Protein 8W5Z (pdb70)

B-factor: mean 39.78, std 26.7, range [13.26, 164.4]

Radius of gyration: 29.18 Å; Cα contacts (8 Å, |Δi|>4): 1203; chains: 4; bounding box: 77×78×47 Å

InterPro domains:
  IPR026634 Protein-tyrosine sulfotransferase-like [PTHR12788] (8-324)
  IPR027417 P-loop containing nucleoside triphosphate hydrolase [G3DSA:3.40.50.300] (3-304)
  IPR027417 P-loop containing nucleoside triphosphate hydrolase [SSF52540] (17-274)

Nearest PDB structures (foldseek):
  8w5z-assembly1_C  TM=1.002E+00  e=3.101E-58  Ixodes
  3ap3-assembly2_D  TM=9.912E-01  e=5.265E-38  Homo sapiens
  5wri-assembly1_B  TM=9.909E-01  e=3.893E-36  Homo sapiens
  3ap3-assembly1_A  TM=9.886E-01  e=1.341E-35  Homo sapiens
  3ap3-assembly1_B  TM=9.875E-01  e=1.494E-35  Homo sapiens

Foldseek 3Di:
DDDDDDPWDWDADVVGDTGTDDLQAAEEEEAAAPQQCRVLVQLLQLLDQQEAEADALVVLVVVVVVVCVQCVPVVSVVVCVVVVNDCVNVLVVSLVVVRVSQCPPDDDHNYTYYYDHLCLLCLLVSCVSRVNYAYEYGDAQLLLSLLCCLVVVPDDPQADSVDSLSSLLVSQVSCVSSVVSQPVVNQLGYHYQYRQCCLQPVVVSVVVVCVSSVHDDDCSSQVSLVCVVVVSHHDDLPDPCPLPSNAGRADPRRQPSQPVDPPVCLVCVCVSRVVCVVVPFDSNPSHPCSDHHDVSRVVSHVVCVVCVVVSVVVSVVSVVVVVVVVVVVVVVD/DDPDDD/DDDDDDDWDWDQDPPRDTGTDDLQAAEEEEAAAPQQCRVLVQLLQLLDQQEAEAEALVVLVVVVVVVCVQCVPVVSVVVCVVVVNDPVNVLVVSLVVVRVSQCPPDDDHNYTYYYDHLCLLVLLVSCVSRVNYAYEYGDAQLLLSLLCCQVVVPDDPQDDSVDSLSSLLVSQVSRVRSVVSQPVVNQLGYHYQYRQCCLQPVVVSVVVVCVSSVHDDDCSSQVSLVCVVVVSHHDDLPDPCVLPSNAGREDPRRQPSQPVDDPVCLVCVCVSRVVCVVVPFDSNPSHPCSDHHDVSRVVSHVVCVVCVVVSVVVVVVSVVVVVVVVVVVVVVD/DDPDDD

Sequence (678 aa):
NFTYVSPDRYVLGPDSRRYPYNNDMPLIFIGGMMPRSSGTTLVVRVLLDAHPPDVRCCGEETRVIPRLLLSLKQQWVKNPTEMHRLLEEGGITDEVLDAAMSAFILEVIVRHGKPAPRLCCNKDPFTLRAAVYLHRLFPRRAKKFLLMIIRDGRAVVHSIITTRKVTITGYDLSDYRQCLKRWNAAMMTSSMMYAQCQQQLGPGLCLPVYYEQLVLHPRRAWMQRILAFLEVPWNDSVLHHEQLINQQSGIALSKLERSSTDDQQVIKPINLGALSSKWVGHIIPEDVVRRDMAKVAPMMLAQLGYDPAANPPDYGQPDDNFVVLNNTLLEIKKKMEEWQAREERELEEHRELIKQSIAKKKFDEYEENFTYVSPDRYVLGPDSRRYPYNNDMPLIFIGGMMPRSSGTTLVRVLLDAHPDVRCCGEETRVIPRLLLSLKQQWVKNPTEMMHRLLEGGITDEEVLDAAMSAFILEVIVRHGKPAPRLCCNKDPFTLRAAVYLHRLFPRAKFLLMIIRDGRAVVHSIITRKVTITGYDLSDYRQCLKRWNAAMMTTSSMMYAQQCQQQLGPGLCLPVYYEQLVLHPRRAWMQQRILAFLEVPWNDSVLHHEQLINQSGIALSKLERSSTDQVIKPINLGALSSKWVGHIIPEDVVRDMAKVAPMLAQLGYDPAANPPDYGQQPDNFVVLNNTLEIKKKMEEWQARERELEEHRELIKQSIAKKKFDEYEE

Organism: Ixodes scapularis (NCBI:txid6945)

Secondary structure (DSSP, 8-state):
--EEE---EEEE-GGG--EEE-TTS--EEEE-STTSSHHHHHHHHHTSTTEE--S--SHHHHHHHHHHHHHHSHHHHHHHHHTT--HHHHHHHHHHHHHHHHHHTS---SEEEEE-GGGGGGHHHHHHH-TT-EEEEEE--HHHHHHHHHHTT--BTT--TT-HHHHHHHHHHHHHHHHHHHHHH-TTTEEEEEHHHHHH-HHHHHHHHHHHHT----GGGG-HHHHHHTT-S---TTSTTHHHHTSPS-STTSSTTTT-S-HHHHHTHHHH-THHHHHT--TT-SS----PPPHHHHHHHHHHHHTHHHHHHHHHHHHHHHHHHHHHHHTT-/--SB--/--EEE---EEEE-GGG-EEEE-TTS--EEEESSTTSSHHHHHHHHHTSTTEE--S--SHHHHHHHHHHHHHHSHHHHHHHHHTT--HHHHHHHHHHHHHHHHHHTS---SEEEEE-GGGGGGHHHHHHH-TT-EEEEEE--HHHHHHHHHHTT--BTT--TT-HHHHHHHHHHHHHHHHHHHHHH-TTTEEEEEHHHHHH-HHHHHHHHHHHHT----GGGG-HHHHHHTT-S---TTSTTHHHHTSPS-STTSSTTTT-S-HHHHHTHHHH-HHHHHHT--TT-SS----PPPHHHHHHHHHHHHTHHHHHHHHHHHHHHHHHHHHHHHS--/--SB--

Solvent-accessible surface area: 28692 Å² total; per-residue (Å²): 184,74,76,42,51,40,48,65,19,43,5,36,13,86,143,71,145,172,41,74,2,36,50,80,24,41,1,1,0,0,0,0,0,0,25,1,14,5,7,21,0,1,0,0,0,12,4,6,90,44,5,20,0,0,17,9,0,26,0,0,24,21,0,10,46,21,16,73,111,0,28,144,49,18,39,0,43,27,42,6,94,54,2,18,5,56,89,118,6,4,23,19,0,0,1,10,0,0,0,10,0,1,2,50,10,19,125,22,12,67,31,9,0,1,2,3,2,10,0,0,82,18,0,42,23,0,55,126,9,0,64,130,0,38,0,0,0,0,0,19,0,0,0,3,0,0,19,11,0,24,83,74,133,0,51,5,66,40,16,66,47,109,53,31,62,53,0,0,108,81,1,26,54,0,2,69,40,0,52,58,43,0,83,129,24,12,121,53,35,3,13,27,0,54,19,1,49,0,1,2,48,0,125,59,28,0,95,136,0,2,74,33,1,137,8,92,87,50,75,22,0,14,82,2,34,99,45,17,93,136,86,45,10,47,40,4,69,35,24,75,18,5,18,50,7,5,28,21,6,37,30,49,25,19,44,98,1,50,74,107,12,56,138,56,4,53,170,32,2,58,150,11,0,73,14,0,62,134,7,67,10,71,20,89,22,63,56,13,131,26,32,144,32,47,107,75,0,65,88,22,38,101,78,25,139,161,99,92,148,105,31,94,29,68,44,153,92,20,81,97,70,25,87,99,25,94,87,36,28,71,155,106,209,94,49,36,35,51,48,180,75,77,51,56,46,45,65,16,32,4,35,7,89,142,83,128,147,37,73,3,37,50,78,25,38,0,1,0,0,0,0,0,0,24,2,14,5,9,20,0,2,0,0,0,14,3,6,86,43,5,20,0,0,16,9,0,27,0,0,23,21,0,9,49,19,14,89,100,0,45,160,50,26,51,0,54,31,38,5,93,43,2,16,5,52,78,132,8,5,22,17,0,0,2,14,0,0,0,10,0,0,2,35,11,18,119,24,10,62,33,9,0,1,2,3,2,10,1,0,79,19,0,55,20,0,56,140,8,0,63,136,0,30,0,0,0,0,0,21,0,0,0,3,0,0,20,9,0,24,66,73,143,0,51,5,66,38,16,64,48,106,52,30,58,51,0,0,106,76,1,21,53,0,3,66,42,0,54,58,47,1,86,136,23,11,121,54,38,4,19,27,0,53,17,1,49,0,1,2,50,0,129,65,23,0,77,134,0,0,65,31,1,137,9,92,75,51,73,28,0,11,81,2,37,104,53,16,103,132,86,44,7,48,38,4,70,36,24,69,19,5,30,52,6,6,42,20,6,36,33,48,25,19,46,101,1,50,72,109,12,58,155,62,4,53,162,30,3,40,157,9,0,71,12,0,62,136,8,69,10,73,24,88,23,64,55,15,136,25,34,148,36,47,113,68,0,79,93,22,41,99,84,20,148,133,92,114,112,68,20,83,46,65,49,146,98,14,95,109,59,52,90,106,26,153,98,37,19,76,172,111,162,85,48,35,37,59,55

Structure (mmCIF, N/CA/C/O backbone):
data_8W5Z
#
_entry.id   8W5Z
#
_cell.length_a   147.130
_cell.length_b   151.190
_cell.length_c   93.330
_cell.angle_alpha   90.00
_cell.angle_beta   90.00
_cell.angle_gamma   90.00
#
_symmetry.space_group_name_H-M   'C 2 2 21'
#
loop_
_entity.id
_entity.type
_entity.pdbx_description
1 polymer 'Protein-tyrosine sulfotransferase (Fragment)'
2 polymer 'Madanin Y54-peptide'
3 non-polymer "ADENOSINE-3'-5'-DIPHOSPHATE"
4 non-polymer 3-PYRIDINIUM-1-YLPROPANE-1-SULFONATE
5 non-polymer 2-AMINO-2-HYDROXYMETHYL-PROPANE-1,3-DIOL
6 non-polymer 'MAGNESIUM ION'
7 water water
#
loop_
_atom_site.group_PDB
_atom_site.id
_atom_site.type_symbol
_atom_site.label_atom_id
_atom_site.label_alt_id
_atom_site.label_comp_id
_atom_site.label_asym_id
_atom_site.label_entity_id
_atom_site.label_seq_id
_atom_site.pdbx_PDB_ins_code
_atom_site.Cartn_x
_atom_site.Cartn_y
_atom_site.Cartn_z
_atom_site.occupancy
_atom_site.B_iso_or_equiv
_atom_site.auth_seq_id
_atom_site.auth_comp_id
_atom_site.auth_asym_id
_atom_site.auth_atom_id
_atom_site.pdbx_PDB_model_num
ATOM 1 N N . ASN A 1 40 ? 61.346 35.296 -3.805 1.00 108.14 40 ASN A N 1
ATOM 2 C CA . ASN A 1 40 ? 60.822 33.939 -3.697 1.00 119.90 40 ASN A CA 1
ATOM 3 C C . ASN A 1 40 ? 60.994 33.397 -2.280 1.00 128.11 40 ASN A C 1
ATOM 4 O O . ASN A 1 40 ? 62.106 33.058 -1.865 1.00 118.31 40 ASN A O 1
ATOM 9 N N . PHE A 1 41 ? 59.886 33.323 -1.542 1.00 133.61 41 PHE A N 1
ATOM 10 C CA . PHE A 1 41 ? 59.874 32.817 -0.175 1.00 128.43 41 PHE A CA 1
ATOM 11 C C . PHE A 1 41 ? 58.950 31.608 -0.109 1.00 126.55 41 PHE A C 1
ATOM 12 O O . PHE A 1 41 ? 57.790 31.689 -0.529 1.00 116.23 41 PHE A O 1
ATOM 20 N N . THR A 1 42 ? 59.464 30.492 0.411 1.00 128.04 42 THR A N 1
ATOM 21 C CA . THR A 1 42 ? 58.699 29.260 0.567 1.00 132.44 42 THR A CA 1
ATOM 22 C C . THR A 1 42 ? 58.325 29.065 2.032 1.00 120.28 42 THR A C 1
ATOM 23 O O . THR A 1 42 ? 59.155 29.254 2.928 1.00 112.68 42 THR A O 1
ATOM 27 N N . TYR A 1 43 ? 57.073 28.675 2.269 1.00 112.49 43 TYR A N 1
ATOM 28 C CA . TYR A 1 43 ? 56.503 28.588 3.613 1.00 101.93 43 TYR A CA 1
ATOM 29 C C . TYR A 1 43 ? 55.965 27.174 3.818 1.00 119.81 43 TYR A C 1
ATOM 30 O O . TYR A 1 43 ? 54.839 26.872 3.410 1.00 110.27 43 TYR A O 1
ATOM 39 N N . VAL A 1 44 ? 56.733 26.319 4.461 1.00 134.84 44 VAL A N 1
ATOM 40 C CA . VAL A 1 44 ? 56.292 24.951 4.703 1.00 137.50 44 VAL A CA 1
ATOM 41 C C . VAL A 1 44 ? 55.527 24.896 6.023 1.00 129.73 44 VAL A C 1
ATOM 42 O O . VAL A 1 44 ? 55.834 25.626 6.976 1.00 115.02 44 VAL A O 1
ATOM 46 N N . SER A 1 45 ? 54.501 24.045 6.065 1.00 132.95 45 SER A N 1
ATOM 47 C CA . SER A 1 45 ? 53.622 23.883 7.224 1.00 138.19 45 SER A CA 1
ATOM 48 C C . SER A 1 45 ? 53.473 22.394 7.517 1.00 149.93 45 SER A C 1
ATOM 49 O O . SER A 1 45 ? 52.491 21.763 7.097 1.00 139.18 45 SER A O 1
ATOM 52 N N . PRO A 1 46 ? 54.434 21.797 8.233 1.00 149.14 46 PRO A N 1
ATOM 53 C CA . PRO A 1 46 ? 54.340 20.363 8.542 1.00 146.78 46 PRO A CA 1
ATOM 54 C C . PRO A 1 46 ? 53.100 20.037 9.359 1.00 139.81 46 PRO A C 1
ATOM 55 O O . PRO A 1 46 ? 52.593 20.864 10.125 1.00 129.42 46 PRO A O 1
ATOM 59 N N . ASP A 1 47 ? 52.622 18.802 9.182 1.00 129.73 47 ASP A N 1
ATOM 60 C CA . ASP A 1 47 ? 51.386 18.340 9.803 1.00 121.93 47 ASP A CA 1
ATOM 61 C C . ASP A 1 47 ? 51.387 18.550 11.310 1.00 125.25 47 ASP A C 1
ATOM 62 O O . ASP A 1 47 ? 52.039 17.802 12.046 1.00 131.45 47 ASP A O 1
ATOM 67 N N . ARG A 1 48 ? 50.671 19.569 11.775 1.00 112.37 48 ARG A N 1
ATOM 68 C CA . ARG A 1 48 ? 50.162 19.511 13.132 1.00 95.77 48 ARG A CA 1
ATOM 69 C C . ARG A 1 48 ? 49.244 18.292 13.234 1.00 87.53 48 ARG A C 1
ATOM 70 O O . ARG A 1 48 ? 48.762 17.764 12.224 1.00 76.90 48 ARG A O 1
ATOM 78 N N . TYR A 1 49 ? 49.028 17.807 14.454 1.00 93.90 49 TYR A N 1
ATOM 79 C CA . TYR A 1 49 ? 48.252 16.579 14.571 1.00 86.65 49 TYR A CA 1
ATOM 80 C C . TYR A 1 49 ? 47.548 16.493 15.917 1.00 83.96 49 TYR A C 1
ATOM 81 O O . TYR A 1 49 ? 47.893 17.186 16.876 1.00 84.53 49 TYR A O 1
ATOM 90 N N . VAL A 1 50 ? 46.510 15.656 15.940 1.00 76.00 50 VAL A N 1
ATOM 91 C CA . VAL A 1 50 ? 45.738 15.329 17.132 1.00 83.13 50 VAL A CA 1
ATOM 92 C C . VAL A 1 50 ? 46.190 13.966 17.633 1.00 85.36 50 VAL A C 1
ATOM 93 O O . VAL A 1 50 ? 46.535 13.086 16.837 1.00 73.26 50 VAL A O 1
ATOM 97 N N . LEU A 1 51 ? 46.193 13.792 18.954 1.00 102.23 51 LEU A N 1
ATOM 98 C CA . LEU A 1 51 ? 46.392 12.491 19.577 1.00 111.23 51 LEU A CA 1
ATOM 99 C C . LEU A 1 51 ? 45.470 12.400 20.785 1.00 118.49 51 LEU A C 1
ATOM 100 O O . LEU A 1 51 ? 45.188 13.405 21.443 1.00 119.78 51 LEU A O 1
ATOM 105 N N . GLY A 1 52 ? 44.987 11.192 21.066 1.00 123.90 52 GLY A N 1
ATOM 106 C CA . GLY A 1 52 ? 44.101 10.983 22.188 1.00 130.70 52 GLY A CA 1
ATOM 107 C C . GLY A 1 52 ? 44.430 9.729 22.970 1.00 146.68 52 GLY A C 1
ATOM 108 O O . GLY A 1 52 ? 45.590 9.452 23.291 1.00 152.44 52 GLY A O 1
ATOM 109 N N . PRO A 1 53 ? 43.399 8.959 23.318 1.00 149.08 53 PRO A N 1
ATOM 110 C CA . PRO A 1 53 ? 43.633 7.638 23.913 1.00 155.81 53 PRO A CA 1
ATOM 111 C C . PRO A 1 53 ? 44.480 6.761 23.000 1.00 160.55 53 PRO A C 1
ATOM 112 O O . PRO A 1 53 ? 44.262 6.702 21.787 1.00 151.20 53 PRO A O 1
ATOM 116 N N . ASP A 1 54 ? 45.458 6.081 23.604 1.00 164.40 54 ASP A N 1
ATOM 117 C CA . ASP A 1 54 ? 46.456 5.250 22.931 1.00 155.56 54 ASP A CA 1
ATOM 118 C C . ASP A 1 54 ? 47.386 6.054 22.027 1.00 152.10 54 ASP A C 1
ATOM 119 O O . ASP A 1 54 ? 48.118 5.464 21.222 1.00 144.07 54 ASP A O 1
ATOM 124 N N . SER A 1 55 ? 47.378 7.385 22.148 1.00 152.40 55 SER A N 1
ATOM 125 C CA . SER A 1 55 ? 48.235 8.287 21.369 1.00 140.68 55 SER A CA 1
ATOM 126 C C . SER A 1 55 ? 48.067 8.093 19.860 1.00 145.60 55 SER A C 1
ATOM 127 O O . SER A 1 55 ? 49.023 8.249 19.094 1.00 136.55 55 SER A O 1
ATOM 130 N N . ARG A 1 56 ? 46.851 7.764 19.420 1.00 149.17 56 ARG A N 1
ATOM 131 C CA . ARG A 1 56 ? 46.566 7.625 17.995 1.00 122.98 56 ARG A CA 1
ATOM 132 C C . ARG A 1 56 ? 46.659 8.986 17.315 1.00 115.27 56 ARG A C 1
ATOM 133 O O . ARG A 1 56 ? 45.894 9.900 17.638 1.00 112.38 56 ARG A O 1
ATOM 141 N N . ARG A 1 57 ? 47.595 9.118 16.376 1.00 113.50 57 ARG A N 1
ATOM 142 C CA . ARG A 1 57 ? 47.864 10.398 15.733 1.00 100.38 57 ARG A CA 1
ATOM 143 C C . ARG A 1 57 ? 46.853 10.682 14.629 1.00 93.43 57 ARG A C 1
ATOM 144 O O . ARG A 1 57 ? 46.473 9.786 13.868 1.00 77.14 57 ARG A O 1
ATOM 152 N N . TYR A 1 58 ? 46.422 11.945 14.546 1.00 95.37 58 TYR A N 1
ATOM 153 C CA . TYR A 1 58 ? 45.539 12.437 13.485 1.00 84.92 58 TYR A CA 1
ATOM 154 C C . TYR A 1 58 ? 46.140 13.722 12.927 1.00 83.64 58 TYR A C 1
ATOM 155 O O . TYR A 1 58 ? 45.878 14.815 13.451 1.00 75.33 58 TYR A O 1
ATOM 164 N N . PRO A 1 59 ? 46.940 13.638 11.863 1.00 77.80 59 PRO A N 1
ATOM 165 C CA . PRO A 1 59 ? 47.548 14.851 11.296 1.00 87.11 59 PRO A CA 1
ATOM 166 C C . PRO A 1 59 ? 46.508 15.707 10.587 1.00 80.00 59 PRO A C 1
ATOM 167 O O . PRO A 1 59 ? 45.457 15.220 10.157 1.00 62.59 59 PRO A O 1
ATOM 171 N N . TYR A 1 60 ? 46.810 17.006 10.476 1.00 61.58 60 TYR A N 1
ATOM 172 C CA . TYR A 1 60 ? 45.886 17.923 9.818 1.00 59.15 60 TYR A CA 1
ATOM 173 C C . TYR A 1 60 ? 46.631 19.104 9.197 1.00 56.91 60 TYR A C 1
ATOM 174 O O . TYR A 1 60 ? 47.579 19.631 9.778 1.00 54.50 60 TYR A O 1
ATOM 183 N N . ASN A 1 61 ? 46.166 19.522 8.021 1.00 35.37 61 ASN A N 1
ATOM 184 C CA . ASN A 1 61 ? 46.727 20.603 7.207 1.00 33.15 61 ASN A CA 1
ATOM 185 C C . ASN A 1 61 ? 45.671 20.943 6.151 1.00 31.96 61 ASN A C 1
ATOM 186 O O . ASN A 1 61 ? 44.635 20.279 6.071 1.00 36.05 61 ASN A O 1
ATOM 191 N N . ASN A 1 62 ? 45.949 21.963 5.327 1.00 29.69 62 ASN A N 1
ATOM 192 C CA . ASN A 1 62 ? 44.927 22.440 4.376 1.00 29.86 62 ASN A CA 1
ATOM 193 C C . ASN A 1 62 ? 44.624 21.445 3.264 1.00 30.52 62 ASN A C 1
ATOM 194 O O . ASN A 1 62 ? 43.643 21.658 2.532 1.00 33.82 62 ASN A O 1
ATOM 199 N N . ASP A 1 63 ? 45.446 20.425 3.070 1.00 27.81 63 ASP A N 1
ATOM 200 C CA . ASP A 1 63 ? 45.226 19.471 1.989 1.00 30.23 63 ASP A CA 1
ATOM 201 C C . ASP A 1 63 ? 44.398 18.279 2.438 1.00 31.05 63 ASP A C 1
ATOM 202 O O . ASP A 1 63 ? 44.234 17.336 1.668 1.00 32.54 63 ASP A O 1
ATOM 207 N N . MET A 1 64 ? 43.913 18.286 3.658 1.00 29.50 64 MET A N 1
ATOM 208 C CA . MET A 1 64 ? 43.198 17.107 4.116 1.00 30.03 64 MET A CA 1
ATOM 209 C C . MET A 1 64 ? 41.778 17.048 3.522 1.00 28.18 64 MET A C 1
ATOM 210 O O . MET A 1 64 ? 41.217 18.070 3.120 1.00 27.18 64 MET A O 1
ATOM 215 N N . PRO A 1 65 ? 41.240 15.847 3.394 1.00 28.25 65 PRO A N 1
ATOM 216 C CA . PRO A 1 65 ? 39.943 15.665 2.692 1.00 28.29 65 PRO A CA 1
ATOM 217 C C . PRO A 1 65 ? 38.769 15.990 3.620 1.00 26.82 65 PRO A C 1
ATOM 218 O O . PRO A 1 65 ? 38.081 15.113 4.191 1.00 28.36 65 PRO A O 1
ATOM 222 N N . LEU A 1 66 ? 38.586 17.269 3.848 1.00 24.63 66 LEU A N 1
ATOM 223 C CA . LEU A 1 66 ? 37.521 17.804 4.688 1.00 22.11 66 LEU A CA 1
ATOM 224 C C . LEU A 1 66 ? 36.175 17.656 3.959 1.00 24.25 66 LEU A C 1
ATOM 225 O O . LEU A 1 66 ? 36.124 17.546 2.725 1.00 23.95 66 LEU A O 1
ATOM 230 N N . ILE A 1 67 ? 35.097 17.685 4.731 1.00 22.12 67 ILE A N 1
ATOM 231 C CA . ILE A 1 67 ? 33.716 17.625 4.200 1.00 19.48 67 ILE A CA 1
ATOM 232 C C . ILE A 1 67 ? 32.984 18.848 4.698 1.00 22.91 67 ILE A C 1
ATOM 233 O O . ILE A 1 67 ? 32.831 19.025 5.911 1.00 25.13 67 ILE A O 1
ATOM 238 N N . PHE A 1 68 ? 32.473 19.670 3.794 1.00 19.44 68 PHE A N 1
ATOM 239 C CA . PHE A 1 68 ? 31.693 20.825 4.189 1.00 20.59 68 PHE A CA 1
ATOM 240 C C . PHE A 1 68 ? 30.233 20.560 3.801 1.00 24.75 68 PHE A C 1
ATOM 241 O O . PHE A 1 68 ? 29.945 20.276 2.639 1.00 24.89 68 PHE A O 1
ATOM 249 N N . ILE A 1 69 ? 29.330 20.767 4.730 1.00 19.62 69 ILE A N 1
ATOM 250 C CA . ILE A 1 69 ? 27.885 20.582 4.484 1.00 18.27 69 ILE A CA 1
ATOM 251 C C . ILE A 1 69 ? 27.205 21.921 4.668 1.00 20.33 69 ILE A C 1
ATOM 252 O O . ILE A 1 69 ? 27.452 22.634 5.657 1.00 20.89 69 ILE A O 1
ATOM 257 N N . GLY A 1 70 ? 26.281 22.243 3.782 1.00 19.67 70 GLY A N 1
ATOM 258 C CA . GLY A 1 70 ? 25.488 23.442 4.012 1.00 19.27 70 GLY A CA 1
ATOM 259 C C . GLY A 1 70 ? 24.278 23.501 3.105 1.00 20.97 70 GLY A C 1
ATOM 260 O O . GLY A 1 70 ? 23.838 22.474 2.597 1.00 22.31 70 GLY A O 1
ATOM 261 N N . GLY A 1 71 ? 23.765 24.705 2.879 1.00 19.80 71 GLY A N 1
ATOM 262 C CA . GLY A 1 71 ? 22.453 24.890 2.276 1.00 22.41 71 GLY A CA 1
ATOM 263 C C . GLY A 1 71 ? 21.681 25.931 3.059 1.00 22.85 71 GLY A C 1
ATOM 264 O O . GLY A 1 71 ? 22.194 26.561 3.978 1.00 24.98 71 GLY A O 1
ATOM 265 N N A MET A 1 72 ? 20.422 26.124 2.712 0.95 21.06 72 MET A N 1
ATOM 266 N N B MET A 1 72 ? 20.418 26.108 2.714 0.05 21.26 72 MET A N 1
ATOM 267 C CA A MET A 1 72 ? 19.602 27.006 3.530 0.95 22.74 72 MET A CA 1
ATOM 268 C CA B MET A 1 72 ? 19.592 26.993 3.515 0.05 22.78 72 MET A CA 1
ATOM 269 C C A MET A 1 72 ? 19.418 26.385 4.912 0.95 24.43 72 MET A C 1
ATOM 270 C C B MET A 1 72 ? 19.394 26.387 4.903 0.05 24.08 72 MET A C 1
ATOM 271 O O A MET A 1 72 ? 19.267 25.161 5.048 0.95 22.39 72 MET A O 1
ATOM 272 O O B MET A 1 72 ? 19.326 25.161 5.039 0.05 22.59 72 MET A O 1
ATOM 281 N N . PRO A 1 73 ? 19.346 27.209 5.954 1.00 22.35 73 PRO A N 1
ATOM 282 C CA . PRO A 1 73 ? 18.830 26.723 7.230 1.00 22.20 73 PRO A CA 1
ATOM 283 C C . PRO A 1 73 ? 17.468 26.088 6.966 1.00 21.49 73 PRO A C 1
ATOM 284 O O . PRO A 1 73 ? 16.734 26.532 6.082 1.00 22.42 73 PRO A O 1
ATOM 288 N N . ARG A 1 74 ? 17.116 25.087 7.780 1.00 20.17 74 ARG A N 1
ATOM 289 C CA . ARG A 1 74 ? 15.805 24.384 7.727 1.00 18.07 74 ARG A CA 1
ATOM 290 C C . ARG A 1 74 ? 15.660 23.568 6.436 1.00 21.66 74 ARG A C 1
ATOM 291 O O . ARG A 1 74 ? 14.534 23.402 5.915 1.00 22.33 74 ARG A O 1
ATOM 299 N N . SER A 1 75 ? 16.762 23.026 5.924 1.00 19.34 75 SER A N 1
ATOM 300 C CA A SER A 1 75 ? 16.725 22.204 4.702 0.70 21.64 75 SER A CA 1
ATOM 301 C CA B SER A 1 75 ? 16.744 22.212 4.705 0.30 21.78 75 SER A CA 1
ATOM 302 C C . SER A 1 75 ? 17.226 20.784 4.943 1.00 21.69 75 SER A C 1
ATOM 303 O O . SER A 1 75 ? 17.542 20.060 3.973 1.00 22.41 75 SER A O 1
ATOM 308 N N . GLY A 1 76 ? 17.319 20.342 6.209 1.00 18.74 76 GLY A N 1
ATOM 309 C CA . GLY A 1 76 ? 17.859 19.001 6.443 1.00 19.75 76 GLY A CA 1
ATOM 310 C C . GLY A 1 76 ? 19.339 18.935 6.688 1.00 19.88 76 GLY A C 1
ATOM 311 O O . GLY A 1 76 ? 19.915 17.845 6.644 1.00 18.96 76 GLY A O 1
ATOM 312 N N . THR A 1 77 ? 20.013 20.096 6.915 1.00 19.23 77 THR A N 1
ATOM 313 C CA . THR A 1 77 ? 21.466 20.072 7.089 1.00 18.86 77 THR A CA 1
ATOM 314 C C . THR A 1 77 ? 21.887 19.369 8.376 1.00 16.25 77 THR A C 1
ATOM 315 O O . THR A 1 77 ? 22.915 18.709 8.406 1.00 19.48 77 THR A O 1
ATOM 319 N N . THR A 1 78 ? 21.122 19.538 9.472 1.00 18.32 78 THR A N 1
ATOM 320 C CA . THR A 1 78 ? 21.533 18.843 10.687 1.00 18.59 78 THR A CA 1
ATOM 321 C C . THR A 1 78 ? 21.304 17.331 10.557 1.00 18.13 78 THR A C 1
ATOM 322 O O . THR A 1 78 ? 22.163 16.535 10.959 1.00 19.18 78 THR A O 1
ATOM 326 N N . LEU A 1 79 ? 20.187 16.951 9.918 1.00 19.30 79 LEU A N 1
ATOM 327 C CA . LEU A 1 79 ? 19.953 15.517 9.686 1.00 19.33 79 LEU A CA 1
ATOM 328 C C . LEU A 1 79 ? 21.138 14.914 8.941 1.00 19.82 79 LEU A C 1
ATOM 329 O O . LEU A 1 79 ? 21.691 13.928 9.373 1.00 19.22 79 LEU A O 1
ATOM 334 N N A VAL A 1 80 ? 21.554 15.527 7.810 0.69 18.49 80 VAL A N 1
ATOM 335 N N B VAL A 1 80 ? 21.558 15.509 7.818 0.31 18.49 80 VAL A N 1
ATOM 336 C CA A VAL A 1 80 ? 22.568 14.850 7.019 0.69 18.72 80 VAL A CA 1
ATOM 337 C CA B VAL A 1 80 ? 22.597 14.823 7.061 0.31 18.67 80 VAL A CA 1
ATOM 338 C C A VAL A 1 80 ? 23.912 14.846 7.734 0.69 20.87 80 VAL A C 1
ATOM 339 C C B VAL A 1 80 ? 23.895 14.795 7.841 0.31 20.70 80 VAL A C 1
ATOM 340 O O A VAL A 1 80 ? 24.637 13.868 7.623 0.69 20.19 80 VAL A O 1
ATOM 341 O O B VAL A 1 80 ? 24.580 13.773 7.869 0.31 20.09 80 VAL A O 1
ATOM 348 N N . ARG A 1 81 ? 24.243 15.897 8.510 1.00 19.80 81 ARG A N 1
ATOM 349 C CA . ARG A 1 81 ? 25.506 15.858 9.251 1.00 21.60 81 ARG A CA 1
ATOM 350 C C . ARG A 1 81 ? 25.459 14.844 10.385 1.00 19.84 81 ARG A C 1
ATOM 351 O O . ARG A 1 81 ? 26.472 14.170 10.650 1.00 20.38 81 ARG A O 1
ATOM 359 N N . VAL A 1 82 ? 24.275 14.645 11.004 1.00 20.40 82 VAL A N 1
ATOM 360 C CA . VAL A 1 82 ? 24.139 13.629 12.052 1.00 20.37 82 VAL A CA 1
ATOM 361 C C . VAL A 1 82 ? 24.223 12.210 11.465 1.00 20.18 82 VAL A C 1
ATOM 362 O O . VAL A 1 82 ? 24.820 11.320 12.061 1.00 20.22 82 VAL A O 1
ATOM 366 N N . LEU A 1 83 ? 23.690 11.984 10.259 1.00 19.93 83 LEU A N 1
ATOM 367 C CA . LEU A 1 83 ? 23.852 10.676 9.623 1.00 20.70 83 LEU A CA 1
ATOM 368 C C . LEU A 1 83 ? 25.309 10.397 9.316 1.00 20.53 83 LEU A C 1
ATOM 369 O O . LEU A 1 83 ? 25.780 9.269 9.473 1.00 21.93 83 LEU A O 1
ATOM 374 N N . LEU A 1 84 ? 26.077 11.437 8.933 1.00 20.25 84 LEU A N 1
ATOM 375 C CA . LEU A 1 84 ? 27.518 11.224 8.762 1.00 21.22 84 LEU A CA 1
ATOM 376 C C . LEU A 1 84 ? 28.218 10.985 10.100 1.00 22.85 84 LEU A C 1
ATOM 377 O O . LEU A 1 84 ? 29.127 10.141 10.172 1.00 22.97 84 LEU A O 1
ATOM 382 N N . ASP A 1 85 ? 27.874 11.759 11.126 1.00 21.80 85 ASP A N 1
ATOM 383 C CA . ASP A 1 85 ? 28.439 11.553 12.461 1.00 19.79 85 ASP A CA 1
ATOM 384 C C . ASP A 1 85 ? 28.170 10.132 12.924 1.00 24.80 85 ASP A C 1
ATOM 385 O O . ASP A 1 85 ? 28.969 9.560 13.671 1.00 24.73 85 ASP A O 1
ATOM 390 N N . ALA A 1 86 ? 27.047 9.553 12.495 1.00 22.25 86 ALA A N 1
ATOM 391 C CA . ALA A 1 86 ? 26.795 8.151 12.844 1.00 21.15 86 ALA A CA 1
ATOM 392 C C . ALA A 1 86 ? 27.782 7.178 12.210 1.00 21.40 86 ALA A C 1
ATOM 393 O O . ALA A 1 86 ? 27.867 6.016 12.682 1.00 25.52 86 ALA A O 1
ATOM 395 N N . HIS A 1 87 ? 28.557 7.599 11.249 1.00 22.04 87 HIS A N 1
ATOM 396 C CA . HIS A 1 87 ? 29.587 6.717 10.696 1.00 24.08 87 HIS A CA 1
ATOM 397 C C . HIS A 1 87 ? 30.832 6.764 11.584 1.00 24.79 87 HIS A C 1
ATOM 398 O O . HIS A 1 87 ? 31.259 7.843 11.973 1.00 25.94 87 HIS A O 1
ATOM 405 N N A PRO A 1 88 ? 31.435 5.626 11.939 0.43 25.09 88 PRO A N 1
ATOM 406 N N B PRO A 1 88 ? 31.480 5.624 11.847 0.57 24.76 88 PRO A N 1
ATOM 407 C CA A PRO A 1 88 ? 32.639 5.700 12.797 0.43 26.90 88 PRO A CA 1
ATOM 408 C CA B PRO A 1 88 ? 32.638 5.669 12.755 0.57 26.95 88 PRO A CA 1
ATOM 409 C C A PRO A 1 88 ? 33.818 6.455 12.186 0.43 27.54 88 PRO A C 1
ATOM 410 C C B PRO A 1 88 ? 33.820 6.434 12.183 0.57 27.78 88 PRO A C 1
ATOM 411 O O A PRO A 1 88 ? 34.678 6.938 12.942 0.43 32.05 88 PRO A O 1
ATOM 412 O O B PRO A 1 88 ? 34.671 6.915 12.953 0.57 32.39 88 PRO A O 1
ATOM 419 N N . ASP A 1 89 ? 33.914 6.576 10.868 1.00 26.19 89 ASP A N 1
ATOM 420 C CA . ASP A 1 89 ? 35.070 7.265 10.288 1.00 32.22 89 ASP A CA 1
ATOM 421 C C . ASP A 1 89 ? 34.924 8.776 10.218 1.00 25.72 89 ASP A C 1
ATOM 422 O O . ASP A 1 89 ? 35.893 9.446 9.851 1.00 26.43 89 ASP A O 1
ATOM 427 N N . VAL A 1 90 ? 33.733 9.329 10.464 1.00 23.97 90 VAL A N 1
ATOM 428 C CA . VAL A 1 90 ? 33.476 10.736 10.179 1.00 24.41 90 VAL A CA 1
ATOM 429 C C . VAL A 1 90 ? 33.017 11.415 11.453 1.00 23.31 90 VAL A C 1
ATOM 430 O O . VAL A 1 90 ? 32.151 10.889 12.154 1.00 27.09 90 VAL A O 1
ATOM 434 N N . ARG A 1 91 ? 33.541 12.635 11.705 1.00 22.27 91 ARG A N 1
ATOM 435 C CA . ARG A 1 91 ? 33.026 13.465 12.770 1.00 20.50 91 ARG A CA 1
ATOM 436 C C . ARG A 1 91 ? 32.705 14.831 12.175 1.00 23.53 91 ARG A C 1
ATOM 437 O O . ARG A 1 91 ? 33.570 15.451 11.541 1.00 24.65 91 ARG A O 1
ATOM 445 N N . CYS A 1 92 ? 31.472 15.295 12.411 1.00 24.14 92 CYS A N 1
ATOM 446 C CA A CYS A 1 92 ? 31.078 16.639 12.040 0.58 22.75 92 CYS A CA 1
ATOM 447 C CA B CYS A 1 92 ? 31.035 16.634 12.033 0.42 22.81 92 CYS A CA 1
ATOM 448 C C . CYS A 1 92 ? 30.874 17.508 13.271 1.00 25.58 92 CYS A C 1
ATOM 449 O O . CYS A 1 92 ? 31.599 18.487 13.464 1.00 28.66 92 CYS A O 1
ATOM 454 N N . GLY A 1 93 ? 29.936 17.158 14.127 1.00 25.24 93 GLY A N 1
ATOM 455 C CA . GLY A 1 93 ? 29.677 17.943 15.321 1.00 24.41 93 GLY A CA 1
ATOM 456 C C . GLY A 1 93 ? 28.730 19.092 15.071 1.00 26.17 93 GLY A C 1
ATOM 457 O O . GLY A 1 93 ? 28.126 19.238 14.006 1.00 24.46 93 GLY A O 1
ATOM 458 N N . GLU A 1 94 ? 28.662 19.973 16.073 1.00 21.83 94 GLU A N 1
ATOM 459 C CA . GLU A 1 94 ? 27.710 21.074 16.116 1.00 22.43 94 GLU A CA 1
ATOM 460 C C . GLU A 1 94 ? 28.074 22.220 15.132 1.00 20.62 94 GLU A C 1
ATOM 461 O O . GLU A 1 94 ? 29.192 22.279 14.632 1.00 24.00 94 GLU A O 1
ATOM 467 N N . GLU A 1 95 ? 27.122 23.142 14.917 1.00 22.66 95 GLU A N 1
ATOM 468 C CA . GLU A 1 95 ? 27.416 24.358 14.136 1.00 21.25 95 GLU A CA 1
ATOM 469 C C . GLU A 1 95 ? 28.484 25.160 14.881 1.00 23.32 95 GLU A C 1
ATOM 470 O O . GLU A 1 95 ? 28.389 25.326 16.102 1.00 25.66 95 GLU A O 1
ATOM 476 N N . THR A 1 96 ? 29.478 25.624 14.160 1.00 23.45 96 THR A N 1
ATOM 477 C CA . THR A 1 96 ? 30.526 26.418 14.825 1.00 22.26 96 THR A CA 1
ATOM 478 C C . THR A 1 96 ? 30.158 27.894 14.949 1.00 28.80 96 THR A C 1
ATOM 479 O O . THR A 1 96 ? 30.691 28.549 15.878 1.00 26.36 96 THR A O 1
ATOM 483 N N . ARG A 1 97 ? 29.309 28.445 14.031 1.00 23.82 97 ARG A N 1
ATOM 484 C CA . ARG A 1 97 ? 28.889 29.852 13.970 1.0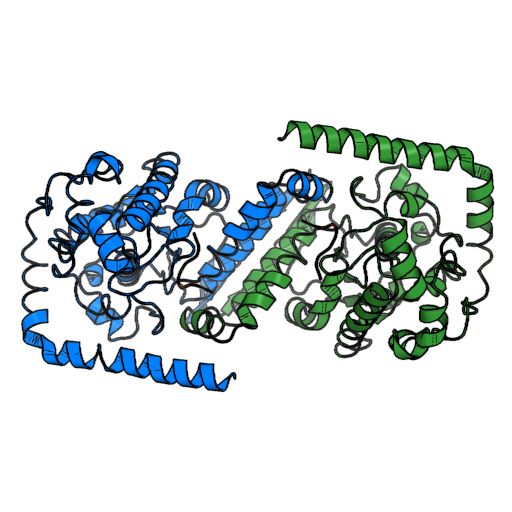0 24.85 97 ARG A CA 1
ATOM 485 C C . ARG A 1 97 ? 30.035 30.807 13.597 1.00 22.85 97 ARG A C 1
ATOM 486 O O . ARG A 1 97 ? 29.815 31.702 12.777 1.00 28.17 97 ARG A O 1
ATOM 494 N N . VAL A 1 98 ? 31.229 30.565 14.149 1.00 26.08 98 VAL A N 1
ATOM 495 C CA . VAL A 1 98 ? 32.314 31.509 13.860 1.00 27.81 98 VAL A CA 1
ATOM 496 C C . VAL A 1 98 ? 32.814 31.346 12.443 1.00 30.07 98 VAL A C 1
ATOM 497 O O . VAL A 1 98 ? 33.296 32.311 11.856 1.00 29.29 98 VAL A O 1
ATOM 501 N N . ILE A 1 99 ? 32.743 30.146 11.862 1.00 25.15 99 ILE A N 1
ATOM 502 C CA . ILE A 1 99 ? 33.248 29.961 10.497 1.00 22.33 99 ILE A CA 1
ATOM 503 C C . ILE A 1 99 ? 32.437 30.801 9.513 1.00 28.62 99 ILE A C 1
ATOM 504 O O . ILE A 1 99 ? 33.033 31.568 8.743 1.00 25.80 99 ILE A O 1
ATOM 509 N N . PRO A 1 100 ? 31.111 30.707 9.432 1.00 24.51 100 PRO A N 1
ATOM 510 C CA . PRO A 1 100 ? 30.421 31.567 8.473 1.00 24.35 100 PRO A CA 1
ATOM 511 C C . PRO A 1 100 ? 30.572 33.036 8.805 1.00 27.56 100 PRO A C 1
ATOM 512 O O . PRO A 1 100 ? 30.512 33.884 7.907 1.00 31.22 100 PRO A O 1
ATOM 516 N N . ARG A 1 101 ? 30.686 33.371 10.083 1.00 27.56 101 ARG A N 1
ATOM 517 C CA . ARG A 1 101 ? 30.840 34.785 10.429 1.00 31.18 101 ARG A CA 1
ATOM 518 C C . ARG A 1 101 ? 32.185 35.332 9.960 1.00 32.11 101 ARG A C 1
ATOM 519 O O . ARG A 1 101 ? 32.249 36.464 9.463 1.00 35.27 101 ARG A O 1
ATOM 527 N N A LEU A 1 102 ? 33.260 34.551 10.076 0.79 28.47 102 LEU A N 1
ATOM 528 N N B LEU A 1 102 ? 33.250 34.537 10.107 0.21 28.68 102 LEU A N 1
ATOM 529 C CA A LEU A 1 102 ? 34.561 34.972 9.530 0.79 27.40 102 LEU A CA 1
ATOM 530 C CA B LEU A 1 102 ? 34.559 34.886 9.560 0.21 27.27 102 LEU A CA 1
ATOM 531 C C A LEU A 1 102 ? 34.522 35.051 8.012 0.79 33.67 102 LEU A C 1
ATOM 532 C C B LEU A 1 102 ? 34.483 35.057 8.048 0.21 33.27 102 LEU A C 1
ATOM 533 O O A LEU A 1 102 ? 35.108 35.955 7.407 0.79 30.94 102 LEU A O 1
ATOM 534 O O B LEU A 1 102 ? 34.968 36.053 7.498 0.21 31.03 102 LEU A O 1
ATOM 543 N N . LEU A 1 103 ? 33.871 34.087 7.356 1.00 25.91 103 LEU A N 1
ATOM 544 C CA . LEU A 1 103 ? 33.754 34.174 5.910 1.00 25.26 103 LEU A CA 1
ATOM 545 C C . LEU A 1 103 ? 33.036 35.454 5.509 1.00 29.23 103 LEU A C 1
ATOM 546 O O . LEU A 1 103 ? 33.413 36.097 4.526 1.00 33.85 103 LEU A O 1
ATOM 551 N N . SER A 1 104 ? 32.010 35.855 6.255 1.00 30.89 104 SER A N 1
ATOM 552 C CA . SER A 1 104 ? 31.259 37.039 5.861 1.00 38.84 104 SER A CA 1
ATOM 553 C C . SER A 1 104 ? 32.110 38.277 6.041 1.00 39.13 104 SER A C 1
ATOM 554 O O . SER A 1 104 ? 32.085 39.190 5.204 1.00 40.25 104 SER A O 1
ATOM 557 N N . LEU A 1 105 ? 32.841 38.326 7.152 1.00 38.05 105 LEU A N 1
ATOM 558 C CA . LEU A 1 105 ? 33.697 39.476 7.409 1.00 44.40 105 LEU A CA 1
ATOM 559 C C . LEU A 1 105 ? 34.769 39.596 6.337 1.00 36.92 105 LEU A C 1
ATOM 560 O O . LEU A 1 105 ? 35.020 40.695 5.824 1.00 42.47 105 LEU A O 1
ATOM 565 N N . LYS A 1 106 ? 35.364 38.477 5.942 1.00 30.50 106 LYS A N 1
ATOM 566 C CA . LYS A 1 106 ? 36.338 38.497 4.851 1.00 31.53 106 LYS A CA 1
ATOM 567 C C . LYS A 1 106 ? 35.722 39.042 3.562 1.00 51.20 106 LYS A C 1
ATOM 568 O O . LYS A 1 106 ? 36.344 39.844 2.866 1.00 35.94 106 LYS A O 1
ATOM 574 N N . GLN A 1 107 ? 34.499 38.633 3.224 1.00 37.85 107 GLN A N 1
ATOM 575 C CA . GLN A 1 107 ? 33.868 39.181 2.023 1.00 31.40 107 GLN A CA 1
ATOM 576 C C . GLN A 1 107 ? 33.705 40.689 2.123 1.00 40.49 107 GLN A C 1
ATOM 577 O O . GLN A 1 107 ? 33.894 41.403 1.134 1.00 47.07 107 GLN A O 1
ATOM 583 N N . GLN A 1 108 ? 33.350 41.192 3.305 1.00 39.14 108 GLN A N 1
ATOM 584 C CA . GLN A 1 108 ? 33.197 42.636 3.473 1.00 40.05 108 GLN A CA 1
ATOM 585 C C . GLN A 1 108 ? 34.507 43.359 3.186 1.00 46.15 108 GLN A C 1
ATOM 586 O O . GLN A 1 108 ? 34.506 44.456 2.620 1.00 47.78 108 GLN A O 1
ATOM 592 N N . TRP A 1 109 ? 35.635 42.764 3.579 1.00 43.61 109 TRP A N 1
ATOM 593 C CA . TRP A 1 109 ? 36.935 43.379 3.315 1.00 44.71 109 TRP A CA 1
ATOM 594 C C . TRP A 1 109 ? 37.232 43.448 1.826 1.00 50.35 109 TRP A C 1
ATOM 595 O O . TRP A 1 109 ? 37.415 44.536 1.265 1.00 64.73 109 TRP A O 1
ATOM 606 N N . VAL A 1 110 ? 37.318 42.288 1.177 1.00 43.53 110 VAL A N 1
ATOM 607 C CA . VAL A 1 110 ? 37.775 42.191 -0.203 1.00 57.90 110 VAL A CA 1
ATOM 608 C C . VAL A 1 110 ? 36.801 42.800 -1.197 1.00 64.78 110 VAL A C 1
ATOM 609 O O . VAL A 1 110 ? 37.201 43.139 -2.315 1.00 69.82 110 VAL A O 1
ATOM 613 N N . LYS A 1 111 ? 35.531 42.946 -0.833 1.00 56.41 111 LYS A N 1
ATOM 614 C CA . LYS A 1 111 ? 34.578 43.502 -1.776 1.00 57.12 111 LYS A CA 1
ATOM 615 C C . LYS A 1 111 ? 34.577 45.023 -1.752 1.00 59.23 111 LYS A C 1
ATOM 616 O O . LYS A 1 111 ? 34.074 45.650 -2.690 1.00 57.53 111 LYS A O 1
ATOM 622 N N . ASN A 1 112 ? 35.115 45.643 -0.708 1.00 42.81 112 ASN A N 1
ATOM 623 C CA . ASN A 1 112 ? 35.085 47.091 -0.653 1.00 38.15 112 ASN A CA 1
ATOM 624 C C . ASN A 1 112 ? 36.353 47.604 -1.329 1.00 51.59 112 ASN A C 1
ATOM 625 O O . ASN A 1 112 ? 37.459 47.216 -0.921 1.00 40.96 112 ASN A O 1
ATOM 630 N N . PRO A 1 113 ? 36.248 48.409 -2.395 1.00 41.66 113 PRO A N 1
ATOM 631 C CA . PRO A 1 113 ? 37.446 48.691 -3.210 1.00 52.63 113 PRO A CA 1
ATOM 632 C C . PRO A 1 113 ? 38.517 49.471 -2.466 1.00 44.28 113 PRO A C 1
ATOM 633 O O . PRO A 1 113 ? 39.706 49.173 -2.623 1.00 46.72 113 PRO A O 1
ATOM 637 N N . THR A 1 114 ? 38.127 50.459 -1.663 1.00 40.65 114 THR A N 1
ATOM 638 C CA . THR A 1 114 ? 39.101 51.189 -0.854 1.00 39.04 114 THR A CA 1
ATOM 639 C C . THR A 1 114 ? 39.831 50.236 0.091 1.00 47.70 114 THR A C 1
ATOM 640 O O . THR A 1 114 ? 41.071 50.224 0.160 1.00 38.62 114 THR A O 1
ATOM 644 N N . GLU A 1 115 ? 39.072 49.392 0.800 1.00 45.03 115 GLU A N 1
ATOM 645 C CA . GLU A 1 115 ? 39.692 48.500 1.770 1.00 46.01 115 GLU A CA 1
ATOM 646 C C . GLU A 1 115 ? 40.588 47.472 1.089 1.00 50.97 115 GLU A C 1
ATOM 647 O O . GLU A 1 115 ? 41.666 47.165 1.596 1.00 35.02 115 GLU A O 1
ATOM 653 N N . MET A 1 116 ? 40.173 46.940 -0.070 1.00 34.67 116 MET A N 1
ATOM 654 C CA . MET A 1 116 ? 40.999 46.005 -0.819 1.00 34.16 116 MET A CA 1
ATOM 655 C C . MET A 1 116 ? 42.348 46.631 -1.198 1.00 37.05 116 MET A C 1
ATOM 656 O O . MET A 1 116 ? 43.400 45.969 -1.141 1.00 35.88 116 MET A O 1
ATOM 661 N N . HIS A 1 117 ? 42.334 47.905 -1.579 1.00 35.44 117 HIS A N 1
ATOM 662 C CA . HIS A 1 117 ? 43.585 48.592 -1.918 1.00 34.35 117 HIS A CA 1
ATOM 663 C C . HIS A 1 117 ? 44.464 48.822 -0.692 1.00 37.65 117 HIS A C 1
ATOM 664 O O . HIS A 1 117 ? 45.700 48.678 -0.774 1.00 35.29 117 HIS A O 1
ATOM 671 N N . ARG A 1 118 ? 43.856 49.203 0.439 1.00 34.60 118 ARG A N 1
ATOM 672 C CA . ARG A 1 118 ? 44.647 49.348 1.671 1.00 34.31 118 ARG A CA 1
ATOM 673 C C . ARG A 1 118 ? 45.287 48.032 2.062 1.00 36.67 118 ARG A C 1
ATOM 674 O O . ARG A 1 118 ? 46.451 47.995 2.476 1.00 29.74 118 ARG A O 1
ATOM 682 N N . LEU A 1 119 ? 44.537 46.928 1.974 1.00 31.88 119 LEU A N 1
ATOM 683 C CA . LEU A 1 119 ? 45.124 45.641 2.301 1.00 26.72 119 LEU A CA 1
ATOM 684 C C . LEU A 1 119 ? 46.284 45.312 1.381 1.00 30.63 119 LEU A C 1
ATOM 685 O O . LEU A 1 119 ? 47.339 44.841 1.829 1.00 30.53 119 LEU A O 1
ATOM 690 N N . LEU A 1 120 ? 46.101 45.501 0.069 1.00 29.75 120 LEU A N 1
ATOM 691 C CA . LEU A 1 120 ? 47.191 45.179 -0.836 1.00 30.94 120 LEU A CA 1
ATOM 692 C C . LEU A 1 120 ? 48.446 45.997 -0.492 1.00 29.84 120 LEU A C 1
ATOM 693 O O . LEU A 1 120 ? 49.562 45.464 -0.490 1.00 32.22 120 LEU A O 1
ATOM 698 N N A GLU A 1 121 ? 48.273 47.284 -0.202 0.41 30.18 121 GLU A N 1
ATOM 699 N N B GLU A 1 121 ? 48.276 47.272 -0.185 0.59 29.65 121 GLU A N 1
ATOM 700 C CA A GLU A 1 121 ? 49.438 48.114 0.127 0.41 31.73 121 GLU A CA 1
ATOM 701 C CA B GLU A 1 121 ? 49.461 48.090 0.117 0.59 31.80 121 GLU A CA 1
ATOM 702 C C A GLU A 1 121 ? 50.070 47.714 1.458 0.41 36.18 121 GLU A C 1
ATOM 703 C C B GLU A 1 121 ? 49.996 47.871 1.527 0.59 35.06 121 GLU A C 1
ATOM 704 O O A GLU A 1 121 ? 51.268 47.954 1.669 0.41 29.53 121 GLU A O 1
ATOM 705 O O B GLU A 1 121 ? 51.063 48.408 1.863 0.59 33.04 121 GLU A O 1
ATOM 716 N N . GLY A 1 122 ? 49.308 47.095 2.346 1.00 31.45 122 GLY A N 1
ATOM 717 C CA . GLY A 1 122 ? 49.857 46.550 3.571 1.00 30.87 122 GLY A CA 1
ATOM 718 C C . GLY A 1 122 ? 50.503 45.197 3.439 1.00 29.11 122 GLY A C 1
ATOM 719 O O . GLY A 1 122 ? 50.850 44.598 4.452 1.00 30.46 122 GLY A O 1
ATOM 720 N N . GLY A 1 123 ? 50.651 44.637 2.223 1.00 28.52 123 GLY A N 1
ATOM 721 C CA . GLY A 1 123 ? 51.178 43.310 2.080 1.00 28.35 123 GLY A CA 1
ATOM 722 C C . GLY A 1 123 ? 50.164 42.174 2.267 1.00 28.82 123 GLY A C 1
ATOM 723 O O . GLY A 1 123 ? 50.565 41.022 2.292 1.00 28.90 123 GLY A O 1
ATOM 724 N N . ILE A 1 124 ? 48.889 42.498 2.473 1.00 27.01 124 ILE A N 1
ATOM 725 C CA . ILE A 1 124 ? 47.851 41.468 2.741 1.00 24.96 124 ILE A CA 1
ATOM 726 C C . ILE A 1 124 ? 47.284 41.105 1.372 1.00 28.27 124 ILE A C 1
ATOM 727 O O . ILE A 1 124 ? 46.258 41.618 0.920 1.00 34.61 124 ILE A O 1
ATOM 732 N N . THR A 1 125 ? 48.013 40.249 0.686 1.00 28.08 125 THR A N 1
ATOM 733 C CA . THR A 1 125 ? 47.638 39.694 -0.609 1.00 28.88 125 THR A CA 1
ATOM 734 C C . THR A 1 125 ? 46.608 38.588 -0.384 1.00 33.17 125 THR A C 1
ATOM 735 O O . THR A 1 125 ? 46.439 38.112 0.724 1.00 33.01 125 THR A O 1
ATOM 739 N N . ASP A 1 126 ? 45.957 38.142 -1.458 1.00 34.55 126 ASP A N 1
ATOM 740 C CA . ASP A 1 126 ? 45.118 36.943 -1.329 1.00 35.41 126 ASP A CA 1
ATOM 741 C C . ASP A 1 126 ? 45.890 35.751 -0.756 1.00 31.34 126 ASP A C 1
ATOM 742 O O . ASP A 1 126 ? 45.335 34.969 0.040 1.00 35.42 126 ASP A O 1
ATOM 747 N N . GLU A 1 127 ? 47.152 35.551 -1.162 1.00 29.94 127 GLU A N 1
ATOM 748 C CA . GLU A 1 127 ? 47.952 34.467 -0.604 1.00 30.33 127 GLU A CA 1
ATOM 749 C C . GLU A 1 127 ? 48.031 34.565 0.920 1.00 35.66 127 GLU A C 1
ATOM 750 O O . GLU A 1 127 ? 47.886 33.563 1.633 1.00 31.37 127 GLU A O 1
ATOM 756 N N . VAL A 1 128 ? 48.309 35.771 1.439 1.00 31.84 128 VAL A N 1
ATOM 757 C CA . VAL A 1 128 ? 48.370 35.959 2.885 1.00 28.64 128 VAL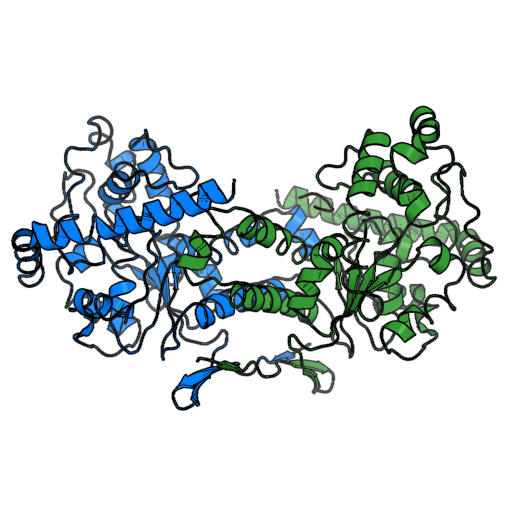 A CA 1
ATOM 758 C C . VAL A 1 128 ? 47.003 35.721 3.539 1.00 26.79 128 VAL A C 1
ATOM 759 O O . VAL A 1 128 ? 46.909 34.996 4.541 1.00 31.78 128 VAL A O 1
ATOM 763 N N . LEU A 1 129 ? 45.975 36.412 3.054 1.00 29.14 129 LEU A N 1
ATOM 764 C CA . LEU A 1 129 ? 44.646 36.307 3.657 1.00 26.98 129 LEU A CA 1
ATOM 765 C C . LEU A 1 129 ? 44.139 34.867 3.593 1.00 32.19 129 LEU A C 1
ATOM 766 O O . LEU A 1 129 ? 43.561 34.360 4.570 1.00 28.55 129 LEU A O 1
ATOM 771 N N . ASP A 1 130 ? 44.411 34.169 2.489 1.00 29.11 130 ASP A N 1
ATOM 772 C CA . ASP A 1 130 ? 43.968 32.769 2.390 1.00 31.49 130 ASP A CA 1
ATOM 773 C C . ASP A 1 130 ? 44.647 31.904 3.435 1.00 30.75 130 ASP A C 1
ATOM 774 O O . ASP A 1 130 ? 44.044 30.968 3.991 1.00 28.09 130 ASP A O 1
ATOM 779 N N . ALA A 1 131 ? 45.952 32.140 3.663 1.00 25.99 131 ALA A N 1
ATOM 780 C CA . ALA A 1 131 ? 46.664 31.352 4.646 1.00 24.24 131 ALA A CA 1
ATOM 781 C C . ALA A 1 131 ? 46.085 31.581 6.022 1.00 25.49 131 ALA A C 1
ATOM 782 O O . ALA A 1 131 ? 45.954 30.624 6.811 1.00 28.37 131 ALA A O 1
ATOM 784 N N . ALA A 1 132 ? 45.735 32.833 6.339 1.00 25.62 132 ALA A N 1
ATOM 785 C CA . ALA A 1 132 ? 45.198 33.122 7.678 1.00 24.62 132 ALA A CA 1
ATOM 786 C C . ALA A 1 132 ? 43.798 32.538 7.842 1.00 29.33 132 ALA A C 1
ATOM 787 O O . ALA A 1 132 ? 43.462 31.979 8.903 1.00 27.73 132 ALA A O 1
ATOM 789 N N . MET A 1 133 ? 42.967 32.754 6.829 1.00 26.84 133 MET A N 1
ATOM 790 C CA . MET A 1 133 ? 41.583 32.234 6.876 1.00 24.84 133 MET A CA 1
ATOM 791 C C . MET A 1 133 ? 41.564 30.724 6.994 1.00 27.39 133 MET A C 1
ATOM 792 O O . MET A 1 133 ? 40.780 30.164 7.786 1.00 24.19 133 MET A O 1
ATOM 797 N N . SER A 1 134 ? 42.340 30.033 6.158 1.00 25.36 134 SER A N 1
ATOM 798 C CA . SER A 1 134 ? 42.379 28.587 6.217 1.00 25.34 134 SER A CA 1
ATOM 799 C C . SER A 1 134 ? 42.892 28.111 7.564 1.00 32.99 134 SER A C 1
ATOM 800 O O . SER A 1 134 ? 42.374 27.145 8.136 1.00 28.14 134 SER A O 1
ATO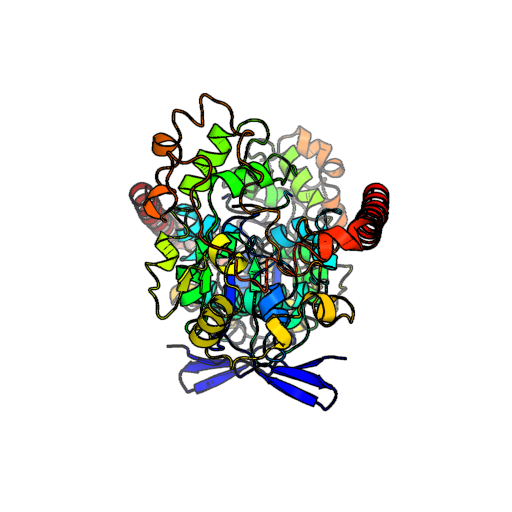M 803 N N . ALA A 1 135 ? 43.875 28.819 8.138 1.00 27.16 135 ALA A N 1
ATOM 804 C CA . ALA A 1 135 ? 44.385 28.347 9.415 1.00 24.23 135 ALA A CA 1
ATOM 805 C C . ALA A 1 135 ? 43.314 28.473 10.497 1.00 21.91 135 ALA A C 1
ATOM 806 O O . ALA A 1 135 ? 43.209 27.587 11.359 1.00 27.74 135 ALA A O 1
ATOM 808 N N . PHE A 1 136 ? 42.552 29.566 10.489 1.00 22.89 136 PHE A N 1
ATOM 809 C CA . PHE A 1 136 ? 41.510 29.780 11.489 1.00 20.65 136 PHE A CA 1
ATOM 810 C C . PHE A 1 136 ? 40.461 28.679 11.358 1.00 26.07 136 PHE A C 1
ATOM 811 O O . PHE A 1 136 ? 40.102 28.026 12.332 1.00 24.96 136 PHE A O 1
ATOM 819 N N . ILE A 1 137 ? 39.953 28.530 10.145 1.00 24.74 137 ILE A N 1
ATOM 820 C CA . ILE A 1 137 ? 38.851 27.588 9.913 1.00 24.65 137 ILE A CA 1
ATOM 821 C C . ILE A 1 137 ? 39.289 26.166 10.254 1.00 24.29 137 ILE A C 1
ATOM 822 O O . ILE A 1 137 ? 38.547 25.415 10.910 1.00 26.47 137 ILE A O 1
ATOM 827 N N . LEU A 1 138 ? 40.472 25.755 9.816 1.00 24.30 138 LEU A N 1
ATOM 828 C CA . LEU A 1 138 ? 40.972 24.428 10.140 1.00 24.57 138 LEU A CA 1
ATOM 829 C C . LEU A 1 138 ? 41.088 24.203 11.650 1.00 28.80 138 LEU A C 1
ATOM 830 O O . LEU A 1 138 ? 40.720 23.133 12.158 1.00 27.09 138 LEU A O 1
ATOM 835 N N . GLU A 1 139 ? 41.632 25.178 12.404 1.00 24.90 139 GLU A N 1
ATOM 836 C CA . GLU A 1 139 ? 41.734 24.971 13.846 1.00 26.27 139 GLU A CA 1
ATOM 837 C C . GLU A 1 139 ? 40.369 24.740 14.490 1.00 26.18 139 GLU A C 1
ATOM 838 O O . GLU A 1 139 ? 40.247 23.914 15.422 1.00 26.54 139 GLU A O 1
ATOM 844 N N . VAL A 1 140 ? 39.352 25.515 14.079 1.00 24.14 140 VAL A N 1
ATOM 845 C CA . VAL A 1 140 ? 38.005 25.338 14.629 1.00 23.18 140 VAL A CA 1
ATOM 846 C C . VAL A 1 140 ? 37.505 23.926 14.314 1.00 27.35 140 VAL A C 1
ATOM 847 O O . VAL A 1 140 ? 36.996 23.215 15.198 1.00 26.07 140 VAL A O 1
ATOM 851 N N . ILE A 1 141 ? 37.632 23.516 13.048 1.00 24.08 141 ILE A N 1
ATOM 852 C CA . ILE A 1 141 ? 37.083 22.198 12.650 1.00 23.62 141 ILE A CA 1
ATOM 853 C C . ILE A 1 141 ? 37.762 21.086 13.426 1.00 28.50 141 ILE A C 1
ATOM 854 O O . ILE A 1 141 ? 37.110 20.200 13.977 1.00 27.39 141 ILE A O 1
ATOM 859 N N . VAL A 1 142 ? 39.088 21.171 13.559 1.00 25.91 142 VAL A N 1
ATOM 860 C CA . VAL A 1 142 ? 39.847 20.140 14.239 1.00 28.33 142 VAL A CA 1
ATOM 861 C C . VAL A 1 142 ? 39.534 20.131 15.736 1.00 29.20 142 VAL A C 1
ATOM 862 O O . VAL A 1 142 ? 39.301 19.063 16.335 1.00 31.75 142 VAL A O 1
ATOM 866 N N . ARG A 1 143 ? 39.495 21.302 16.373 1.00 28.46 143 ARG A N 1
ATOM 867 C CA . ARG A 1 143 ? 39.512 21.270 17.838 1.00 29.10 143 ARG A CA 1
ATOM 868 C C . ARG A 1 143 ? 38.144 21.268 18.519 1.00 27.15 143 ARG A C 1
ATOM 869 O O . ARG A 1 143 ? 38.087 21.004 19.731 1.00 30.33 143 ARG A O 1
ATOM 877 N N . HIS A 1 144 ? 37.028 21.559 17.820 1.00 28.01 144 HIS A N 1
ATOM 878 C CA . HIS A 1 144 ? 35.763 21.700 18.552 1.00 26.55 144 HIS A CA 1
ATOM 879 C C . HIS A 1 144 ? 35.043 20.355 18.732 1.00 26.42 144 HIS A C 1
ATOM 880 O O . HIS A 1 144 ? 33.941 20.358 19.270 1.00 28.65 144 HIS A O 1
ATOM 887 N N . GLY A 1 145 ? 35.674 19.255 18.331 1.00 28.27 145 GLY A N 1
ATOM 888 C CA . GLY A 1 145 ? 35.070 17.940 18.454 1.00 29.86 145 GLY A CA 1
ATOM 889 C C . GLY A 1 145 ? 36.114 16.858 18.583 1.00 32.39 145 GLY A C 1
ATOM 890 O O . GLY A 1 145 ? 37.324 17.092 18.502 1.00 34.02 145 GLY A O 1
ATOM 891 N N . LYS A 1 146 ? 35.631 15.634 18.765 1.00 31.12 146 LYS A N 1
ATOM 892 C CA . LYS A 1 146 ? 36.522 14.494 18.856 1.00 30.19 146 LYS A CA 1
ATOM 893 C C . LYS A 1 146 ? 37.214 14.244 17.513 1.00 36.61 146 LYS A C 1
ATOM 894 O O . LYS A 1 146 ? 36.667 14.540 16.450 1.00 32.32 146 LYS A O 1
ATOM 900 N N . PRO A 1 147 ? 38.397 13.652 17.529 1.00 31.13 147 PRO A N 1
ATOM 901 C CA . PRO A 1 147 ? 39.114 13.384 16.282 1.00 30.64 147 PRO A CA 1
ATOM 902 C C . PRO A 1 147 ? 38.494 12.203 15.535 1.00 32.19 147 PRO A C 1
ATOM 903 O O . PRO A 1 147 ? 37.825 11.328 16.103 1.00 32.66 147 PRO A O 1
ATOM 907 N N . ALA A 1 148 ? 38.751 12.156 14.238 1.00 31.64 148 ALA A N 1
ATOM 908 C CA . ALA A 1 148 ? 38.237 11.069 13.422 1.00 28.88 148 ALA A CA 1
ATOM 909 C C . ALA A 1 148 ? 39.034 11.025 12.138 1.00 28.23 148 ALA A C 1
ATOM 910 O O . ALA A 1 148 ? 39.638 12.029 11.749 1.00 32.80 148 ALA A O 1
ATOM 912 N N . PRO A 1 149 ? 39.069 9.877 11.469 1.00 27.83 149 PRO A N 1
ATOM 913 C CA . PRO A 1 149 ? 39.723 9.789 10.158 1.00 32.71 149 PRO A CA 1
ATOM 914 C C . PRO A 1 149 ? 39.301 10.843 9.156 1.00 32.16 149 PRO A C 1
ATOM 915 O O . PRO A 1 149 ? 40.139 11.301 8.365 1.00 31.29 149 PRO A O 1
ATOM 919 N N . ARG A 1 150 ? 38.027 11.264 9.151 1.00 25.62 150 ARG A N 1
ATOM 920 C CA . ARG A 1 150 ? 37.554 12.275 8.218 1.00 24.52 150 ARG A CA 1
ATOM 921 C C . ARG A 1 150 ? 36.835 13.326 9.051 1.00 23.74 150 ARG A C 1
ATOM 922 O O . ARG A 1 150 ? 36.014 12.966 9.915 1.00 24.91 150 ARG A O 1
ATOM 930 N N . LEU A 1 151 ? 37.175 14.602 8.845 1.00 25.17 151 LEU A N 1
ATOM 931 C CA . LEU A 1 151 ? 36.535 15.671 9.576 1.00 20.14 151 LEU A CA 1
ATOM 932 C C . LEU A 1 151 ? 35.547 16.390 8.678 1.00 23.53 151 LEU A C 1
ATOM 933 O O . LEU A 1 151 ? 35.788 16.584 7.483 1.00 25.23 151 LEU A O 1
ATOM 938 N N . CYS A 1 152 ? 34.480 16.865 9.285 1.00 22.56 152 CYS A N 1
ATOM 939 C CA A CYS A 1 152 ? 33.361 17.480 8.607 0.75 21.30 152 CYS A CA 1
ATOM 940 C CA B CYS A 1 152 ? 33.507 17.632 8.517 0.25 21.63 152 CYS A CA 1
ATOM 941 C C . CYS A 1 152 ? 32.992 18.779 9.333 1.00 21.19 152 CYS A C 1
ATOM 942 O O . CYS A 1 152 ? 33.205 18.889 10.540 1.00 24.02 152 CYS A O 1
ATOM 947 N N . ASN A 1 153 ? 32.344 19.719 8.616 1.00 19.51 153 ASN A N 1
ATOM 948 C CA . ASN A 1 153 ? 31.763 20.883 9.211 1.00 19.80 153 ASN A CA 1
ATOM 949 C C . ASN A 1 153 ? 30.403 21.136 8.614 1.00 22.07 153 ASN A C 1
ATOM 950 O O . ASN A 1 153 ? 30.244 21.082 7.394 1.00 24.13 153 ASN A O 1
ATOM 955 N N . LYS A 1 154 ? 29.440 21.463 9.452 1.00 19.69 154 LYS A N 1
ATOM 956 C CA . LYS A 1 154 ? 28.171 21.949 8.942 1.00 20.50 154 LYS A CA 1
ATOM 957 C C . LYS A 1 154 ? 27.844 23.280 9.565 1.00 22.46 154 LYS A C 1
ATOM 958 O O . LYS A 1 154 ? 27.590 23.360 10.776 1.00 22.55 154 LYS A O 1
ATOM 964 N N . ASP A 1 155 ? 27.721 24.286 8.729 1.00 20.75 155 ASP A N 1
ATOM 965 C CA . ASP A 1 155 ? 27.245 25.622 9.039 1.00 21.93 155 ASP A CA 1
ATOM 966 C C . ASP A 1 155 ? 26.533 26.043 7.762 1.00 22.99 155 ASP A C 1
ATOM 967 O O . ASP A 1 155 ? 27.206 26.214 6.736 1.00 25.46 155 ASP A O 1
ATOM 972 N N . PRO A 1 156 ? 25.208 26.157 7.745 1.00 21.85 156 PRO A N 1
ATOM 973 C CA . PRO A 1 156 ? 24.462 26.258 6.461 1.00 24.93 156 PRO A CA 1
ATOM 974 C C . PRO A 1 156 ? 25.037 27.223 5.426 1.00 23.97 156 PRO A C 1
ATOM 975 O O . PRO A 1 156 ? 25.306 26.840 4.262 1.00 21.32 156 PRO A O 1
ATOM 979 N N . PHE A 1 157 ? 25.281 28.475 5.816 1.00 24.02 157 PHE A N 1
ATOM 980 C CA . PHE A 1 157 ? 25.608 29.418 4.751 1.00 25.28 157 PHE A CA 1
ATOM 981 C C . PHE A 1 157 ? 27.066 29.387 4.317 1.00 25.56 157 PHE A C 1
ATOM 982 O O . PHE A 1 157 ? 27.420 30.159 3.407 1.00 28.34 157 PHE A O 1
ATOM 990 N N . THR A 1 158 ? 27.904 28.475 4.855 1.00 22.82 158 THR A N 1
ATOM 991 C CA . THR A 1 158 ? 29.232 28.270 4.265 1.00 22.55 158 THR A CA 1
ATOM 992 C C . THR A 1 158 ? 29.136 27.914 2.787 1.00 26.71 158 THR A C 1
ATOM 993 O O . THR A 1 158 ? 30.088 28.140 2.034 1.00 26.87 158 THR A O 1
ATOM 997 N N . LEU A 1 159 ? 28.035 27.298 2.352 1.00 23.10 159 LEU A N 1
ATOM 998 C CA . LEU A 1 159 ? 28.004 26.899 0.952 1.00 24.19 159 LEU A CA 1
ATOM 999 C C . LEU A 1 159 ? 27.845 28.112 0.020 1.00 27.32 159 LEU A C 1
ATOM 1000 O O . LEU A 1 159 ? 28.022 27.960 -1.203 1.00 26.31 159 LEU A O 1
ATOM 1005 N N . ARG A 1 160 ? 27.532 29.314 0.557 1.00 24.21 160 ARG A N 1
ATOM 1006 C CA . ARG A 1 160 ? 27.598 30.514 -0.279 1.00 24.05 160 ARG A CA 1
ATOM 1007 C C . ARG A 1 160 ? 29.041 30.822 -0.672 1.00 28.12 160 ARG A C 1
ATOM 1008 O O . ARG A 1 160 ? 29.256 31.651 -1.564 1.00 29.52 160 ARG A O 1
ATOM 1016 N N . ALA A 1 161 ? 30.013 30.256 0.041 1.00 26.55 161 ALA A N 1
ATOM 1017 C CA . ALA A 1 161 ? 31.443 30.498 -0.163 1.00 26.69 161 ALA A CA 1
ATOM 1018 C C . ALA A 1 161 ? 32.183 29.242 -0.607 1.00 23.13 161 ALA A C 1
ATOM 1019 O O . ALA A 1 161 ? 33.386 29.050 -0.393 1.00 24.13 161 ALA A O 1
ATOM 1021 N N . ALA A 1 162 ? 31.469 28.304 -1.291 1.00 23.43 162 ALA A N 1
ATOM 1022 C CA . ALA A 1 162 ? 32.076 27.024 -1.570 1.00 22.68 162 ALA A CA 1
ATOM 1023 C C . ALA A 1 162 ? 33.269 27.151 -2.540 1.00 20.42 162 ALA A C 1
ATOM 1024 O O . ALA A 1 162 ? 34.229 26.416 -2.428 1.00 23.41 162 ALA A O 1
ATOM 1026 N N . VAL A 1 163 ? 33.180 28.060 -3.515 1.00 23.80 163 VAL A N 1
ATOM 1027 C CA . VAL A 1 163 ? 34.291 28.194 -4.466 1.00 23.80 163 VAL A CA 1
ATOM 1028 C C . VAL A 1 163 ? 35.540 28.712 -3.733 1.00 22.14 163 VAL A C 1
ATOM 1029 O O . VAL A 1 163 ? 36.634 28.135 -3.884 1.00 25.43 163 VAL A O 1
ATOM 1033 N N . TYR A 1 164 ? 35.327 29.630 -2.801 1.00 24.44 164 TYR A N 1
ATOM 1034 C CA . TYR A 1 164 ? 36.449 30.151 -1.985 1.00 24.56 164 TYR A CA 1
ATOM 1035 C C . TYR A 1 164 ? 36.982 29.079 -1.057 1.00 26.79 164 TYR A C 1
ATOM 1036 O O . TYR A 1 164 ? 38.196 28.873 -0.932 1.00 26.73 164 TYR A O 1
ATOM 1045 N N . LEU A 1 165 ? 36.077 28.290 -0.447 1.00 23.20 165 LEU A N 1
ATOM 1046 C CA . LEU A 1 165 ? 36.576 27.213 0.387 1.00 22.49 165 LEU A CA 1
ATOM 1047 C C . LEU A 1 165 ? 37.369 26.165 -0.384 1.00 23.92 165 LEU A C 1
ATOM 1048 O O . LEU A 1 165 ? 38.291 25.545 0.154 1.00 25.21 165 LEU A O 1
ATOM 1053 N N . HIS A 1 166 ? 37.008 25.882 -1.649 1.00 23.42 166 HIS A N 1
ATOM 1054 C CA . HIS A 1 166 ? 37.803 24.967 -2.443 1.00 21.62 166 HIS A CA 1
ATOM 1055 C C . HIS A 1 166 ? 39.209 25.537 -2.729 1.00 23.52 166 HIS A C 1
ATOM 1056 O O . HIS A 1 166 ? 40.155 24.767 -2.850 1.00 25.61 166 HIS A O 1
ATOM 1063 N N . ARG A 1 167 ? 39.309 26.844 -2.855 1.00 26.94 167 ARG A N 1
ATOM 1064 C CA . ARG A 1 167 ? 40.640 27.467 -2.973 1.00 28.60 167 ARG A CA 1
ATOM 1065 C C . ARG A 1 167 ? 41.466 27.256 -1.702 1.00 31.56 167 ARG A C 1
ATOM 1066 O O . ARG A 1 167 ? 42.666 26.905 -1.770 1.00 29.17 167 ARG A O 1
ATOM 1074 N N . LEU A 1 168 ? 40.832 27.412 -0.536 1.00 27.63 168 LEU A N 1
ATOM 1075 C CA . LEU A 1 168 ? 41.529 27.200 0.743 1.00 24.73 168 LEU A CA 1
ATOM 1076 C C . LEU A 1 168 ? 41.890 25.744 0.972 1.00 31.48 168 LEU A C 1
ATOM 1077 O O . LEU A 1 168 ? 42.972 25.439 1.496 1.00 29.77 168 LEU A O 1
ATOM 1082 N N . PHE A 1 169 ? 40.981 24.802 0.613 1.00 24.68 169 PHE A N 1
ATOM 1083 C CA . PHE A 1 169 ? 41.075 23.409 0.998 1.00 24.78 169 PHE A CA 1
ATOM 1084 C C . PHE A 1 169 ? 40.849 22.597 -0.265 1.00 25.32 169 PHE A C 1
ATOM 1085 O O . PHE A 1 169 ? 39.705 22.161 -0.537 1.00 27.96 169 PHE A O 1
ATOM 1093 N N . PRO A 1 170 ? 41.883 22.354 -1.052 1.00 26.06 170 PRO A N 1
ATOM 1094 C CA . PRO A 1 170 ? 41.665 21.846 -2.412 1.00 25.23 170 PRO A CA 1
ATOM 1095 C C . PRO A 1 170 ? 41.153 20.420 -2.483 1.00 29.33 170 PRO A C 1
ATOM 1096 O O . PRO A 1 170 ? 40.652 20.025 -3.543 1.00 32.19 170 PRO A O 1
ATOM 1100 N N A ARG A 1 171 ? 41.319 19.618 -1.432 0.52 26.33 171 ARG A N 1
ATOM 1101 N N B ARG A 1 171 ? 41.313 19.608 -1.447 0.48 26.40 171 ARG A N 1
ATOM 1102 C CA A ARG A 1 171 ? 40.805 18.254 -1.406 0.52 24.66 171 ARG A CA 1
ATOM 1103 C CA B ARG A 1 171 ? 40.764 18.259 -1.481 0.48 24.97 171 ARG A CA 1
ATOM 1104 C C A ARG A 1 171 ? 39.536 18.123 -0.563 0.52 25.02 171 ARG A C 1
ATOM 1105 C C B ARG A 1 171 ? 39.420 18.151 -0.765 0.48 25.50 171 ARG A C 1
ATOM 1106 O O A ARG A 1 171 ? 39.138 16.990 -0.247 0.52 26.04 171 ARG A O 1
ATOM 1107 O O B ARG A 1 171 ? 38.850 17.065 -0.735 0.48 27.39 171 ARG A O 1
ATOM 1122 N N . ALA A 1 172 ? 38.898 19.238 -0.219 1.00 24.93 172 ALA A N 1
ATOM 1123 C CA . ALA A 1 172 ? 37.598 19.153 0.479 1.00 23.49 172 ALA A CA 1
ATOM 1124 C C . ALA A 1 172 ? 36.496 18.814 -0.514 1.00 25.95 172 ALA A C 1
ATOM 1125 O O . ALA A 1 172 ? 36.632 19.018 -1.710 1.00 25.71 172 ALA A O 1
ATOM 1127 N N . LYS A 1 173 ? 35.439 18.196 -0.012 1.00 24.29 173 LYS A N 1
ATOM 1128 C CA A LYS A 1 173 ? 34.245 18.000 -0.821 0.45 21.53 173 LYS A CA 1
ATOM 1129 C CA B LYS A 1 173 ? 34.230 17.913 -0.771 0.55 21.86 173 LYS A CA 1
ATOM 1130 C C . LYS A 1 173 ? 33.078 18.627 -0.082 1.00 21.27 173 LYS A C 1
ATOM 1131 O O . LYS A 1 173 ? 33.146 18.916 1.107 1.00 23.25 173 LYS A O 1
ATOM 1142 N N . PHE A 1 174 ? 32.002 18.878 -0.831 1.00 19.51 174 PHE A N 1
ATOM 1143 C CA . PHE A 1 174 ? 30.895 19.694 -0.411 1.00 18.16 174 PHE A CA 1
ATOM 1144 C C . PHE A 1 174 ? 29.582 18.935 -0.618 1.00 20.67 174 PHE A C 1
ATOM 1145 O O . PHE A 1 174 ? 29.417 18.271 -1.644 1.00 21.35 174 PHE A O 1
ATOM 1153 N N . LEU A 1 175 ? 28.702 19.003 0.375 1.00 18.92 175 LEU A N 1
ATOM 1154 C CA . LEU A 1 175 ? 27.321 18.514 0.230 1.00 17.86 175 LEU A CA 1
ATOM 1155 C C . LEU A 1 175 ? 26.415 19.725 0.324 1.00 20.65 175 LEU A C 1
ATOM 1156 O O . LEU A 1 175 ? 26.430 20.435 1.352 1.00 21.04 175 LEU A O 1
ATOM 1161 N N . LEU A 1 176 ? 25.589 19.975 -0.715 1.00 17.51 176 LEU A N 1
ATOM 1162 C CA . LEU A 1 176 ? 24.640 21.074 -0.714 1.00 16.97 176 LEU A CA 1
ATOM 1163 C C . LEU A 1 176 ? 23.245 20.478 -0.490 1.00 19.04 176 LEU A C 1
ATOM 1164 O O . LEU A 1 176 ? 22.710 19.798 -1.374 1.00 20.27 176 LEU A O 1
ATOM 1169 N N . MET A 1 177 ? 22.665 20.725 0.672 1.00 18.33 177 MET A N 1
ATOM 1170 C CA . MET A 1 177 ? 21.267 20.280 0.882 1.00 18.23 177 MET A CA 1
ATOM 1171 C C . MET A 1 177 ? 20.334 21.123 0.033 1.00 19.34 177 MET A C 1
ATOM 1172 O O . MET A 1 177 ? 20.458 22.376 -0.074 1.00 21.93 177 MET A O 1
ATOM 1177 N N . ILE A 1 178 ? 19.341 20.432 -0.554 1.00 18.07 178 ILE A N 1
ATOM 1178 C CA A ILE A 1 178 ? 18.278 21.085 -1.305 0.47 18.94 178 ILE A CA 1
ATOM 1179 C CA B ILE A 1 178 ? 18.272 21.040 -1.349 0.53 19.11 178 ILE A CA 1
ATOM 1180 C C . ILE A 1 178 ? 16.956 20.589 -0.737 1.00 17.68 178 ILE A C 1
ATOM 1181 O O . ILE A 1 178 ? 16.764 19.379 -0.548 1.00 19.99 178 ILE A O 1
ATOM 1190 N N . ARG A 1 179 ? 16.054 21.544 -0.433 1.00 18.09 179 ARG A N 1
ATOM 1191 C CA . ARG A 1 179 ? 14.723 21.189 0.066 1.00 18.44 179 ARG A CA 1
ATOM 1192 C C . ARG A 1 179 ? 13.725 22.139 -0.589 1.00 16.92 179 ARG A C 1
ATOM 1193 O O . ARG A 1 179 ? 14.083 23.274 -0.906 1.00 20.76 179 ARG A O 1
ATOM 1201 N N . ASP A 1 180 ? 12.493 21.654 -0.784 1.00 17.60 180 ASP A N 1
ATOM 1202 C CA . ASP A 1 180 ? 11.461 22.515 -1.363 1.00 19.74 180 ASP A CA 1
ATOM 1203 C C . ASP A 1 180 ? 11.436 23.831 -0.597 1.00 18.96 180 ASP A C 1
ATOM 1204 O O . ASP A 1 180 ? 11.245 23.837 0.628 1.00 19.79 180 ASP A O 1
ATOM 1209 N N . GLY A 1 181 ? 11.573 24.946 -1.319 1.00 18.63 181 GLY A N 1
ATOM 1210 C CA . GLY A 1 181 ? 11.599 26.267 -0.661 1.00 19.98 181 GLY A CA 1
ATOM 1211 C C . GLY A 1 181 ? 10.345 26.546 0.138 1.00 21.33 181 GLY A C 1
ATOM 1212 O O . GLY A 1 181 ? 10.408 27.233 1.154 1.00 22.57 181 GLY A O 1
ATOM 1213 N N . ARG A 1 182 ? 9.203 25.975 -0.275 1.00 19.84 182 ARG A N 1
ATOM 1214 C CA . ARG A 1 182 ? 7.973 26.186 0.493 1.00 20.01 182 ARG A CA 1
ATOM 1215 C C . ARG A 1 182 ? 8.075 25.536 1.853 1.00 21.34 182 ARG A C 1
ATOM 1216 O O . ARG A 1 182 ? 7.579 26.097 2.850 1.00 23.55 182 ARG A O 1
ATOM 1224 N N . ALA A 1 183 ? 8.727 24.363 1.934 1.00 19.92 183 ALA A N 1
ATOM 1225 C CA . ALA A 1 183 ? 8.928 23.694 3.224 1.00 19.60 183 ALA A CA 1
ATOM 1226 C C . ALA A 1 183 ? 9.938 24.471 4.080 1.00 18.41 183 ALA A C 1
ATOM 1227 O O . ALA A 1 183 ? 9.759 24.591 5.304 1.00 20.71 183 ALA A O 1
ATOM 1229 N N . VAL A 1 184 ? 10.997 24.947 3.459 1.00 19.09 184 VAL A N 1
ATOM 1230 C CA . VAL A 1 184 ? 12.034 25.714 4.160 1.00 20.42 184 VAL A CA 1
ATOM 1231 C C . VAL A 1 184 ? 11.415 26.985 4.754 1.00 20.97 184 VAL A C 1
ATOM 1232 O O . VAL A 1 184 ? 11.558 27.259 5.952 1.00 22.20 184 VAL A O 1
ATOM 1236 N N . VAL A 1 185 ? 10.635 27.706 3.952 1.00 20.06 185 VAL A N 1
ATOM 1237 C CA . VAL A 1 185 ? 10.087 28.971 4.454 1.00 22.86 185 VAL A CA 1
ATOM 1238 C C . VAL A 1 185 ? 9.011 28.708 5.497 1.00 25.05 185 VAL A C 1
ATOM 1239 O O . VAL A 1 185 ? 8.947 29.409 6.524 1.00 24.68 185 VAL A O 1
ATOM 1243 N N . HIS A 1 186 ? 8.181 27.667 5.301 1.00 22.97 186 HIS A N 1
ATOM 1244 C CA . HIS A 1 186 ? 7.212 27.321 6.325 1.00 23.90 186 HIS A CA 1
ATOM 1245 C C . HIS A 1 186 ? 7.908 27.037 7.646 1.00 24.86 186 HIS A C 1
ATOM 1246 O O . HIS A 1 186 ? 7.390 27.411 8.721 1.00 25.36 186 HIS A O 1
ATOM 1253 N N . SER A 1 187 ? 9.074 26.345 7.598 1.00 21.42 187 SER A N 1
ATOM 1254 C CA . SER A 1 187 ? 9.767 25.999 8.830 1.00 21.51 187 SER A CA 1
ATOM 1255 C C . SER A 1 187 ? 10.292 27.262 9.511 1.00 23.48 187 SER A C 1
ATOM 1256 O O . SER A 1 187 ? 10.117 27.459 10.727 1.00 25.74 187 SER A O 1
ATOM 1259 N N . ILE A 1 188 ? 10.950 28.099 8.729 1.00 23.09 188 ILE A N 1
ATOM 1260 C CA . ILE A 1 188 ? 11.510 29.374 9.211 1.00 25.24 188 ILE A CA 1
ATOM 1261 C C . ILE A 1 188 ? 10.425 30.200 9.911 1.00 27.68 188 ILE A C 1
ATOM 1262 O O . ILE A 1 188 ? 10.615 30.674 11.051 1.00 30.72 188 ILE A O 1
ATOM 1267 N N . ILE A 1 189 ? 9.247 30.317 9.279 1.00 25.77 189 ILE A N 1
ATOM 1268 C CA . ILE A 1 189 ? 8.195 31.189 9.830 1.00 25.17 189 ILE A CA 1
ATOM 1269 C C . ILE A 1 189 ? 7.512 30.522 11.021 1.00 32.22 189 ILE A C 1
ATOM 1270 O O . ILE A 1 189 ? 7.306 31.150 12.074 1.00 34.98 189 ILE A O 1
ATOM 1275 N N . THR A 1 190 ? 7.179 29.227 10.917 1.00 28.95 190 THR A N 1
ATOM 1276 C CA A THR A 1 190 ? 6.421 28.583 11.981 0.51 30.39 190 THR A CA 1
ATOM 1277 C CA B THR A 1 190 ? 6.407 28.638 12.009 0.49 30.47 190 THR A CA 1
ATOM 1278 C C . THR A 1 190 ? 7.263 28.428 13.241 1.00 33.24 190 THR A C 1
ATOM 1279 O O . THR A 1 190 ? 6.744 28.555 14.361 1.00 36.94 190 THR A O 1
ATOM 1286 N N . ARG A 1 191 ? 8.544 28.101 13.081 1.00 30.07 191 ARG A N 1
ATOM 1287 C CA . ARG A 1 191 ? 9.419 27.877 14.230 1.00 27.63 191 ARG A CA 1
ATOM 1288 C C . ARG A 1 191 ? 10.092 29.167 14.681 1.00 32.21 191 ARG A C 1
ATOM 1289 O O . ARG A 1 191 ? 10.843 29.145 15.663 1.00 37.92 191 ARG A O 1
ATOM 1297 N N . LYS A 1 192 ? 9.833 30.270 13.979 1.00 31.03 192 LYS A N 1
ATOM 1298 C CA . LYS A 1 192 ? 10.419 31.595 14.244 1.00 34.72 192 LYS A CA 1
ATOM 1299 C C . LYS A 1 192 ? 11.944 31.539 14.303 1.00 40.12 192 LYS A C 1
ATOM 1300 O O . LYS A 1 192 ? 12.587 31.950 15.275 1.00 41.10 192 LYS A O 1
ATOM 1306 N N . VAL A 1 193 ? 12.532 31.047 13.216 1.00 29.32 193 VAL A N 1
ATOM 1307 C CA . VAL A 1 193 ? 13.983 30.947 13.131 1.00 33.02 193 VAL A CA 1
ATOM 1308 C C . VAL A 1 193 ? 14.504 32.299 12.678 1.00 36.35 193 VAL A C 1
ATOM 1309 O O . VAL A 1 193 ? 14.172 32.764 11.585 1.00 39.27 193 VAL A O 1
ATOM 1313 N N . THR A 1 194 ? 15.339 32.936 13.493 1.00 36.96 194 THR A N 1
ATOM 1314 C CA . THR A 1 194 ? 15.786 34.270 13.116 1.00 35.67 194 THR A CA 1
ATOM 1315 C C . THR A 1 194 ? 16.953 34.164 12.145 1.00 31.99 194 THR A C 1
ATOM 1316 O O . THR A 1 194 ? 17.985 33.546 12.443 1.00 34.11 194 THR A O 1
ATOM 1320 N N . ILE A 1 195 ? 16.785 34.767 10.973 1.00 31.45 195 ILE A N 1
ATOM 1321 C CA . ILE A 1 195 ? 17.825 34.849 9.958 1.00 34.92 195 ILE A CA 1
ATOM 1322 C C . ILE A 1 195 ? 17.877 36.289 9.498 1.00 35.45 195 ILE A C 1
ATOM 1323 O O . ILE A 1 195 ? 16.846 36.862 9.122 1.00 34.70 195 ILE A O 1
ATOM 1328 N N . THR A 1 196 ? 19.079 36.854 9.467 1.00 37.49 196 THR A N 1
ATOM 1329 C CA . THR A 1 196 ? 19.196 38.271 9.139 1.00 36.89 196 THR A CA 1
ATOM 1330 C C . THR A 1 196 ? 18.546 38.552 7.797 1.00 36.20 196 THR A C 1
ATOM 1331 O O . THR A 1 196 ? 18.861 37.904 6.793 1.00 42.71 196 THR A O 1
ATOM 1335 N N . GLY A 1 197 ? 17.581 39.466 7.792 1.00 38.30 197 GLY A N 1
ATOM 1336 C CA . GLY A 1 197 ? 16.950 39.840 6.549 1.00 35.24 197 GLY A CA 1
ATOM 1337 C C . GLY A 1 197 ? 15.681 39.070 6.198 1.00 42.69 197 GLY A C 1
ATOM 1338 O O . GLY A 1 197 ? 15.072 39.368 5.171 1.00 43.97 197 GLY A O 1
ATOM 1339 N N . TYR A 1 198 ? 15.272 38.083 6.999 1.00 35.52 198 TYR A N 1
ATOM 1340 C CA . TYR A 1 198 ? 14.056 37.328 6.721 1.00 34.53 198 TYR A CA 1
ATOM 1341 C C . TYR A 1 198 ? 12.947 37.902 7.588 1.00 37.16 198 TYR A C 1
ATOM 1342 O O . TYR A 1 198 ? 13.082 37.965 8.815 1.00 42.05 198 TYR A O 1
ATOM 1351 N N . ASP A 1 199 ? 11.861 38.326 6.944 1.00 35.98 199 ASP A N 1
ATOM 1352 C CA . ASP A 1 199 ? 10.713 38.897 7.636 1.00 35.88 199 ASP A CA 1
ATOM 1353 C C . ASP A 1 199 ? 9.739 37.787 7.981 1.00 34.61 199 ASP A C 1
ATOM 1354 O O . ASP A 1 199 ? 8.997 37.305 7.112 1.00 38.25 199 ASP A O 1
ATOM 1359 N N . LEU A 1 200 ? 9.688 37.430 9.267 1.00 35.60 200 LEU A N 1
ATOM 1360 C CA . LEU A 1 200 ? 8.923 36.279 9.719 1.00 33.43 200 LEU A CA 1
ATOM 1361 C C . LEU A 1 200 ? 7.416 36.462 9.603 1.00 41.53 200 LEU A C 1
ATOM 1362 O O . LEU A 1 200 ? 6.686 35.498 9.815 1.00 41.00 200 LEU A O 1
ATOM 1367 N N . SER A 1 201 ? 6.935 37.655 9.268 1.00 38.80 201 SER A N 1
ATOM 1368 C CA . SER A 1 201 ? 5.519 37.875 9.026 1.00 41.91 201 SER A CA 1
ATOM 1369 C C . SER A 1 201 ? 5.150 37.818 7.545 1.00 42.05 201 SER A C 1
ATOM 1370 O O . SER A 1 201 ? 3.988 38.053 7.201 1.00 43.20 201 SER A O 1
ATOM 1373 N N . ASP A 1 202 ? 6.098 37.491 6.653 1.00 37.58 202 ASP A N 1
ATOM 1374 C CA . ASP A 1 202 ? 5.914 37.662 5.205 1.00 32.02 202 ASP A CA 1
ATOM 1375 C C . ASP A 1 202 ? 6.396 36.426 4.423 1.00 29.90 202 ASP A C 1
ATOM 1376 O O . ASP A 1 202 ? 7.583 36.371 4.094 1.00 33.16 202 ASP A O 1
ATOM 1381 N N . TYR A 1 203 ? 5.491 35.491 4.115 1.00 30.48 203 TYR A N 1
ATOM 1382 C CA . TYR A 1 203 ? 5.872 34.322 3.295 1.00 25.43 203 TYR A CA 1
ATOM 1383 C C . TYR A 1 203 ? 6.492 34.727 1.965 1.00 31.35 203 TYR A C 1
ATOM 1384 O O . TYR A 1 203 ? 7.478 34.129 1.529 1.00 28.48 203 TYR A O 1
ATOM 1393 N N . ARG A 1 204 ? 5.870 35.680 1.255 1.00 28.46 204 ARG A N 1
ATOM 1394 C CA . ARG A 1 204 ? 6.381 36.052 -0.054 1.00 25.49 204 ARG A CA 1
ATOM 1395 C C . ARG A 1 204 ? 7.812 36.578 0.033 1.00 29.48 204 ARG A C 1
ATOM 1396 O O . ARG A 1 204 ? 8.686 36.184 -0.760 1.00 29.29 204 ARG A O 1
ATOM 1404 N N . GLN A 1 205 ? 8.096 37.429 1.025 1.00 29.24 205 GLN A N 1
ATOM 1405 C CA . GLN A 1 205 ? 9.433 37.993 1.116 1.00 31.01 205 GLN A CA 1
ATOM 1406 C C . GLN A 1 205 ? 10.440 36.913 1.486 1.00 28.57 205 GLN A C 1
ATOM 1407 O O . GLN A 1 205 ? 11.587 36.922 0.995 1.00 30.44 205 GLN A O 1
ATOM 1413 N N . CYS A 1 206 ? 10.024 35.993 2.361 1.00 27.50 206 CYS A N 1
ATOM 1414 C CA . CYS A 1 206 ? 10.941 34.919 2.742 1.00 27.47 206 CYS A CA 1
ATOM 1415 C C . CYS A 1 206 ? 11.206 33.992 1.568 1.00 27.08 206 CYS A C 1
ATOM 1416 O O . CYS A 1 206 ? 12.325 33.520 1.406 1.00 25.74 206 CYS A O 1
ATOM 1419 N N . LEU A 1 207 ? 10.186 33.718 0.743 1.00 25.62 207 LEU A N 1
ATOM 1420 C CA . LEU A 1 207 ? 10.429 32.850 -0.411 1.00 23.77 207 LEU A CA 1
ATOM 1421 C C . LEU A 1 207 ? 11.322 33.535 -1.422 1.00 26.44 207 LEU A C 1
ATOM 1422 O O . LEU A 1 207 ? 12.138 32.881 -2.072 1.00 26.12 207 LEU A O 1
ATOM 1427 N N . LYS A 1 208 ? 11.193 34.876 -1.586 1.00 27.30 208 LYS A N 1
ATOM 1428 C CA . LYS A 1 208 ? 12.113 35.533 -2.493 1.00 25.60 208 LYS A CA 1
ATOM 1429 C C . LYS A 1 208 ? 13.545 35.497 -1.972 1.00 24.00 208 LYS A C 1
ATOM 1430 O O . LYS A 1 208 ? 14.474 35.347 -2.756 1.00 27.43 208 LYS A O 1
ATOM 1436 N N . ARG A 1 209 ? 13.737 35.605 -0.647 1.00 29.26 209 ARG A N 1
ATOM 1437 C CA . ARG A 1 209 ? 15.064 35.467 -0.064 1.00 27.00 209 ARG A CA 1
ATOM 1438 C C . ARG A 1 209 ? 15.607 34.056 -0.256 1.00 27.51 209 ARG A C 1
ATOM 1439 O O . ARG A 1 209 ? 16.782 33.878 -0.602 1.00 28.53 209 ARG A O 1
ATOM 1447 N N . TRP A 1 210 ? 14.756 33.043 -0.000 1.00 26.41 210 TRP A N 1
ATOM 1448 C CA . TRP A 1 210 ? 15.129 31.660 -0.252 1.00 27.01 210 TRP A CA 1
ATOM 1449 C C . TRP A 1 210 ? 15.575 31.497 -1.689 1.00 23.22 210 TRP A C 1
ATOM 1450 O O . TRP A 1 210 ? 16.619 30.916 -1.963 1.00 24.71 210 TRP A O 1
ATOM 1461 N N . ASN A 1 211 ? 14.780 32.040 -2.630 1.00 24.74 211 ASN A N 1
ATOM 1462 C CA . ASN A 1 211 ? 15.083 31.887 -4.052 1.00 23.74 211 ASN A CA 1
ATOM 1463 C C . ASN A 1 211 ? 16.454 32.466 -4.408 1.00 24.74 211 ASN A C 1
ATOM 1464 O O . ASN A 1 211 ? 17.258 31.824 -5.089 1.00 24.65 211 ASN A O 1
ATOM 1469 N N . ALA A 1 212 ? 16.742 33.669 -3.916 1.00 25.72 212 ALA A N 1
ATOM 1470 C CA . ALA A 1 212 ? 18.043 34.295 -4.178 1.00 26.50 212 ALA A CA 1
ATOM 1471 C C . ALA A 1 212 ? 19.182 33.493 -3.555 1.00 24.66 212 ALA A C 1
ATOM 1472 O O . ALA A 1 212 ? 20.222 33.266 -4.188 1.00 26.54 212 ALA A O 1
ATOM 1474 N N . ALA A 1 213 ? 19.011 33.063 -2.302 1.00 25.30 213 ALA A N 1
ATOM 1475 C CA . ALA A 1 213 ? 20.070 32.300 -1.642 1.00 27.37 213 ALA A CA 1
ATOM 1476 C C . ALA A 1 213 ? 20.358 30.995 -2.373 1.00 25.84 213 ALA A C 1
ATOM 1477 O O . ALA A 1 213 ? 21.520 30.596 -2.508 1.00 24.74 213 ALA A O 1
ATOM 1479 N N A MET A 1 214 ? 19.296 30.302 -2.816 0.34 24.30 214 MET A N 1
ATOM 1480 N N B MET A 1 214 ? 19.313 30.283 -2.815 0.66 24.28 214 MET A N 1
ATOM 1481 C CA A MET A 1 214 ? 19.455 29.024 -3.496 0.34 24.16 214 MET A CA 1
ATOM 1482 C CA B MET A 1 214 ? 19.559 29.014 -3.475 0.66 24.22 214 MET A CA 1
ATOM 1483 C C A MET A 1 214 ? 20.071 29.202 -4.873 0.34 22.04 214 MET A C 1
ATOM 1484 C C B MET A 1 214 ? 20.088 29.195 -4.888 0.66 22.15 214 MET A C 1
ATOM 1485 O O A MET A 1 214 ? 20.843 28.346 -5.323 0.34 22.46 214 MET A O 1
ATOM 1486 O O B MET A 1 214 ? 20.828 28.329 -5.375 0.66 22.46 214 MET A O 1
ATOM 1495 N N . THR A 1 215 ? 19.721 30.284 -5.575 1.00 25.30 215 THR A N 1
ATOM 1496 C CA . THR A 1 215 ? 20.355 30.520 -6.872 1.00 24.47 215 THR A CA 1
ATOM 1497 C C . THR A 1 215 ? 21.856 30.637 -6.675 1.00 23.93 215 THR A C 1
ATOM 1498 O O . THR A 1 215 ? 22.649 30.002 -7.383 1.00 24.84 215 THR A O 1
ATOM 1502 N N A SER A 1 216 ? 22.241 31.367 -5.622 0.71 24.35 216 SER A N 1
ATOM 1503 N N B SER A 1 216 ? 22.295 31.372 -5.655 0.29 24.62 216 SER A N 1
ATOM 1504 C CA A SER A 1 216 ? 23.654 31.564 -5.310 0.71 24.86 216 SER A CA 1
ATOM 1505 C CA B SER A 1 216 ? 23.741 31.571 -5.553 0.29 24.25 216 SER A CA 1
ATOM 1506 C C A SER A 1 216 ? 24.352 30.255 -4.929 0.71 21.93 216 SER A C 1
ATOM 1507 C C B SER A 1 216 ? 24.459 30.324 -5.020 0.29 22.16 216 SER A C 1
ATOM 1508 O O A SER A 1 216 ? 25.393 29.927 -5.488 0.71 23.72 216 SER A O 1
ATOM 1509 O O B SER A 1 216 ? 25.576 30.029 -5.448 0.29 25.28 216 SER A O 1
ATOM 1514 N N A MET A 1 217 ? 23.792 29.501 -3.976 0.71 22.63 217 MET A N 1
ATOM 1515 N N B MET A 1 217 ? 23.844 29.572 -4.096 0.29 22.66 217 MET A N 1
ATOM 1516 C CA A MET A 1 217 ? 24.454 28.289 -3.505 0.71 24.14 217 MET A CA 1
ATOM 1517 C CA B MET A 1 217 ? 24.520 28.380 -3.585 0.29 23.87 217 MET A CA 1
ATOM 1518 C C A MET A 1 217 ? 24.499 27.233 -4.582 0.71 21.11 217 MET A C 1
ATOM 1519 C C B MET A 1 217 ? 24.485 27.226 -4.573 0.29 21.17 217 MET A C 1
ATOM 1520 O O A MET A 1 217 ? 25.520 26.562 -4.752 0.71 22.59 217 MET A O 1
ATOM 1521 O O B MET A 1 217 ? 25.446 26.452 -4.637 0.29 21.98 217 MET A O 1
ATOM 1530 N N . TYR A 1 218 ? 23.400 27.088 -5.358 1.00 21.27 218 TYR A N 1
ATOM 1531 C CA . TYR A 1 218 ? 23.420 26.098 -6.423 1.00 20.97 218 TYR A CA 1
ATOM 1532 C C . TYR A 1 218 ? 24.467 26.452 -7.481 1.00 21.67 218 TYR A C 1
ATOM 1533 O O . TYR A 1 218 ? 25.165 25.582 -7.968 1.00 22.39 218 TYR A O 1
ATOM 1542 N N . ALA A 1 219 ? 24.595 27.738 -7.799 1.00 23.15 219 ALA A N 1
ATOM 1543 C CA . ALA A 1 219 ? 25.623 28.168 -8.760 1.00 24.56 219 ALA A CA 1
ATOM 1544 C C . ALA A 1 219 ? 27.032 27.843 -8.261 1.00 22.96 219 ALA A C 1
ATOM 1545 O O . ALA A 1 219 ? 27.845 27.332 -9.018 1.00 24.59 219 ALA A O 1
ATOM 1547 N N . GLN A 1 220 ? 27.305 28.078 -6.976 1.00 22.58 220 GLN A N 1
ATOM 1548 C CA . GLN A 1 220 ? 28.628 27.761 -6.424 1.00 23.68 220 GLN A CA 1
ATOM 1549 C C . GLN A 1 220 ? 28.907 26.279 -6.544 1.00 22.97 220 GLN A C 1
ATOM 1550 O O . GLN A 1 220 ? 30.001 25.837 -6.897 1.00 23.98 220 GLN A O 1
ATOM 1556 N N . CYS A 1 221 ? 27.901 25.462 -6.204 1.00 21.46 221 CYS A N 1
ATOM 1557 C CA . CYS A 1 221 ? 28.055 24.016 -6.302 1.00 23.63 221 CYS A CA 1
ATOM 1558 C C . CYS A 1 221 ? 28.380 23.590 -7.731 1.00 20.89 221 CYS A C 1
ATOM 1559 O O . CYS A 1 221 ? 29.274 22.773 -7.950 1.00 22.82 221 CYS A O 1
ATOM 1562 N N . GLN A 1 222 ? 27.652 24.130 -8.722 1.00 20.90 222 GLN A N 1
ATOM 1563 C CA . GLN A 1 222 ? 27.920 23.705 -10.099 1.00 22.55 222 GLN A CA 1
ATOM 1564 C C . GLN A 1 222 ? 29.208 24.294 -10.673 1.00 21.86 222 GLN A C 1
ATOM 1565 O O . GLN A 1 222 ? 29.795 23.682 -11.562 1.00 25.67 222 GLN A O 1
ATOM 1571 N N A GLN A 1 223 ? 29.666 25.444 -10.155 0.56 22.88 223 GLN A N 1
ATOM 1572 N N B GLN A 1 223 ? 29.684 25.436 -10.161 0.44 22.81 223 GLN A N 1
ATOM 1573 C CA A GLN A 1 223 ? 30.976 25.940 -10.536 0.56 23.55 223 GLN A CA 1
ATOM 1574 C CA B GLN A 1 223 ? 30.992 25.903 -10.592 0.44 23.36 223 GLN A CA 1
ATOM 1575 C C A GLN A 1 223 ? 32.038 24.933 -10.144 0.56 25.54 223 GLN A C 1
ATOM 1576 C C B GLN A 1 223 ? 32.069 24.936 -10.139 0.44 25.54 223 GLN A C 1
ATOM 1577 O O A GLN A 1 223 ? 32.970 24.671 -10.903 0.56 27.95 223 GLN A O 1
ATOM 1578 O O B GLN A 1 223 ? 33.057 24.726 -10.843 0.44 27.85 223 GLN A O 1
ATOM 1589 N N . LEU A 1 224 ? 31.909 24.349 -8.951 1.00 21.46 224 LEU A N 1
ATOM 1590 C CA . LEU A 1 224 ? 32.888 23.375 -8.493 1.00 20.08 224 LEU A CA 1
ATOM 1591 C C . LEU A 1 224 ? 32.754 22.077 -9.265 1.00 24.60 224 LEU A C 1
ATOM 1592 O O . LEU A 1 224 ? 33.744 21.409 -9.588 1.00 26.24 224 LEU A O 1
ATOM 1597 N N . GLY A 1 225 ? 31.510 21.691 -9.583 1.00 24.13 225 GLY A N 1
ATOM 1598 C CA . GLY A 1 225 ? 31.284 20.524 -10.412 1.00 26.58 225 GLY A CA 1
ATOM 1599 C C . GLY A 1 225 ? 31.130 19.268 -9.585 1.00 25.44 225 GLY A C 1
ATOM 1600 O O . GLY A 1 225 ? 31.374 19.261 -8.380 1.00 22.96 225 GLY A O 1
ATOM 1601 N N . PRO A 1 226 ? 30.762 18.153 -10.229 1.00 24.68 226 PRO A N 1
ATOM 1602 C CA . PRO A 1 226 ? 30.330 16.970 -9.494 1.00 21.59 226 PRO A CA 1
ATOM 1603 C C . PRO A 1 226 ? 31.436 16.189 -8.833 1.00 22.62 226 PRO A C 1
ATOM 1604 O O . PRO A 1 226 ? 31.154 15.375 -7.945 1.00 26.51 226 PRO A O 1
ATOM 1608 N N . GLY A 1 227 ? 32.703 16.411 -9.219 1.00 23.35 227 GLY A N 1
ATOM 1609 C CA . GLY A 1 227 ? 33.779 15.792 -8.453 1.00 24.36 227 GLY A CA 1
ATOM 1610 C C . GLY A 1 227 ? 33.975 16.410 -7.087 1.00 25.67 227 GLY A C 1
ATOM 1611 O O . GLY A 1 227 ? 34.614 15.786 -6.217 1.00 28.70 227 GLY A O 1
ATOM 1612 N N . LEU A 1 228 ? 33.433 17.605 -6.877 1.00 21.90 228 LEU A N 1
ATOM 1613 C CA . LEU A 1 228 ? 33.652 18.354 -5.643 1.00 20.99 228 LEU A CA 1
ATOM 1614 C C . LEU A 1 228 ? 32.388 18.609 -4.837 1.00 22.50 228 LEU A C 1
ATOM 1615 O O . LEU A 1 228 ? 32.497 18.855 -3.630 1.00 22.28 228 LEU A O 1
ATOM 1620 N N . CYS A 1 229 ? 31.216 18.715 -5.485 1.00 20.46 229 CYS A N 1
ATOM 1621 C CA . CYS A 1 229 ? 30.014 19.149 -4.775 1.00 19.46 229 CYS A CA 1
ATOM 1622 C C . CYS A 1 229 ? 28.859 18.251 -5.220 1.00 23.73 229 CYS A C 1
ATOM 1623 O O . CYS A 1 229 ? 28.552 18.178 -6.424 1.00 21.49 229 CYS A O 1
ATOM 1626 N N . LEU A 1 230 ? 28.204 17.639 -4.239 1.00 20.20 230 LEU A N 1
ATOM 1627 C CA . LEU A 1 230 ? 27.011 16.764 -4.483 1.00 20.45 230 LEU A CA 1
ATOM 1628 C C . LEU A 1 230 ? 25.765 17.437 -3.942 1.00 21.09 230 LEU A C 1
ATOM 1629 O O . LEU A 1 230 ? 25.657 17.654 -2.713 1.00 19.22 230 LEU A O 1
ATOM 1634 N N . PRO A 1 231 ? 24.782 17.794 -4.770 1.00 20.70 231 PRO A N 1
ATOM 1635 C CA . PRO A 1 231 ? 23.483 18.232 -4.237 1.00 19.74 231 PRO A CA 1
ATOM 1636 C C . PRO A 1 231 ? 22.740 17.056 -3.634 1.00 20.33 231 PRO A C 1
ATOM 1637 O O . PRO A 1 231 ? 22.619 15.995 -4.250 1.00 22.90 231 PRO A O 1
ATOM 1641 N N . VAL A 1 232 ? 22.280 17.235 -2.406 1.00 17.90 232 VAL A N 1
ATOM 1642 C CA . VAL A 1 232 ? 21.564 16.184 -1.702 1.00 17.45 232 VAL A CA 1
ATOM 1643 C C . VAL A 1 232 ? 20.130 16.664 -1.494 1.00 19.59 232 VAL A C 1
ATOM 1644 O O . VAL A 1 232 ? 19.884 17.683 -0.841 1.00 19.34 232 VAL A O 1
ATOM 1648 N N . TYR A 1 233 ? 19.156 15.948 -2.069 1.00 18.29 233 TYR A N 1
ATOM 1649 C CA . TYR A 1 233 ? 17.773 16.407 -1.945 1.00 17.68 233 TYR A CA 1
ATOM 1650 C C . TYR A 1 233 ? 17.145 15.844 -0.675 1.00 19.47 233 TYR A C 1
ATOM 1651 O O . TYR A 1 233 ? 17.000 14.607 -0.529 1.00 20.32 233 TYR A O 1
ATOM 1660 N N . TYR A 1 234 ? 16.703 16.776 0.199 1.00 17.57 234 TYR A N 1
ATOM 1661 C CA . TYR A 1 234 ? 16.155 16.403 1.497 1.00 17.43 234 TYR A CA 1
ATOM 1662 C C . TYR A 1 234 ? 15.024 15.368 1.364 1.00 18.25 234 TYR A C 1
ATOM 1663 O O . TYR A 1 234 ? 15.017 14.357 2.077 1.00 19.28 234 TYR A O 1
ATOM 1672 N N . GLU A 1 235 ? 14.076 15.624 0.451 1.00 17.79 235 GLU A N 1
ATOM 1673 C CA . GLU A 1 235 ? 12.904 14.743 0.416 1.00 17.39 235 GLU A CA 1
ATOM 1674 C C . GLU A 1 235 ? 13.318 13.374 -0.071 1.00 19.55 235 GLU A C 1
ATOM 1675 O O . GLU A 1 235 ? 12.788 12.361 0.379 1.00 19.49 235 GLU A O 1
ATOM 1681 N N . GLN A 1 236 ? 14.271 13.332 -1.017 1.00 19.64 236 GLN A N 1
ATOM 1682 C CA . GLN A 1 236 ? 14.748 12.018 -1.500 1.00 19.39 236 GLN A CA 1
ATOM 1683 C C . GLN A 1 236 ? 15.551 11.282 -0.447 1.00 21.26 236 GLN A C 1
ATOM 1684 O O . GLN A 1 236 ? 15.447 10.048 -0.358 1.00 21.07 236 GLN A O 1
ATOM 1690 N N . LEU A 1 237 ? 16.386 12.004 0.351 1.00 18.86 237 LEU A N 1
ATOM 1691 C CA . LEU A 1 237 ? 17.121 11.345 1.434 1.00 20.03 237 LEU A CA 1
ATOM 1692 C C . LEU A 1 237 ? 16.164 10.728 2.463 1.00 19.92 237 LEU A C 1
ATOM 1693 O O . LEU A 1 237 ? 16.358 9.588 2.913 1.00 21.06 237 LEU A O 1
ATOM 1698 N N . VAL A 1 238 ? 15.085 11.441 2.766 1.00 19.15 238 VAL A N 1
ATOM 1699 C CA . VAL A 1 238 ? 14.078 10.967 3.716 1.00 17.89 238 VAL A CA 1
ATOM 1700 C C . VAL A 1 238 ? 13.305 9.799 3.155 1.00 19.17 238 VAL A C 1
ATOM 1701 O O . VAL A 1 238 ? 13.122 8.805 3.857 1.00 20.29 238 VAL A O 1
ATOM 1705 N N . LEU A 1 239 ? 12.936 9.855 1.866 1.00 17.92 239 LEU A N 1
ATOM 1706 C CA . LEU A 1 239 ? 12.156 8.774 1.266 1.00 18.54 239 LEU A CA 1
ATOM 1707 C C . LEU A 1 239 ? 13.013 7.524 1.053 1.00 20.20 239 LEU A C 1
ATOM 1708 O O . LEU A 1 239 ? 12.495 6.400 1.138 1.00 22.19 239 LEU A O 1
ATOM 1713 N N . HIS A 1 240 ? 14.316 7.690 0.802 1.00 18.81 240 HIS A N 1
ATOM 1714 C CA . HIS A 1 240 ? 15.199 6.604 0.334 1.00 19.57 240 HIS A CA 1
ATOM 1715 C C . HIS A 1 240 ? 16.539 6.684 1.052 1.00 20.21 240 HIS A C 1
ATOM 1716 O O . HIS A 1 240 ? 17.589 6.846 0.426 1.00 20.77 240 HIS A O 1
ATOM 1723 N N . PRO A 1 241 ? 16.552 6.489 2.366 1.00 19.48 241 PRO A N 1
ATOM 1724 C CA . PRO A 1 241 ? 17.812 6.754 3.089 1.00 20.60 241 PRO A CA 1
ATOM 1725 C C . PRO A 1 241 ? 18.921 5.784 2.752 1.00 19.19 241 PRO A C 1
ATOM 1726 O O . PRO A 1 241 ? 20.087 6.188 2.697 1.00 20.55 241 PRO A O 1
ATOM 1730 N N . ARG A 1 242 ? 18.634 4.472 2.557 1.00 19.82 242 ARG A N 1
ATOM 1731 C CA A ARG A 1 242 ? 19.758 3.572 2.252 0.73 18.76 242 ARG A CA 1
ATOM 1732 C CA B ARG A 1 242 ? 19.721 3.545 2.231 0.27 19.24 242 ARG A CA 1
ATOM 1733 C C . ARG A 1 242 ? 20.386 3.921 0.916 1.00 18.35 242 ARG A C 1
ATOM 1734 O O . ARG A 1 242 ? 21.602 4.061 0.834 1.00 20.85 242 ARG A O 1
ATOM 1749 N N . ALA A 1 243 ? 19.576 4.139 -0.130 1.00 19.07 243 ALA A N 1
ATOM 1750 C CA . ALA A 1 243 ? 20.210 4.467 -1.411 1.00 19.93 243 ALA A CA 1
ATOM 1751 C C . ALA A 1 243 ? 20.897 5.827 -1.383 1.00 20.56 243 ALA A C 1
ATOM 1752 O O . ALA A 1 243 ? 21.988 5.971 -1.970 1.00 20.12 243 ALA A O 1
ATOM 1754 N N . TRP A 1 244 ? 20.284 6.831 -0.722 1.00 18.26 244 TRP A N 1
ATOM 1755 C CA . TRP A 1 244 ? 20.954 8.152 -0.686 1.00 17.91 244 TRP A CA 1
ATOM 1756 C C . TRP A 1 244 ? 22.194 8.145 0.182 1.00 19.82 244 TRP A C 1
ATOM 1757 O O . TRP A 1 244 ? 23.199 8.771 -0.188 1.00 20.51 244 TRP A O 1
ATOM 1768 N N . MET A 1 245 ? 22.190 7.417 1.304 1.00 19.65 245 MET A N 1
ATOM 1769 C CA . MET A 1 245 ? 23.401 7.403 2.099 1.00 17.84 245 MET A CA 1
ATOM 1770 C C . MET A 1 245 ? 24.495 6.607 1.368 1.00 21.93 245 MET A C 1
ATOM 1771 O O . MET A 1 245 ? 25.679 6.945 1.468 1.00 21.36 245 MET A O 1
ATOM 1776 N N . GLN A 1 246 ? 24.124 5.568 0.569 1.00 21.18 246 GLN A N 1
ATOM 1777 C CA . GLN A 1 246 ? 25.118 4.912 -0.268 1.00 22.10 246 GLN A CA 1
ATOM 1778 C C . GLN A 1 246 ? 25.756 5.908 -1.233 1.00 22.75 246 GLN A C 1
ATOM 1779 O O . GLN A 1 246 ? 26.982 5.892 -1.428 1.00 22.55 246 GLN A O 1
ATOM 1785 N N . ARG A 1 247 ? 24.936 6.751 -1.854 1.00 19.69 247 ARG A N 1
ATOM 1786 C CA . ARG A 1 247 ? 25.419 7.716 -2.841 1.00 21.45 247 ARG A CA 1
ATOM 1787 C C . ARG A 1 247 ? 26.344 8.715 -2.168 1.00 23.39 247 ARG A C 1
ATOM 1788 O O . ARG A 1 247 ? 27.409 9.041 -2.700 1.00 22.50 247 ARG A O 1
ATOM 1796 N N . ILE A 1 248 ? 25.932 9.216 -1.004 1.00 20.49 248 ILE A N 1
ATOM 1797 C CA . ILE A 1 248 ? 26.725 10.233 -0.299 1.00 19.54 248 ILE A CA 1
ATOM 1798 C C . ILE A 1 248 ? 28.057 9.648 0.127 1.00 20.89 248 ILE A C 1
ATOM 1799 O O . ILE A 1 248 ? 29.120 10.253 -0.086 1.00 22.07 248 ILE A O 1
ATOM 1804 N N . LEU A 1 249 ? 28.032 8.478 0.774 1.00 20.15 249 LEU A N 1
ATOM 1805 C CA . LEU A 1 249 ? 29.280 7.883 1.253 1.00 20.86 249 LEU A CA 1
ATOM 1806 C C . LEU A 1 249 ? 30.198 7.504 0.094 1.00 24.37 249 LEU A C 1
ATOM 1807 O O . LEU A 1 249 ? 31.413 7.745 0.190 1.00 24.99 249 LEU A O 1
ATOM 1812 N N . ALA A 1 250 ? 29.641 7.040 -1.049 1.00 23.24 250 ALA A N 1
ATOM 1813 C CA . ALA A 1 250 ? 30.514 6.774 -2.211 1.00 25.86 250 ALA A CA 1
ATOM 1814 C C . ALA A 1 250 ? 31.167 8.048 -2.735 1.00 25.09 250 ALA A C 1
ATOM 1815 O O . ALA A 1 250 ? 32.383 8.063 -3.043 1.00 25.52 250 ALA A O 1
ATOM 1817 N N . PHE A 1 251 ? 30.387 9.128 -2.820 1.00 21.07 251 PHE A N 1
ATOM 1818 C CA . PHE A 1 251 ? 30.911 10.421 -3.260 1.00 22.02 251 PHE A CA 1
ATOM 1819 C C . PHE A 1 251 ? 32.056 10.853 -2.356 1.00 24.38 251 PHE A C 1
ATOM 1820 O O . PHE A 1 251 ? 33.078 11.369 -2.847 1.00 25.11 251 PHE A O 1
ATOM 1828 N N . LEU A 1 252 ? 31.893 10.686 -1.032 1.00 24.22 252 LEU A N 1
ATOM 1829 C CA . LEU A 1 252 ? 32.932 11.126 -0.076 1.00 25.60 252 LEU A CA 1
ATOM 1830 C C . LEU A 1 252 ? 34.099 10.148 0.039 1.00 30.27 252 LEU A C 1
ATOM 1831 O O . LEU A 1 252 ? 35.087 10.493 0.720 1.00 30.26 252 LEU A O 1
ATOM 1836 N N . GLU A 1 253 ? 33.997 8.971 -0.583 1.00 24.52 253 GLU A N 1
ATOM 1837 C CA . GLU A 1 253 ? 34.980 7.865 -0.485 1.00 24.64 253 GLU A CA 1
ATOM 1838 C C . GLU A 1 253 ? 35.119 7.390 0.947 1.00 32.30 253 GLU A C 1
ATOM 1839 O O . GLU A 1 253 ? 36.209 7.252 1.486 1.00 30.76 253 GLU A O 1
ATOM 1845 N N . VAL A 1 254 ? 33.971 7.107 1.549 1.00 25.98 254 VAL A N 1
ATOM 1846 C CA . VAL A 1 254 ? 33.872 6.503 2.866 1.00 28.83 254 VAL A CA 1
ATOM 1847 C C . VAL A 1 254 ? 33.130 5.189 2.678 1.00 29.94 254 VAL A C 1
ATOM 1848 O O . VAL A 1 254 ? 32.103 5.167 1.990 1.00 27.83 254 VAL A O 1
ATOM 1852 N N . PRO A 1 255 ? 33.581 4.063 3.272 1.00 30.59 255 PRO A N 1
ATOM 1853 C CA . PRO A 1 255 ? 32.884 2.785 3.058 1.00 28.18 255 PRO A CA 1
ATOM 1854 C C . PRO A 1 255 ? 31.512 2.775 3.735 1.00 24.85 255 PRO A C 1
ATOM 1855 O O . PRO A 1 255 ? 31.295 3.461 4.745 1.00 27.57 255 PRO A O 1
ATOM 1859 N N . TRP A 1 256 ? 30.583 2.053 3.128 1.00 27.96 256 TRP A N 1
ATOM 1860 C CA . TRP A 1 256 ? 29.272 1.858 3.739 1.00 25.66 256 TRP A CA 1
ATOM 1861 C C . TRP A 1 256 ? 29.390 1.342 5.176 1.00 28.86 256 TRP A C 1
ATOM 1862 O O . TRP A 1 256 ? 30.259 0.529 5.505 1.00 27.67 256 TRP A O 1
ATOM 1873 N N . ASN A 1 257 ? 28.509 1.835 6.051 1.00 25.16 257 ASN A N 1
ATOM 1874 C CA . ASN A 1 257 ? 28.323 1.241 7.379 1.00 26.58 257 ASN A CA 1
ATOM 1875 C C . ASN A 1 257 ? 26.859 1.367 7.715 1.00 26.26 257 ASN A C 1
ATOM 1876 O O . ASN A 1 257 ? 26.310 2.471 7.628 1.00 23.74 257 ASN A O 1
ATOM 1881 N N . ASP A 1 258 ? 26.219 0.257 8.128 1.00 24.07 258 ASP A N 1
ATOM 1882 C CA . ASP A 1 258 ? 24.834 0.271 8.556 1.00 23.74 258 ASP A CA 1
ATOM 1883 C C . ASP A 1 258 ? 24.563 1.201 9.758 1.00 18.77 258 ASP A C 1
ATOM 1884 O O . ASP A 1 258 ? 23.401 1.530 9.985 1.00 22.93 258 ASP A O 1
ATOM 1889 N N . SER A 1 259 ? 25.605 1.594 10.495 1.00 22.18 259 SER A N 1
ATOM 1890 C CA . SER A 1 259 ? 25.414 2.550 11.612 1.00 25.05 259 SER A CA 1
ATOM 1891 C C . SER A 1 259 ? 24.694 3.825 11.192 1.00 21.88 259 SER A C 1
ATOM 1892 O O . SER A 1 259 ? 23.960 4.401 12.002 1.00 20.92 259 SER A O 1
ATOM 1895 N N . VAL A 1 260 ? 24.850 4.266 9.929 1.00 20.43 260 VAL A N 1
ATOM 1896 C CA . VAL A 1 260 ? 24.157 5.508 9.501 1.00 20.69 260 VAL A CA 1
ATOM 1897 C C . VAL A 1 260 ? 22.637 5.377 9.465 1.00 20.65 260 VAL A C 1
ATOM 1898 O O . VAL A 1 260 ? 21.912 6.403 9.395 1.00 21.83 260 VAL A O 1
ATOM 1902 N N . LEU A 1 261 ? 22.113 4.139 9.511 1.00 21.34 261 LEU A N 1
ATOM 1903 C CA . LEU A 1 261 ? 20.670 3.917 9.589 1.00 21.51 261 LEU A CA 1
ATOM 1904 C C . LEU A 1 261 ? 20.211 3.733 11.019 1.00 19.99 261 LEU A C 1
ATOM 1905 O O . LEU A 1 261 ? 19.060 3.333 11.242 1.00 22.65 261 LEU A O 1
ATOM 1910 N N . HIS A 1 262 ? 21.100 3.978 11.993 1.00 20.65 262 HIS A N 1
ATOM 1911 C CA . HIS A 1 262 ? 20.725 3.870 13.412 1.00 22.56 262 HIS A CA 1
ATOM 1912 C C . HIS A 1 262 ? 21.130 5.093 14.184 1.00 22.48 262 HIS A C 1
ATOM 1913 O O . HIS A 1 262 ? 21.509 4.992 15.346 1.00 22.48 262 HIS A O 1
ATOM 1920 N N . HIS A 1 263 ? 21.028 6.272 13.579 1.00 19.75 263 HIS A N 1
ATOM 1921 C CA . HIS A 1 263 ? 21.660 7.425 14.249 1.00 21.50 263 HIS A CA 1
ATOM 1922 C C . HIS A 1 263 ? 20.989 7.773 15.586 1.00 21.42 263 HIS A C 1
ATOM 1923 O O . HIS A 1 263 ? 21.660 8.305 16.492 1.00 23.72 263 HIS A O 1
ATOM 1930 N N . GLU A 1 264 ? 19.696 7.497 15.741 1.00 23.54 264 GLU A N 1
ATOM 1931 C CA . GLU A 1 264 ? 19.027 7.821 16.995 1.00 22.60 264 GLU A CA 1
ATOM 1932 C C . GLU A 1 264 ? 19.632 7.020 18.143 1.00 24.30 264 GLU A C 1
ATOM 1933 O O . GLU A 1 264 ? 19.666 7.500 19.282 1.00 26.75 264 GLU A O 1
ATOM 1939 N N . GLN A 1 265 ? 20.165 5.833 17.864 1.00 23.90 265 GLN A N 1
ATOM 1940 C CA . GLN A 1 265 ? 20.741 5.054 18.948 1.00 24.20 265 GLN A CA 1
ATOM 1941 C C . GLN A 1 265 ? 22.082 5.617 19.356 1.00 27.89 265 GLN A C 1
ATOM 1942 O O . GLN A 1 265 ? 22.471 5.549 20.528 1.00 32.05 265 GLN A O 1
ATOM 1948 N N . LEU A 1 266 ? 22.821 6.136 18.386 1.00 25.70 266 LEU A N 1
ATOM 1949 C CA . LEU A 1 266 ? 24.154 6.647 18.664 1.00 24.66 266 LEU A CA 1
ATOM 1950 C C . LEU A 1 266 ? 24.093 7.982 19.380 1.00 30.30 266 LEU A C 1
ATOM 1951 O O . LEU A 1 266 ? 24.991 8.297 20.172 1.00 35.88 266 LEU A O 1
ATOM 1956 N N . ILE A 1 267 ? 23.052 8.767 19.118 1.00 27.16 267 ILE A N 1
ATOM 1957 C CA . ILE A 1 267 ? 22.812 9.969 19.923 1.00 30.50 267 ILE A CA 1
ATOM 1958 C C . ILE A 1 267 ? 22.581 9.564 21.368 1.00 42.00 267 ILE A C 1
ATOM 1959 O O . ILE A 1 267 ? 23.153 10.158 22.288 1.00 40.82 267 ILE A O 1
ATOM 1964 N N . ASN A 1 268 ? 21.806 8.483 21.581 1.00 35.99 268 ASN A N 1
ATOM 1965 C CA . ASN A 1 268 ? 21.440 8.047 22.930 1.00 46.78 268 ASN A CA 1
ATOM 1966 C C . ASN A 1 268 ? 22.643 7.607 23.735 1.00 35.63 268 ASN A C 1
ATOM 1967 O O . ASN A 1 268 ? 22.591 7.629 24.962 1.00 52.79 268 ASN A O 1
ATOM 1972 N N A GLN A 1 269 ? 23.732 7.182 23.094 0.50 40.23 269 GLN A N 1
ATOM 1973 N N B GLN A 1 269 ? 23.726 7.227 23.070 0.50 40.15 269 GLN A N 1
ATOM 1974 C CA A GLN A 1 269 ? 24.939 6.842 23.839 0.50 47.64 269 GLN A CA 1
ATOM 1975 C CA B GLN A 1 269 ? 24.936 6.802 23.751 0.50 47.62 269 GLN A CA 1
ATOM 1976 C C A GLN A 1 269 ? 26.076 7.814 23.546 0.50 45.98 269 GLN A C 1
ATOM 1977 C C B GLN A 1 269 ? 26.077 7.796 23.519 0.50 46.03 269 GLN A C 1
ATOM 1978 O O A GLN A 1 269 ? 27.252 7.439 23.575 0.50 46.27 269 GLN A O 1
ATOM 1979 O O B GLN A 1 269 ? 27.254 7.428 23.572 0.50 46.28 269 GLN A O 1
ATOM 1990 N N . SER A 1 270 ? 25.726 9.062 23.239 1.00 50.15 270 SER A N 1
ATOM 1991 C CA . SER A 1 270 ? 26.690 10.170 23.179 1.00 44.67 270 SER A CA 1
ATOM 1992 C C . SER A 1 270 ? 27.831 9.932 22.187 1.00 58.99 270 SER A C 1
ATOM 1993 O O . SER A 1 270 ? 28.983 10.301 22.428 1.00 58.09 270 SER A O 1
ATOM 1996 N N . GLY A 1 271 ? 27.512 9.346 21.036 1.00 38.19 271 GLY A N 1
ATOM 1997 C CA . GLY A 1 271 ? 28.485 9.219 19.981 1.00 39.76 271 GLY A CA 1
ATOM 1998 C C . GLY A 1 271 ? 28.309 10.258 18.911 1.00 31.62 271 GLY A C 1
ATOM 1999 O O . GLY A 1 271 ? 29.009 10.226 17.888 1.00 38.58 271 GLY A O 1
ATOM 2000 N N . ILE A 1 272 ? 27.343 11.149 19.102 1.00 30.80 272 ILE A N 1
ATOM 2001 C CA . ILE A 1 272 ? 27.092 12.268 18.194 1.00 27.59 272 ILE A CA 1
ATOM 2002 C C . ILE A 1 272 ? 26.876 13.523 19.031 1.00 31.19 272 ILE A C 1
ATOM 2003 O O . ILE A 1 272 ? 25.995 13.559 19.898 1.00 34.69 272 ILE A O 1
ATOM 2008 N N . ALA A 1 273 ? 27.635 14.586 18.747 1.00 28.37 273 ALA A N 1
ATOM 2009 C CA . ALA A 1 273 ? 27.563 15.788 19.567 1.00 26.45 273 ALA A CA 1
ATOM 2010 C C . ALA A 1 273 ? 26.445 16.706 19.090 1.00 30.80 273 ALA A C 1
ATOM 2011 O O . ALA A 1 273 ? 26.334 16.986 17.897 1.00 28.29 273 ALA A O 1
ATOM 2013 N N . LEU A 1 274 ? 25.631 17.184 20.013 1.00 25.53 274 LEU A N 1
ATOM 2014 C CA . LEU A 1 274 ? 24.478 18.014 19.699 1.00 26.25 274 LEU A CA 1
ATOM 2015 C C . LEU A 1 274 ? 24.503 19.244 20.586 1.00 31.24 274 LEU A C 1
ATOM 2016 O O . LEU A 1 274 ? 24.842 19.143 21.776 1.00 35.30 274 LEU A O 1
ATOM 2021 N N . SER A 1 275 ? 24.127 20.384 20.020 1.00 25.96 275 SER A N 1
ATOM 2022 C CA . SER A 1 275 ? 23.914 21.590 20.819 1.00 25.80 275 SER A CA 1
ATOM 2023 C C . SER A 1 275 ? 22.464 21.643 21.277 1.00 31.73 275 SER A C 1
ATOM 2024 O O . SER A 1 275 ? 21.540 21.644 20.443 1.00 28.48 275 SER A O 1
ATOM 2027 N N . LYS A 1 276 ? 22.259 21.742 22.605 1.00 31.67 276 LYS A N 1
ATOM 2028 C CA . LYS A 1 276 ? 20.894 21.935 23.091 1.00 33.67 276 LYS A CA 1
ATOM 2029 C C . LYS A 1 276 ? 20.298 23.277 22.697 1.00 34.83 276 LYS A C 1
ATOM 2030 O O . LYS A 1 276 ? 19.097 23.477 22.885 1.00 39.23 276 LYS A O 1
ATOM 2036 N N . LEU A 1 277 ? 21.087 24.219 22.181 1.00 29.95 277 LEU A N 1
ATOM 2037 C CA . LEU A 1 277 ? 20.543 25.500 21.745 1.00 31.65 277 LEU A CA 1
ATOM 2038 C C . LEU A 1 277 ? 20.205 25.554 20.251 1.00 33.88 277 LEU A C 1
ATOM 2039 O O . LEU A 1 277 ? 19.506 26.477 19.833 1.00 37.78 277 LEU A O 1
ATOM 2044 N N . GLU A 1 278 ? 20.623 24.569 19.446 1.00 29.81 278 GLU A N 1
ATOM 2045 C CA . GLU A 1 278 ? 20.266 24.574 18.021 1.00 25.48 278 GLU A CA 1
ATOM 2046 C C . GLU A 1 278 ? 18.813 24.137 17.847 1.00 27.80 278 GLU A C 1
ATOM 2047 O O . GLU A 1 278 ? 18.366 23.231 18.537 1.00 33.37 278 GLU A O 1
ATOM 2053 N N . ARG A 1 279 ? 18.116 24.743 16.876 1.00 27.36 279 ARG A N 1
ATOM 2054 C CA . ARG A 1 279 ? 16.673 24.546 16.701 1.00 30.75 279 ARG A CA 1
ATOM 2055 C C . ARG A 1 279 ? 16.324 23.177 16.117 1.00 32.91 279 ARG A C 1
ATOM 2056 O O . ARG A 1 279 ? 15.154 22.788 16.149 1.00 38.72 279 ARG A O 1
ATOM 2064 N N . SER A 1 280 ? 17.289 22.483 15.539 1.00 23.71 280 SER A N 1
ATOM 2065 C CA A SER A 1 280 ? 16.987 21.178 14.941 0.65 23.16 280 SER A CA 1
ATOM 2066 C CA B SER A 1 280 ? 17.081 21.186 14.910 0.35 23.76 280 SER A CA 1
ATOM 2067 C C . SER A 1 280 ? 17.221 20.018 15.869 1.00 24.70 280 SER A C 1
ATOM 2068 O O . SER A 1 280 ? 16.871 18.880 15.503 1.00 24.23 280 SER A O 1
ATOM 2073 N N . THR A 1 281 ? 17.756 20.241 17.061 1.00 23.94 281 THR A N 1
ATOM 2074 C CA . THR A 1 281 ? 18.101 19.130 17.930 1.00 23.30 281 THR A CA 1
ATOM 2075 C C . THR A 1 281 ? 16.878 18.267 18.249 1.00 26.50 281 THR A C 1
ATOM 2076 O O . THR A 1 281 ? 16.968 17.037 18.205 1.00 26.31 281 THR A O 1
ATOM 2080 N N A ASP A 1 282 ? 15.704 18.877 18.520 0.76 25.47 282 ASP A N 1
ATOM 2081 N N B ASP A 1 282 ? 15.731 18.925 18.478 0.24 26.29 282 ASP A N 1
ATOM 2082 C CA A ASP A 1 282 ? 14.565 18.039 18.881 0.76 26.88 282 ASP A CA 1
ATOM 2083 C CA B ASP A 1 282 ? 14.466 18.309 18.848 0.24 25.10 282 ASP A CA 1
ATOM 2084 C C A ASP A 1 282 ? 13.994 17.211 17.718 0.76 30.54 282 ASP A C 1
ATOM 2085 C C B ASP A 1 282 ? 13.901 17.402 17.758 0.24 28.38 282 ASP A C 1
ATOM 2086 O O A ASP A 1 282 ? 13.207 16.285 17.955 0.76 29.60 282 ASP A O 1
ATOM 2087 O O B ASP A 1 282 ? 12.984 16.620 18.024 0.24 27.49 282 ASP A O 1
ATOM 2096 N N A GLN A 1 283 ? 14.367 17.499 16.478 0.76 24.64 283 GLN A N 1
ATOM 2097 N N B GLN A 1 283 ? 14.421 17.484 16.539 0.24 24.80 283 GLN A N 1
ATOM 2098 C CA A GLN A 1 283 ? 13.947 16.666 15.351 0.76 22.18 283 GLN A CA 1
ATOM 2099 C CA B GLN A 1 283 ? 13.956 16.634 15.452 0.24 22.63 283 GLN A CA 1
ATOM 2100 C C A GLN A 1 283 ? 14.971 15.592 15.035 0.76 22.29 283 GLN A C 1
ATOM 2101 C C B GLN A 1 283 ? 14.975 15.597 15.032 0.24 22.22 283 GLN A C 1
ATOM 2102 O O A GLN A 1 283 ? 14.600 14.439 14.739 0.76 22.65 283 GLN A O 1
ATOM 2103 O O B GLN A 1 283 ? 14.586 14.478 14.672 0.24 22.61 283 GLN A O 1
ATOM 2114 N N . VAL A 1 284 ? 16.272 15.920 15.085 1.00 21.27 284 VAL A N 1
ATOM 2115 C CA . VAL A 1 284 ? 17.266 14.927 14.691 1.00 22.19 284 VAL A CA 1
ATOM 2116 C C . VAL A 1 284 ? 17.449 13.811 15.710 1.00 19.84 284 VAL A C 1
ATOM 2117 O O . VAL A 1 284 ? 18.094 12.798 15.393 1.00 21.72 284 VAL A O 1
ATOM 2121 N N . ILE A 1 285 ? 16.920 13.955 16.939 1.00 23.85 285 ILE A N 1
ATOM 2122 C CA . ILE A 1 285 ? 17.030 12.847 17.875 1.00 23.64 285 ILE A CA 1
ATOM 2123 C C . ILE A 1 285 ? 16.142 11.685 17.461 1.00 23.82 285 ILE A C 1
ATOM 2124 O O . ILE A 1 285 ? 16.373 10.575 17.950 1.00 23.72 285 ILE A O 1
ATOM 2129 N N . LYS A 1 286 ? 15.183 11.906 16.488 1.00 21.76 286 LYS A N 1
ATOM 2130 C CA . LYS A 1 286 ? 14.299 10.810 16.018 1.00 21.15 286 LYS A CA 1
ATOM 2131 C C . LYS A 1 286 ? 14.930 10.111 14.825 1.00 21.58 286 LYS A C 1
ATOM 2132 O O . LYS A 1 286 ? 15.675 10.734 14.048 1.00 20.52 286 LYS A O 1
ATOM 2138 N N . PRO A 1 287 ? 14.596 8.849 14.628 1.00 21.31 287 PRO A N 1
ATOM 2139 C CA . PRO A 1 287 ? 14.926 8.145 13.371 1.00 20.26 287 PRO A CA 1
ATOM 2140 C C . PRO A 1 287 ? 14.427 8.925 12.180 1.00 18.53 287 PRO A C 1
ATOM 2141 O O . PRO A 1 287 ? 13.508 9.763 12.302 1.00 21.27 287 PRO A O 1
ATOM 2145 N N . ILE A 1 288 ? 15.064 8.689 11.020 1.00 19.32 288 ILE A N 1
ATOM 2146 C CA . ILE A 1 288 ? 14.618 9.355 9.798 1.00 19.01 288 ILE A CA 1
ATOM 2147 C C . ILE A 1 288 ? 13.130 9.079 9.611 1.00 19.31 288 ILE A C 1
ATOM 2148 O O . ILE A 1 288 ? 12.704 7.911 9.679 1.00 20.65 288 ILE A O 1
ATOM 2153 N N . ASN A 1 289 ? 12.349 10.123 9.351 1.00 19.72 289 ASN A N 1
ATOM 2154 C CA . ASN A 1 289 ? 10.896 9.898 9.282 1.00 20.43 289 ASN A CA 1
ATOM 2155 C C . ASN A 1 289 ? 10.245 10.895 8.328 1.00 19.94 289 ASN A C 1
ATOM 2156 O O . ASN A 1 289 ? 10.857 11.883 7.882 1.00 21.79 289 ASN A O 1
ATOM 2161 N N . LEU A 1 290 ? 8.952 10.623 7.996 1.00 19.85 290 LEU A N 1
ATOM 2162 C CA . LEU A 1 290 ? 8.234 11.333 6.933 1.00 19.97 290 LEU A CA 1
ATOM 2163 C C . LEU A 1 290 ? 7.474 12.594 7.368 1.00 20.66 290 LEU A C 1
ATOM 2164 O O . LEU A 1 290 ? 6.861 13.248 6.515 1.00 24.52 290 LEU A O 1
ATOM 2169 N N . GLY A 1 291 ? 7.489 12.952 8.646 1.00 22.46 291 GLY A N 1
ATOM 2170 C CA . GLY A 1 291 ? 6.541 13.938 9.138 1.00 23.24 291 GLY A CA 1
ATOM 2171 C C . GLY A 1 291 ? 6.721 15.346 8.596 1.00 26.07 291 GLY A C 1
ATOM 2172 O O . GLY A 1 291 ? 5.765 16.121 8.606 1.00 28.63 291 GLY A O 1
ATOM 2173 N N . ALA A 1 292 ? 7.908 15.698 8.108 1.00 22.74 292 ALA A N 1
ATOM 2174 C CA . ALA A 1 292 ? 8.154 17.083 7.694 1.00 19.89 292 ALA A CA 1
ATOM 2175 C C . ALA A 1 292 ? 8.197 17.293 6.172 1.00 21.82 292 ALA A C 1
ATOM 2176 O O . ALA A 1 292 ? 8.493 18.389 5.728 1.00 23.16 292 ALA A O 1
ATOM 2178 N N . LEU A 1 293 ? 7.821 16.294 5.363 1.00 21.22 293 LEU A N 1
ATOM 2179 C CA . LEU A 1 293 ? 7.939 16.490 3.925 1.00 19.63 293 LEU A CA 1
ATOM 2180 C C . LEU A 1 293 ? 7.005 17.578 3.425 1.00 22.62 293 LEU A C 1
ATOM 2181 O O . LEU A 1 293 ? 7.405 18.456 2.609 1.00 23.40 293 LEU A O 1
ATOM 2186 N N A SER A 1 294 ? 5.741 17.547 3.891 0.68 23.56 294 SER A N 1
ATOM 2187 N N B SER A 1 294 ? 5.724 17.524 3.852 0.32 23.40 294 SER A N 1
ATOM 2188 C CA A SER A 1 294 ? 4.757 18.413 3.263 0.68 25.58 294 SER A CA 1
ATOM 2189 C CA B SER A 1 294 ? 4.680 18.362 3.265 0.32 25.51 294 SER A CA 1
ATOM 2190 C C A SER A 1 294 ? 3.831 19.055 4.292 0.68 24.97 294 SER A C 1
ATOM 2191 C C B SER A 1 294 ? 3.817 19.066 4.306 0.32 25.33 294 SER A C 1
ATOM 2192 O O A SER A 1 294 ? 2.680 19.405 3.962 0.68 27.22 294 SER A O 1
ATOM 2193 O O B SER A 1 294 ? 2.673 19.444 3.997 0.32 27.31 294 SER A O 1
ATOM 2198 N N . LYS A 1 295 ? 4.335 19.264 5.519 1.00 24.46 295 LYS A N 1
ATOM 2199 C CA . LYS A 1 295 ? 3.625 20.063 6.545 1.00 27.52 295 LYS A CA 1
ATOM 2200 C C . LYS A 1 295 ? 3.196 21.430 6.058 1.00 27.63 295 LYS A C 1
ATOM 2201 O O . LYS A 1 295 ? 2.244 22.019 6.622 1.00 28.26 295 LYS A O 1
ATOM 2207 N N . TRP A 1 296 ? 3.928 22.014 5.093 1.00 23.53 296 TRP A N 1
ATOM 2208 C CA . TRP A 1 296 ? 3.690 23.356 4.635 1.00 22.34 296 TRP A CA 1
ATOM 2209 C C . TRP A 1 296 ? 2.410 23.484 3.853 1.00 22.49 296 TRP A C 1
ATOM 2210 O O . TRP A 1 296 ? 1.918 24.615 3.685 1.00 23.05 296 TRP A O 1
ATOM 2221 N N . VAL A 1 297 ? 1.897 22.353 3.342 1.00 22.26 297 VAL A N 1
ATOM 2222 C CA . VAL A 1 297 ? 0.767 22.425 2.406 1.00 23.12 297 VAL A CA 1
ATOM 2223 C C . VAL A 1 297 ? -0.452 23.007 3.122 1.00 25.06 297 VAL A C 1
ATOM 2224 O O . VAL A 1 297 ? -0.825 22.525 4.202 1.00 27.09 297 VAL A O 1
ATOM 2228 N N . GLY A 1 298 ? -1.121 23.950 2.457 1.00 25.65 298 GLY A N 1
ATOM 2229 C CA . GLY A 1 298 ? -2.280 24.640 3.041 1.00 25.77 298 GLY A CA 1
ATOM 2230 C C . GLY A 1 298 ? -1.942 25.749 4.024 1.00 31.34 298 GLY A C 1
ATOM 2231 O O . GLY A 1 298 ? -2.868 26.419 4.518 1.00 32.30 298 GLY A O 1
ATOM 2232 N N . HIS A 1 299 ? -0.659 26.023 4.287 1.00 24.44 299 HIS A N 1
ATOM 2233 C CA . HIS A 1 299 ? -0.226 27.111 5.151 1.00 26.93 299 HIS A CA 1
ATOM 2234 C C . HIS A 1 299 ? 0.435 28.270 4.428 1.00 36.26 299 HIS A C 1
ATOM 2235 O O . HIS A 1 299 ? 0.908 29.202 5.077 1.00 36.99 299 HIS A O 1
ATOM 2242 N N A ILE A 1 300 ? 0.459 28.261 3.109 0.58 28.08 300 ILE A N 1
ATOM 2243 N N B ILE A 1 300 ? 0.493 28.235 3.102 0.42 27.90 300 ILE A N 1
ATOM 2244 C CA A ILE A 1 300 ? 0.998 29.364 2.327 0.58 30.10 300 ILE A CA 1
ATOM 2245 C CA B ILE A 1 300 ? 0.990 29.353 2.306 0.42 29.83 300 ILE A CA 1
ATOM 2246 C C 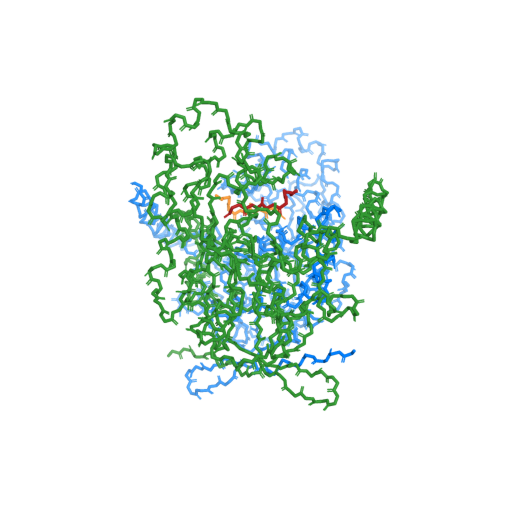A ILE A 1 300 ? -0.170 30.256 1.924 0.58 28.75 300 ILE A C 1
ATOM 2247 C C B ILE A 1 300 ? -0.203 30.245 2.001 0.42 28.85 300 ILE A C 1
ATOM 2248 O O A ILE A 1 300 ? -1.188 29.738 1.438 0.58 27.70 300 ILE A O 1
ATOM 2249 O O B ILE A 1 300 ? -1.270 29.729 1.636 0.42 29.79 300 ILE A O 1
ATOM 2258 N N . PRO A 1 301 ? -0.076 31.560 2.105 1.00 27.59 301 PRO A N 1
ATOM 2259 C CA . PRO A 1 301 ? -1.214 32.431 1.736 1.00 29.80 301 PRO A CA 1
ATOM 2260 C C . PRO A 1 301 ? -1.598 32.227 0.272 1.00 34.08 301 PRO A C 1
ATOM 2261 O O . PRO A 1 301 ? -0.734 32.045 -0.597 1.00 29.25 301 PRO A O 1
ATOM 2265 N N . GLU A 1 302 ? -2.906 32.244 0.014 1.00 30.96 302 GLU A N 1
ATOM 2266 C CA . GLU A 1 302 ? -3.487 31.985 -1.312 1.00 31.01 302 GLU A CA 1
ATOM 2267 C C . GLU A 1 302 ? -2.794 32.742 -2.426 1.00 27.98 302 GLU A C 1
ATOM 2268 O O . GLU A 1 302 ? -2.627 32.217 -3.541 1.00 28.94 302 GLU A O 1
ATOM 2274 N N . ASP A 1 303 ? -2.495 34.015 -2.199 1.00 26.76 303 ASP A N 1
ATOM 2275 C CA . ASP A 1 303 ? -1.953 34.856 -3.249 1.00 26.86 303 ASP A CA 1
ATOM 2276 C C . ASP A 1 303 ? -0.534 34.424 -3.610 1.00 30.32 303 ASP A C 1
ATOM 2277 O O . ASP A 1 303 ? -0.116 34.553 -4.763 1.00 31.47 303 ASP A O 1
ATOM 2282 N N . VAL A 1 304 ? 0.194 33.904 -2.616 1.00 28.59 304 VAL A N 1
ATOM 2283 C CA . VAL A 1 304 ? 1.535 33.396 -2.871 1.00 28.25 304 VAL A CA 1
ATOM 2284 C C . VAL A 1 304 ? 1.472 32.061 -3.604 1.00 26.01 304 VAL A C 1
ATOM 2285 O O . VAL A 1 304 ? 2.274 31.830 -4.516 1.00 25.82 304 VAL A O 1
ATOM 2289 N N . VAL A 1 305 ? 0.523 31.190 -3.247 1.00 24.43 305 VAL A 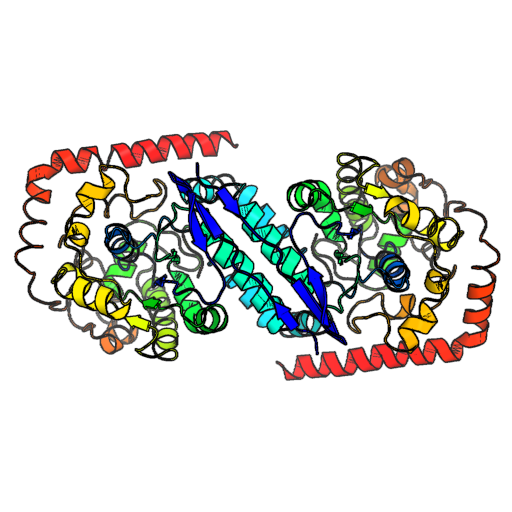N 1
ATOM 2290 C CA . VAL A 1 305 ? 0.290 29.940 -4.002 1.00 23.46 305 VAL A CA 1
ATOM 2291 C C . VAL A 1 305 ? -0.010 30.244 -5.470 1.00 31.34 305 VAL A C 1
ATOM 2292 O O . VAL A 1 305 ? 0.563 29.643 -6.394 1.00 26.46 305 VAL A O 1
ATOM 2296 N N . ARG A 1 306 ? -0.894 31.217 -5.720 1.00 26.09 306 ARG A N 1
ATOM 2297 C CA A ARG A 1 306 ? -1.219 31.596 -7.097 0.34 25.57 306 ARG A CA 1
ATOM 2298 C CA B ARG A 1 306 ? -1.215 31.577 -7.102 0.66 26.98 306 ARG A CA 1
ATOM 2299 C C . ARG A 1 306 ? 0.013 32.053 -7.873 1.00 29.03 306 ARG A C 1
ATOM 2300 O O . ARG A 1 306 ? 0.127 31.795 -9.076 1.00 31.71 306 ARG A O 1
ATOM 2315 N N . ASP A 1 307 ? 0.926 32.770 -7.218 1.00 25.19 307 ASP A N 1
ATOM 2316 C CA . ASP A 1 307 ? 2.078 33.377 -7.863 1.00 24.20 307 ASP A CA 1
ATOM 2317 C C . ASP A 1 307 ? 3.358 32.528 -7.748 1.00 23.01 307 ASP A C 1
ATOM 2318 O O . ASP A 1 307 ? 4.435 33.044 -8.053 1.00 27.70 307 ASP A O 1
ATOM 2323 N N . MET A 1 308 ? 3.237 31.277 -7.302 1.00 23.36 308 MET A N 1
ATOM 2324 C CA . MET A 1 308 ? 4.431 30.569 -6.782 1.00 24.20 308 MET A CA 1
ATOM 2325 C C . MET A 1 308 ? 5.535 30.487 -7.835 1.00 25.25 308 MET A C 1
ATOM 2326 O O . MET A 1 308 ? 6.713 30.708 -7.524 1.00 24.72 308 MET A O 1
ATOM 2331 N N . ALA A 1 309 ? 5.195 30.206 -9.091 1.00 24.21 309 ALA A N 1
ATOM 2332 C CA . ALA A 1 309 ? 6.255 30.028 -10.110 1.00 25.39 309 ALA A CA 1
ATOM 2333 C C . ALA A 1 309 ? 7.015 31.317 -10.367 1.00 30.41 309 ALA A C 1
ATOM 2334 O O . ALA A 1 309 ? 8.205 31.289 -10.717 1.00 32.56 309 ALA A O 1
ATOM 2336 N N . LYS A 1 310 ? 6.361 32.461 -10.194 1.00 27.13 310 LYS A N 1
ATOM 2337 C CA . LYS A 1 310 ? 7.030 33.741 -10.361 1.00 28.77 310 LYS A CA 1
ATOM 2338 C C . LYS A 1 310 ? 7.814 34.176 -9.125 1.00 26.23 310 LYS A C 1
ATOM 2339 O O . LYS A 1 310 ? 8.893 34.760 -9.254 1.00 30.98 310 LYS A O 1
ATOM 2345 N N . VAL A 1 311 ? 7.303 33.880 -7.931 1.00 25.07 311 VAL A N 1
ATOM 2346 C CA . VAL A 1 311 ? 7.973 34.226 -6.673 1.00 27.05 311 VAL A CA 1
ATOM 2347 C C . VAL A 1 311 ? 9.273 33.433 -6.506 1.00 27.92 311 VAL A C 1
ATOM 2348 O O . VAL A 1 311 ? 10.302 33.965 -6.071 1.00 27.79 311 VAL A O 1
ATOM 2352 N N . ALA A 1 312 ? 9.250 32.143 -6.859 1.00 26.52 312 ALA A N 1
ATOM 2353 C CA . ALA A 1 312 ? 10.381 31.246 -6.587 1.00 24.56 312 ALA A CA 1
ATOM 2354 C C . ALA A 1 312 ? 10.695 30.406 -7.808 1.00 19.98 312 ALA A C 1
ATOM 2355 O O . ALA A 1 312 ? 10.433 29.200 -7.832 1.00 22.76 312 ALA A O 1
ATOM 2357 N N . PRO A 1 313 ? 11.274 31.020 -8.852 1.00 23.98 313 PRO A N 1
ATOM 2358 C CA . PRO A 1 313 ? 11.626 30.262 -10.061 1.00 22.33 313 PRO A CA 1
ATOM 2359 C C . PRO A 1 313 ? 12.644 29.153 -9.812 1.00 21.78 313 PRO A C 1
ATOM 2360 O O . PRO A 1 313 ? 12.742 28.221 -10.625 1.00 23.63 313 PRO A O 1
ATOM 2364 N N A MET A 1 314 ? 13.398 29.209 -8.711 0.37 21.31 314 MET A N 1
ATOM 2365 N N B MET A 1 314 ? 13.404 29.230 -8.705 0.63 21.38 314 MET A N 1
ATOM 2366 C CA A MET A 1 314 ? 14.326 28.123 -8.439 0.37 22.33 314 MET A CA 1
ATOM 2367 C CA B MET A 1 314 ? 14.328 28.158 -8.369 0.63 22.50 314 MET A CA 1
ATOM 2368 C C A MET A 1 314 ? 13.632 26.816 -8.055 0.37 22.32 314 MET A C 1
ATOM 2369 C C B MET A 1 314 ? 13.633 26.831 -8.054 0.63 22.37 314 MET A C 1
ATOM 2370 O O A MET A 1 314 ? 14.282 25.764 -8.098 0.37 21.38 314 MET A O 1
ATOM 2371 O O B MET A 1 314 ? 14.276 25.779 -8.161 0.63 21.26 314 MET A O 1
ATOM 2380 N N . LEU A 1 315 ? 12.349 26.846 -7.668 1.00 22.32 315 LEU A N 1
ATOM 2381 C CA . LEU A 1 315 ? 11.652 25.583 -7.423 1.00 19.69 315 LEU A CA 1
ATOM 2382 C C . LEU A 1 315 ? 11.715 24.720 -8.664 1.00 22.59 315 LEU A C 1
ATOM 2383 O O . LEU A 1 315 ? 12.240 23.614 -8.625 1.00 21.43 315 LEU A O 1
ATOM 2388 N N . ALA A 1 316 ? 11.233 25.224 -9.799 1.00 22.30 316 ALA A N 1
ATOM 2389 C CA . ALA A 1 316 ? 11.217 24.364 -10.987 1.00 22.13 316 ALA A CA 1
ATOM 2390 C C . ALA A 1 316 ? 12.640 24.024 -11.448 1.00 22.20 316 ALA A C 1
ATOM 2391 O O . ALA A 1 316 ? 12.863 22.927 -11.974 1.00 22.76 316 ALA A O 1
ATOM 2393 N N . GLN A 1 317 ? 13.556 24.977 -11.314 1.00 22.80 317 GLN A N 1
ATOM 2394 C CA . GLN A 1 317 ? 14.951 24.751 -11.702 1.00 23.56 317 GLN A CA 1
ATOM 2395 C C . GLN A 1 317 ? 15.549 23.580 -10.954 1.00 25.76 317 GLN A C 1
ATOM 2396 O O . GLN A 1 317 ? 16.384 22.858 -11.509 1.00 27.51 317 GLN A O 1
ATOM 2402 N N . LEU A 1 318 ? 15.143 23.387 -9.681 1.00 20.67 318 LEU A N 1
ATOM 2403 C CA . LEU A 1 318 ? 15.658 22.287 -8.880 1.00 21.79 318 LEU A CA 1
ATOM 2404 C C . LEU A 1 318 ? 14.840 21.027 -8.993 1.00 26.92 318 LEU A C 1
ATOM 2405 O O . LEU A 1 318 ? 15.276 19.997 -8.472 1.00 26.39 318 LEU A O 1
ATOM 2410 N N . GLY A 1 319 ? 13.689 21.065 -9.668 1.00 21.29 319 GLY A N 1
ATOM 2411 C CA . GLY A 1 319 ? 12.859 19.913 -9.860 1.00 23.61 319 GLY A CA 1
ATOM 2412 C C . GLY A 1 319 ? 11.579 19.896 -9.051 1.00 24.07 319 GLY A C 1
ATOM 2413 O O . GLY A 1 319 ? 10.883 18.876 -9.083 1.00 24.63 319 GLY A O 1
ATOM 2414 N N . TYR A 1 320 ? 11.280 20.967 -8.313 1.00 21.21 320 TYR A N 1
ATOM 2415 C CA . TYR A 1 320 ? 10.054 21.051 -7.514 1.00 19.52 320 TYR A CA 1
ATOM 2416 C C . TYR A 1 320 ? 8.962 21.755 -8.331 1.00 19.59 320 TYR A C 1
ATOM 2417 O O . TYR A 1 320 ? 9.166 22.894 -8.751 1.00 21.99 320 TYR A O 1
ATOM 2426 N N . ASP A 1 321 ? 7.811 21.089 -8.530 1.00 19.25 321 ASP A N 1
ATOM 2427 C CA . ASP A 1 321 ? 6.756 21.720 -9.337 1.00 18.95 321 ASP A CA 1
ATOM 2428 C C . ASP A 1 321 ? 6.085 22.829 -8.552 1.00 20.72 321 ASP A C 1
ATOM 2429 O O . ASP A 1 321 ? 5.451 22.532 -7.514 1.00 20.90 321 ASP A O 1
ATOM 2434 N N . PRO A 1 322 ? 6.201 24.077 -8.993 1.00 20.93 322 PRO A N 1
ATOM 2435 C CA . PRO A 1 322 ? 5.615 25.207 -8.238 1.00 18.23 322 PRO A CA 1
ATOM 2436 C C . PRO A 1 322 ? 4.114 25.225 -8.316 1.00 22.78 322 PRO A C 1
ATOM 2437 O O . PRO A 1 322 ? 3.510 26.003 -7.549 1.00 23.23 322 PRO A O 1
ATOM 2441 N N . ALA A 1 323 ? 3.522 24.465 -9.244 1.00 21.39 323 ALA A N 1
ATOM 2442 C CA . ALA A 1 323 ? 2.071 24.398 -9.362 1.00 22.62 323 ALA A CA 1
ATOM 2443 C C . ALA A 1 323 ? 1.461 23.324 -8.476 1.00 23.58 323 ALA A C 1
ATOM 2444 O O . ALA A 1 323 ? 0.215 23.152 -8.481 1.00 24.54 323 ALA A O 1
ATOM 2446 N N . ALA A 1 324 ? 2.290 22.523 -7.766 1.00 22.56 324 ALA A N 1
ATOM 2447 C CA . ALA A 1 324 ? 1.808 21.366 -7.058 1.00 19.50 324 ALA A CA 1
ATOM 2448 C C . ALA A 1 324 ? 1.887 21.633 -5.561 1.00 22.67 324 ALA A C 1
ATOM 2449 O O . ALA A 1 324 ? 2.884 22.205 -5.097 1.00 21.84 324 ALA A O 1
ATOM 2451 N N . ASN A 1 325 ? 0.866 21.182 -4.829 1.00 21.66 325 ASN A N 1
ATOM 2452 C CA . ASN A 1 325 ? 0.694 21.525 -3.408 1.00 21.18 325 ASN A CA 1
ATOM 2453 C C . ASN A 1 325 ? 0.249 20.246 -2.708 1.00 22.74 325 ASN A C 1
ATOM 2454 O O . ASN A 1 325 ? -0.935 20.070 -2.361 1.00 22.80 325 ASN A O 1
ATOM 2459 N N . PRO A 1 326 ? 1.166 19.295 -2.473 1.00 20.57 326 PRO A N 1
ATOM 2460 C CA . PRO A 1 326 ? 2.626 19.305 -2.775 1.00 22.31 326 PRO A CA 1
ATOM 2461 C C . PRO A 1 326 ? 2.929 18.601 -4.088 1.00 20.39 326 PRO A C 1
ATOM 2462 O O . PRO A 1 326 ? 2.107 17.852 -4.604 1.00 21.17 326 PRO A O 1
ATOM 2466 N N . PRO A 1 327 ? 4.164 18.761 -4.578 1.00 22.02 327 PRO A N 1
ATOM 2467 C CA . PRO A 1 327 ? 4.676 17.803 -5.570 1.00 22.21 327 PRO A CA 1
ATOM 2468 C C . PRO A 1 327 ? 4.599 16.407 -5.006 1.00 21.59 327 PRO A C 1
ATOM 2469 O O . PRO A 1 327 ? 4.634 16.173 -3.791 1.00 22.76 327 PRO A O 1
ATOM 2473 N N . ASP A 1 328 ? 4.571 15.440 -5.923 1.00 21.79 328 ASP A N 1
ATOM 2474 C CA . ASP A 1 328 ? 4.744 14.048 -5.542 1.00 21.33 328 ASP A CA 1
ATOM 2475 C C . ASP A 1 328 ? 6.242 13.787 -5.379 1.00 23.74 328 ASP A C 1
ATOM 2476 O O . ASP A 1 328 ? 6.963 13.638 -6.359 1.00 25.60 328 ASP A O 1
ATOM 2481 N N . TYR A 1 329 ? 6.744 13.832 -4.141 1.00 21.29 329 TYR A N 1
ATOM 2482 C CA . TYR A 1 329 ? 8.191 13.710 -3.974 1.00 22.33 329 TYR A CA 1
ATOM 2483 C C . TYR A 1 329 ? 8.682 12.299 -4.238 1.00 22.34 329 TYR A C 1
ATOM 2484 O O . TYR A 1 329 ? 9.895 12.109 -4.401 1.00 23.97 329 TYR A O 1
ATOM 2493 N N . GLY A 1 330 ? 7.791 11.325 -4.209 1.00 22.47 330 GLY A N 1
ATOM 2494 C CA . GLY A 1 330 ? 8.142 9.934 -4.454 1.00 24.53 330 GLY A CA 1
ATOM 2495 C C . GLY A 1 330 ? 7.530 9.011 -3.432 1.00 24.63 330 GLY A C 1
ATOM 2496 O O . GLY A 1 330 ? 6.771 9.409 -2.551 1.00 25.40 330 GLY A O 1
ATOM 2497 N N . GLN A 1 331 ? 7.865 7.694 -3.591 1.00 22.40 331 GLN A N 1
ATOM 2498 C CA . GLN A 1 331 ? 7.241 6.726 -2.704 1.00 23.70 331 GLN A CA 1
ATOM 2499 C C . GLN A 1 331 ? 8.155 6.392 -1.554 1.00 22.45 331 GLN A C 1
ATOM 2500 O O . GLN A 1 331 ? 9.340 6.066 -1.799 1.00 24.57 331 GLN A O 1
ATOM 2506 N N . PRO A 1 332 ? 7.704 6.421 -0.314 1.00 21.38 332 PRO A N 1
ATOM 2507 C CA . PRO A 1 332 ? 8.613 6.177 0.810 1.00 22.72 332 PRO A CA 1
ATOM 2508 C C . PRO A 1 332 ? 9.040 4.741 0.894 1.00 24.24 332 PRO A C 1
ATOM 2509 O O . PRO A 1 332 ? 8.226 3.813 0.725 1.00 24.61 332 PRO A O 1
ATOM 2513 N N A ASP A 1 333 ? 10.318 4.559 1.186 0.98 23.01 333 ASP A N 1
ATOM 2514 N N B ASP A 1 333 ? 10.319 4.517 1.152 0.02 22.97 333 ASP A N 1
ATOM 2515 C CA A ASP A 1 333 ? 10.778 3.214 1.468 0.98 23.49 333 ASP A CA 1
ATOM 2516 C CA B ASP A 1 333 ? 10.757 3.144 1.352 0.02 23.48 333 ASP A CA 1
ATOM 2517 C C A ASP A 1 333 ? 10.040 2.654 2.682 0.98 23.11 333 ASP A C 1
ATOM 2518 C C B ASP A 1 333 ? 10.229 2.624 2.689 0.02 22.92 333 ASP A C 1
ATOM 2519 O O A ASP A 1 333 ? 9.666 3.385 3.614 0.98 22.73 333 ASP A O 1
ATOM 2520 O O B ASP A 1 333 ? 10.085 3.377 3.656 0.02 23.22 333 ASP A O 1
ATOM 2529 N N . ASN A 1 334 ? 9.896 1.326 2.727 1.00 21.60 334 ASN A N 1
ATOM 2530 C CA . ASN A 1 334 ? 9.263 0.765 3.915 1.00 22.50 334 ASN A CA 1
ATOM 2531 C C . ASN A 1 334 ? 10.054 1.018 5.203 1.00 22.98 334 ASN A C 1
ATOM 2532 O O . ASN A 1 334 ? 9.443 1.207 6.272 1.00 24.13 334 ASN A O 1
ATOM 2537 N N . PHE A 1 335 ? 11.386 1.172 5.105 1.00 23.08 335 PHE A N 1
ATOM 2538 C CA . PHE A 1 335 ? 12.185 1.471 6.290 1.00 21.50 335 PHE A CA 1
ATOM 2539 C C . PHE A 1 335 ? 11.700 2.767 6.940 1.00 21.02 335 PHE A C 1
ATOM 2540 O O . PHE A 1 335 ? 11.530 2.842 8.165 1.00 22.90 335 PHE A O 1
ATOM 2548 N N A VAL A 1 336 ? 11.462 3.792 6.119 0.71 21.08 336 VAL A N 1
ATOM 2549 N N B VAL A 1 336 ? 11.493 3.802 6.139 0.29 21.10 336 VAL A N 1
ATOM 2550 C CA A VAL A 1 336 ? 11.113 5.121 6.676 0.71 21.01 336 VAL A CA 1
ATOM 2551 C CA B VAL A 1 336 ? 11.080 5.085 6.711 0.29 21.11 336 VAL A CA 1
ATOM 2552 C C A VAL A 1 336 ? 9.615 5.185 7.037 0.71 23.77 336 VAL A C 1
ATOM 2553 C C B VAL A 1 336 ? 9.626 5.063 7.135 0.29 24.74 336 VAL A C 1
ATOM 2554 O O A VAL A 1 336 ? 9.220 5.839 8.009 0.71 24.04 336 VAL A O 1
ATOM 2555 O O B VAL A 1 336 ? 9.271 5.603 8.191 0.29 22.12 336 VAL A O 1
ATOM 2562 N N . LEU A 1 337 ? 8.758 4.444 6.334 1.00 22.69 337 LEU A N 1
ATOM 2563 C CA . LEU A 1 337 ? 7.371 4.282 6.778 1.00 23.06 337 LEU A CA 1
ATOM 2564 C C . LEU A 1 337 ? 7.284 3.639 8.158 1.00 23.29 337 LEU A C 1
ATOM 2565 O O . LEU A 1 337 ? 6.559 4.121 9.049 1.00 26.32 337 LEU A O 1
ATOM 2570 N N . ASN A 1 338 ? 8.059 2.582 8.375 1.00 23.15 338 ASN A N 1
ATOM 2571 C CA . ASN A 1 338 ? 8.107 1.899 9.662 1.00 24.45 338 ASN A CA 1
ATOM 2572 C C . ASN A 1 338 ? 8.671 2.787 10.747 1.00 27.46 338 ASN A C 1
ATOM 2573 O O . ASN A 1 338 ? 8.122 2.833 11.851 1.00 26.82 338 ASN A O 1
ATOM 2578 N N . ASN A 1 339 ? 9.735 3.551 10.446 1.00 25.26 339 ASN A N 1
ATOM 2579 C CA . ASN A 1 339 ? 10.221 4.490 11.466 1.00 21.50 339 ASN A CA 1
ATOM 2580 C C . ASN A 1 339 ? 9.127 5.448 11.864 1.00 20.86 339 ASN A C 1
ATOM 2581 O O . ASN A 1 339 ? 9.021 5.812 13.043 1.00 26.61 339 ASN A O 1
ATOM 2586 N N . THR A 1 340 ? 8.382 5.946 10.878 1.00 22.47 340 THR A N 1
ATOM 2587 C CA . THR A 1 340 ? 7.354 6.949 11.131 1.00 21.49 340 THR A CA 1
ATOM 2588 C C . THR A 1 340 ? 6.250 6.354 11.997 1.00 27.34 340 THR A C 1
ATOM 2589 O O . THR A 1 340 ? 5.814 6.977 12.979 1.00 26.14 340 THR A O 1
ATOM 2593 N N A LEU A 1 341 ? 5.832 5.129 11.675 0.45 27.56 341 LEU A N 1
ATOM 2594 N N B LEU A 1 341 ? 5.823 5.133 11.679 0.55 27.50 341 LEU A N 1
ATOM 2595 C CA A LEU A 1 341 ? 4.826 4.446 12.483 0.45 29.58 341 LEU A CA 1
ATOM 2596 C CA B LEU A 1 341 ? 4.807 4.480 12.501 0.55 29.57 341 LEU A CA 1
ATOM 2597 C C A LEU A 1 341 ? 5.295 4.272 13.922 0.45 30.06 341 LEU A C 1
ATOM 2598 C C B LEU A 1 341 ? 5.293 4.277 13.934 0.55 30.13 341 LEU A C 1
ATOM 2599 O O A LEU A 1 341 ? 4.522 4.490 14.866 0.45 32.97 341 LEU A O 1
ATOM 2600 O O B LEU A 1 341 ? 4.529 4.482 14.889 0.55 32.91 341 LEU A O 1
ATOM 2609 N N . GLU A 1 342 ? 6.557 3.892 14.108 1.00 28.11 342 GLU A N 1
ATOM 2610 C CA . GLU A 1 342 ? 7.084 3.604 15.452 1.00 30.16 342 GLU A CA 1
ATOM 2611 C C . GLU A 1 342 ? 7.163 4.872 16.293 1.00 37.14 342 GLU A C 1
ATOM 2612 O O . GLU A 1 342 ? 6.942 4.844 17.517 1.00 35.64 342 GLU A O 1
ATOM 2618 N N . ILE A 1 343 ? 7.521 5.987 15.660 1.00 31.60 343 ILE A N 1
ATOM 2619 C CA . ILE A 1 343 ? 7.542 7.256 16.382 1.00 29.75 343 ILE A CA 1
ATOM 2620 C C . ILE A 1 343 ? 6.146 7.599 16.867 1.00 33.58 343 ILE A C 1
ATOM 2621 O O . ILE A 1 343 ? 5.961 8.105 17.974 1.00 37.62 343 ILE A O 1
ATOM 2626 N N . LYS A 1 344 ? 5.150 7.359 16.032 1.00 33.77 344 LYS A N 1
ATOM 2627 C CA . LYS A 1 344 ? 3.786 7.645 16.453 1.00 48.30 344 LYS A CA 1
ATOM 2628 C C . LYS A 1 344 ? 3.404 6.768 17.642 1.00 48.28 344 LYS A C 1
ATOM 2629 O O . LYS A 1 344 ? 2.789 7.246 18.612 1.00 43.36 344 LYS A O 1
ATOM 2635 N N . LYS A 1 345 ? 3.851 5.513 17.644 1.00 40.75 345 LYS A N 1
ATOM 2636 C CA . LYS A 1 345 ? 3.535 4.630 18.770 1.00 44.59 345 LYS A CA 1
ATOM 2637 C C . LYS A 1 345 ? 4.180 5.121 20.060 1.00 56.00 345 LYS A C 1
ATOM 2638 O O . LYS A 1 345 ? 3.537 5.134 21.115 1.00 56.64 345 LYS A O 1
ATOM 2644 N N . LYS A 1 346 ? 5.447 5.538 20.000 1.00 47.93 346 LYS A N 1
ATOM 2645 C CA . LYS A 1 346 ? 6.185 5.982 21.181 1.00 43.20 346 LYS A CA 1
ATOM 2646 C C . LYS A 1 346 ? 6.057 7.474 21.419 1.00 52.00 346 LYS A C 1
ATOM 2647 O O . LYS A 1 346 ? 7.005 8.104 21.928 1.00 48.12 346 LYS A O 1
ATOM 2653 N N . MET A 1 347 ? 4.907 8.060 21.070 1.00 42.21 347 MET A N 1
ATOM 2654 C CA . MET A 1 347 ? 4.789 9.511 21.035 1.00 46.09 347 MET A CA 1
ATOM 2655 C C . MET A 1 347 ? 4.975 10.131 22.418 1.00 64.05 347 MET A C 1
ATOM 2656 O O . MET A 1 347 ? 5.471 11.261 22.529 1.00 61.78 347 MET A O 1
ATOM 2661 N N . GLU A 1 348 ? 4.611 9.397 23.476 1.00 68.46 348 GLU A N 1
ATOM 2662 C CA . GLU A 1 348 ? 4.792 9.885 24.842 1.00 75.90 348 GLU A CA 1
ATOM 2663 C C . GLU A 1 348 ? 6.260 9.862 25.249 1.00 56.83 348 GLU A C 1
ATOM 2664 O O . GLU A 1 348 ? 6.725 10.744 25.978 1.00 61.69 348 GLU A O 1
ATOM 2670 N N . GLU A 1 349 ? 7.000 8.843 24.818 1.00 56.67 349 GLU A N 1
ATOM 2671 C CA . GLU A 1 349 ? 8.439 8.854 25.053 1.00 57.03 349 GLU A CA 1
ATOM 2672 C C . GLU A 1 349 ? 9.100 10.029 24.332 1.00 63.96 349 GLU A C 1
ATOM 2673 O O . GLU A 1 349 ? 9.945 10.718 24.916 1.00 53.50 349 GLU A O 1
ATOM 2679 N N . TRP A 1 350 ? 8.695 10.306 23.081 1.00 52.54 350 TRP A N 1
ATOM 2680 C CA . TRP A 1 350 ? 9.289 11.414 22.328 1.00 54.75 350 TRP A CA 1
ATOM 2681 C C . TRP A 1 350 ? 8.851 12.762 22.890 1.00 62.44 350 TRP A C 1
ATOM 2682 O O . TRP A 1 350 ? 9.635 13.719 22.891 1.00 61.26 350 TRP A O 1
ATOM 2693 N N . GLN A 1 351 ? 7.615 12.855 23.384 1.00 62.13 351 GLN A N 1
ATOM 2694 C CA . GLN A 1 351 ? 7.165 14.100 23.999 1.00 61.87 351 GLN A CA 1
ATOM 2695 C C . GLN A 1 351 ? 7.993 14.422 25.239 1.00 61.29 351 GLN A C 1
ATOM 2696 O O . GLN A 1 351 ? 8.318 15.587 25.495 1.00 61.08 351 GLN A O 1
ATOM 2702 N N . ALA A 1 352 ? 8.360 13.393 26.007 1.00 53.09 352 ALA A N 1
ATOM 2703 C CA . ALA A 1 352 ? 9.198 13.591 27.185 1.00 72.16 352 ALA A CA 1
ATOM 2704 C C . ALA A 1 352 ? 10.549 14.188 26.811 1.00 80.25 352 ALA A C 1
ATOM 2705 O O . ALA A 1 352 ? 10.998 15.167 27.419 1.00 82.05 352 ALA A O 1
ATOM 2707 N N . ARG A 1 353 ? 11.222 13.604 25.817 1.00 70.65 353 ARG A N 1
ATOM 2708 C CA . ARG A 1 353 ? 12.519 14.139 25.413 1.00 56.91 353 ARG A CA 1
ATOM 2709 C C . ARG A 1 353 ? 12.382 15.539 24.837 1.00 56.13 353 ARG A C 1
ATOM 2710 O O . ARG A 1 353 ? 13.244 16.393 25.074 1.00 76.80 353 ARG A O 1
ATOM 2718 N N A GLU A 1 354 ? 11.314 15.810 24.078 0.67 55.80 354 GLU A N 1
ATOM 2719 N N B GLU A 1 354 ? 11.309 15.781 24.080 0.33 56.99 354 GLU A N 1
ATOM 2720 C CA A GLU A 1 354 ? 11.111 17.176 23.596 0.67 64.15 354 GLU A CA 1
ATOM 2721 C CA B GLU A 1 354 ? 10.995 17.118 23.588 0.33 64.60 354 GLU A CA 1
ATOM 2722 C C A GLU A 1 354 ? 10.984 18.150 24.760 0.67 74.01 354 GLU A C 1
ATOM 2723 C C B GLU A 1 354 ? 10.945 18.124 24.731 0.33 73.95 354 GLU A C 1
ATOM 2724 O O A GLU A 1 354 ? 11.515 19.267 24.706 0.67 72.12 354 GLU A O 1
ATOM 2725 O O B GLU A 1 354 ? 11.499 19.227 24.641 0.33 72.26 354 GLU A O 1
ATOM 2736 N N . ARG A 1 355 ? 10.280 17.745 25.821 1.00 75.69 355 ARG A N 1
ATOM 2737 C CA . ARG A 1 355 ? 10.140 18.613 26.985 1.00 85.29 355 ARG A CA 1
ATOM 2738 C C . ARG A 1 355 ? 11.480 18.808 27.682 1.00 82.37 355 ARG A C 1
ATOM 2739 O O . ARG A 1 355 ? 11.881 19.940 27.977 1.00 68.54 355 ARG A O 1
ATOM 2747 N N . GLU A 1 356 ? 12.190 17.709 27.938 1.00 73.04 356 GLU A N 1
ATOM 2748 C CA . GLU A 1 356 ? 13.497 17.781 28.574 1.00 74.29 356 GLU A CA 1
ATOM 2749 C C . GLU A 1 356 ? 14.458 18.675 27.795 1.00 84.10 356 GLU A C 1
ATOM 2750 O O . GLU A 1 356 ? 15.350 19.285 28.393 1.00 93.68 356 GLU A O 1
ATOM 2756 N N . LEU A 1 357 ? 14.286 18.788 26.472 1.00 66.42 357 LEU A N 1
ATOM 2757 C CA . LEU A 1 357 ? 15.110 19.729 25.711 1.00 73.33 357 LEU A CA 1
ATOM 2758 C C . LEU A 1 357 ? 14.667 21.166 25.946 1.00 80.13 357 LEU A C 1
ATOM 2759 O O . LEU A 1 357 ? 15.506 22.067 26.051 1.00 87.90 357 LEU A O 1
ATOM 2764 N N . GLU A 1 358 ? 13.353 21.405 26.017 1.00 86.93 358 GLU A N 1
ATOM 2765 C CA . GLU A 1 358 ? 12.868 22.764 26.248 1.00 89.57 358 GLU A CA 1
ATOM 2766 C C . GLU A 1 358 ? 13.209 23.240 27.652 1.00 85.85 358 GLU A C 1
ATOM 2767 O O . GLU A 1 358 ? 13.418 24.439 27.869 1.00 80.48 358 GLU A O 1
ATOM 2773 N N . GLU A 1 359 ? 13.289 22.314 28.607 1.00 91.82 359 GLU A N 1
ATOM 2774 C CA . GLU A 1 359 ? 13.672 22.668 29.965 1.00 98.99 359 GLU A CA 1
ATOM 2775 C C . GLU A 1 359 ? 15.183 22.841 30.098 1.00 105.79 359 GLU A C 1
ATOM 2776 O O . GLU A 1 359 ? 15.636 23.709 30.853 1.00 114.72 359 GLU A O 1
ATOM 2782 N N . HIS A 1 360 ? 15.977 22.052 29.366 1.00 101.31 360 HIS A N 1
ATOM 2783 C CA . HIS A 1 360 ? 17.407 22.328 29.281 1.00 102.15 360 HIS A CA 1
ATOM 2784 C C . HIS A 1 360 ? 17.683 23.634 28.546 1.00 84.72 360 HIS A C 1
ATOM 2785 O O . HIS A 1 360 ? 18.781 24.183 28.675 1.00 92.54 360 HIS A O 1
ATOM 2792 N N . ARG A 1 361 ? 16.711 24.131 27.774 1.00 79.42 361 ARG A N 1
ATOM 2793 C CA . ARG A 1 361 ? 16.813 25.448 27.156 1.00 66.20 361 ARG A CA 1
ATOM 2794 C C . ARG A 1 361 ? 16.521 26.555 28.151 1.00 87.80 361 ARG A C 1
ATOM 2795 O O . ARG A 1 361 ? 17.182 27.599 28.128 1.00 95.32 361 ARG A O 1
ATOM 2803 N N . GLU A 1 362 ? 15.515 26.359 29.010 1.00 93.17 362 GLU A N 1
ATOM 2804 C CA . GLU A 1 362 ? 15.126 27.418 29.937 1.00 103.09 362 GLU A CA 1
ATOM 2805 C C . GLU A 1 362 ? 16.169 27.607 31.028 1.00 93.72 362 GLU A C 1
ATOM 2806 O O . GLU A 1 362 ? 16.407 28.734 31.473 1.00 95.80 362 GLU A O 1
ATOM 2812 N N . LEU A 1 363 ? 16.800 26.516 31.471 1.00 89.72 363 LEU A N 1
ATOM 2813 C CA . LEU A 1 363 ? 17.930 26.634 32.385 1.00 92.50 363 LEU A CA 1
ATOM 2814 C C . LEU A 1 363 ? 18.995 27.566 31.817 1.00 105.31 363 LEU A C 1
ATOM 2815 O O . LEU A 1 363 ? 19.626 28.329 32.559 1.00 112.94 363 LEU A O 1
ATOM 2820 N N . ILE A 1 364 ? 19.201 27.526 30.498 1.00 101.55 364 ILE A N 1
ATOM 2821 C CA . ILE A 1 364 ? 20.194 28.395 29.876 1.00 87.16 364 ILE A CA 1
ATOM 2822 C C . ILE A 1 364 ? 19.656 29.814 29.729 1.00 85.61 364 ILE A C 1
ATOM 2823 O O . ILE A 1 364 ? 20.364 30.786 30.007 1.00 101.65 364 ILE A O 1
ATOM 2828 N N . LYS A 1 365 ? 18.395 29.968 29.320 1.00 82.47 365 LYS A N 1
ATOM 2829 C CA . LYS A 1 365 ? 17.825 31.308 29.222 1.00 88.14 365 LYS A CA 1
ATOM 2830 C C . LYS A 1 365 ? 17.677 31.979 30.582 1.00 104.05 365 LYS A C 1
ATOM 2831 O O . LYS A 1 365 ? 17.516 33.202 30.641 1.00 99.01 365 LYS A O 1
ATOM 2837 N N . GLN A 1 366 ? 17.716 31.208 31.674 1.00 111.86 366 GLN A N 1
ATOM 2838 C CA . GLN A 1 366 ? 17.847 31.801 33.002 1.00 113.11 366 GLN A CA 1
ATOM 2839 C C . GLN A 1 366 ? 19.277 32.261 33.258 1.00 103.73 366 GLN A C 1
ATOM 2840 O O . GLN A 1 366 ? 19.497 33.363 33.771 1.00 103.08 366 GLN A O 1
ATOM 2846 N N . SER A 1 367 ? 20.258 31.426 32.906 1.00 98.65 367 SER A N 1
ATOM 2847 C CA . SER A 1 367 ? 21.668 31.767 33.037 1.00 101.01 367 SER A CA 1
ATOM 2848 C C . SER A 1 367 ? 22.087 32.928 32.137 1.00 113.06 367 SER A C 1
ATOM 2849 O O . SER A 1 367 ? 23.194 33.454 32.312 1.00 112.97 367 SER A O 1
ATOM 2852 N N . ILE A 1 368 ? 21.241 33.337 31.189 1.00 111.77 368 ILE A N 1
ATOM 2853 C CA . ILE A 1 368 ? 21.540 34.467 30.310 1.00 98.00 368 ILE A CA 1
ATOM 2854 C C . ILE A 1 368 ? 20.957 35.762 30.864 1.00 108.62 368 ILE A C 1
ATOM 2855 O O . ILE A 1 368 ? 21.608 36.810 30.824 1.00 110.26 368 ILE A O 1
ATOM 2860 N N . ALA A 1 369 ? 19.728 35.717 31.388 1.00 105.90 369 ALA A N 1
ATOM 2861 C CA . ALA A 1 369 ? 19.197 36.864 32.115 1.00 102.02 369 ALA A CA 1
ATOM 2862 C C . ALA A 1 369 ? 19.885 37.048 33.462 1.00 114.95 369 ALA A C 1
ATOM 2863 O O . ALA A 1 369 ? 19.760 38.120 34.065 1.00 108.15 369 ALA A O 1
ATOM 2865 N N . LYS A 1 370 ? 20.592 36.020 33.950 1.00 125.13 370 LYS A N 1
ATOM 2866 C CA . LYS A 1 370 ? 21.465 36.191 35.110 1.00 125.75 370 LYS A CA 1
ATOM 2867 C C . LYS A 1 370 ? 22.702 37.002 34.752 1.00 116.51 370 LYS A C 1
ATOM 2868 O O . LYS A 1 370 ? 23.214 37.754 35.590 1.00 92.72 370 LYS A O 1
ATOM 2874 N N . LYS A 1 371 ? 23.185 36.874 33.512 1.00 123.05 371 LYS A N 1
ATOM 2875 C CA . LYS A 1 371 ? 24.276 37.690 32.991 1.00 104.70 371 LYS A CA 1
ATOM 2876 C C . LYS A 1 371 ? 23.771 39.104 32.705 1.00 116.58 371 LYS A C 1
ATOM 2877 O O . LYS A 1 371 ? 24.311 39.803 31.839 1.00 109.59 371 LYS A O 1
ATOM 2883 N N . LYS A 1 372 ? 22.728 39.524 33.424 1.00 111.33 372 LYS A N 1
ATOM 2884 C CA . LYS A 1 372 ? 22.119 40.840 33.276 1.00 93.66 372 LYS A CA 1
ATOM 2885 C C . LYS A 1 372 ? 21.764 41.414 34.640 1.00 87.89 372 LYS A C 1
ATOM 2886 O O . LYS A 1 372 ? 22.610 41.996 35.315 1.00 100.52 372 LYS A O 1
ATOM 2892 N N . PHE B 2 2 ? 22.804 38.717 18.188 1.00 64.96 1002 PHE B N 1
ATOM 2893 C CA . PHE B 2 2 ? 23.062 37.893 17.011 1.00 65.38 1002 PHE B CA 1
ATOM 2894 C C . PHE B 2 2 ? 21.849 37.013 16.674 1.00 49.53 1002 PHE B C 1
ATOM 2895 O O . PHE B 2 2 ? 21.257 36.416 17.566 1.00 46.15 1002 PHE B O 1
ATOM 2903 N N . ASP B 2 3 ? 21.493 36.927 15.392 1.00 52.23 1003 ASP B N 1
ATOM 2904 C CA . ASP B 2 3 ? 20.428 36.016 14.973 1.00 52.44 1003 ASP B CA 1
ATOM 2905 C C . ASP B 2 3 ? 20.92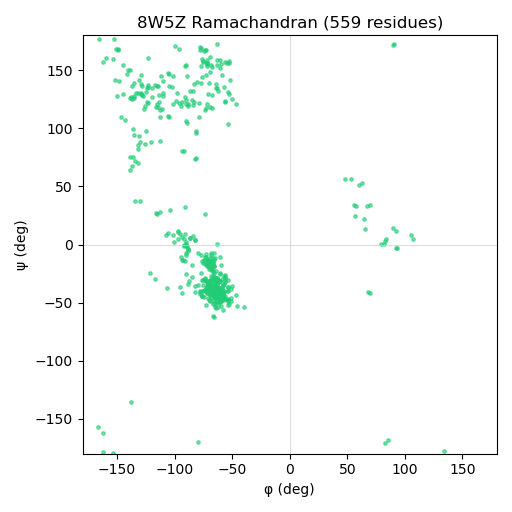1 34.567 14.988 1.00 49.78 1003 ASP B C 1
ATOM 2906 O O . ASP B 2 3 ? 22.130 34.294 15.044 1.00 39.97 1003 ASP B O 1
ATOM 2911 N N . GLU B 2 4 ? 19.962 33.628 14.905 1.00 37.54 1004 GLU B N 1
ATOM 2912 C CA . GLU B 2 4 ? 20.337 32.218 14.746 1.00 37.83 1004 GLU B CA 1
ATOM 2913 C C . GLU B 2 4 ? 21.270 32.016 13.544 1.00 43.68 1004 GLU B C 1
ATOM 2914 O O . GLU B 2 4 ? 22.256 31.270 13.634 1.00 40.22 1004 GLU B O 1
ATOM 2920 N N . TYR B 2 5 ? 21.013 32.715 12.432 1.00 33.08 1005 TYR B N 1
ATOM 2921 C CA . TYR B 2 5 ? 21.838 32.639 11.228 1.00 31.63 1005 TYR B CA 1
ATOM 2922 C C . TYR B 2 5 ? 22.039 34.010 10.606 1.00 45.71 1005 TYR B C 1
ATOM 2923 O O . TYR B 2 5 ? 21.142 34.847 10.631 1.00 36.57 1005 TYR B O 1
ATOM 2932 N N . GLU B 2 6 ? 23.183 34.185 9.941 1.00 64.44 1006 GLU B N 1
ATOM 2933 C CA . GLU B 2 6 ? 23.472 35.390 9.169 1.00 72.12 1006 GLU B CA 1
ATOM 2934 C C . GLU B 2 6 ? 23.929 34.982 7.774 1.00 72.27 1006 GLU B C 1
ATOM 2935 O O . GLU B 2 6 ? 24.832 34.149 7.638 1.00 71.17 1006 GLU B O 1
ATOM 2941 N N . GLU B 2 7 ? 23.316 35.564 6.744 1.00 61.26 1007 GLU B N 1
ATOM 2942 C CA . GLU B 2 7 ? 23.561 35.102 5.369 1.00 69.92 1007 GLU B CA 1
ATOM 2943 C C . GLU B 2 7 ? 25.018 35.256 4.944 1.00 72.27 1007 GLU B C 1
ATOM 2944 O O . GLU B 2 7 ? 25.471 34.578 4.023 1.00 72.72 1007 GLU B O 1
ATOM 2950 N N . ASN C 1 40 ? 42.278 12.470 27.764 1.00 78.45 40 ASN C N 1
ATOM 2951 C CA . ASN C 1 40 ? 42.116 13.721 27.034 1.00 97.58 40 ASN C CA 1
ATOM 2952 C C . ASN C 1 40 ? 42.652 13.620 25.606 1.00 107.60 40 ASN C C 1
ATOM 2953 O O . ASN C 1 40 ? 43.231 12.603 25.211 1.00 102.27 40 ASN C O 1
ATOM 2958 N N . PHE C 1 41 ? 42.446 14.686 24.837 1.00 112.44 41 PHE C N 1
ATOM 2959 C CA . PHE C 1 41 ? 42.980 14.818 23.488 1.00 119.58 41 PHE C CA 1
ATOM 2960 C C . PHE C 1 41 ? 44.001 15.953 23.473 1.00 115.77 41 PHE C C 1
ATOM 2961 O O . PHE C 1 41 ? 43.704 17.061 23.938 1.00 97.41 41 PHE C O 1
ATOM 2969 N N . THR C 1 42 ? 45.198 15.674 22.948 1.00 127.56 42 THR C N 1
ATOM 2970 C CA . THR C 1 42 ? 46.274 16.652 22.821 1.00 130.09 42 THR C CA 1
ATOM 2971 C C . THR C 1 42 ? 46.528 16.967 21.349 1.00 107.42 42 THR C C 1
ATOM 2972 O O . THR C 1 42 ? 46.423 16.095 20.481 1.00 95.85 42 THR C O 1
ATOM 2976 N N . TYR C 1 43 ? 46.884 18.222 21.078 1.00 98.71 43 TYR C N 1
ATOM 2977 C CA . TYR C 1 43 ? 46.999 18.751 19.718 1.00 103.65 43 TYR C CA 1
ATOM 2978 C C . TYR C 1 43 ? 48.430 19.236 19.493 1.00 116.44 43 TYR C C 1
ATOM 2979 O O . TYR C 1 43 ? 48.741 20.408 19.722 1.00 103.90 43 TYR C O 1
ATOM 2988 N N . VAL C 1 44 ? 49.300 18.332 19.041 1.00 124.88 44 VAL C N 1
ATOM 2989 C CA . VAL C 1 44 ? 50.683 18.693 18.739 1.00 128.37 44 VAL C CA 1
ATOM 2990 C C . VAL C 1 44 ? 50.721 19.545 17.475 1.00 130.34 44 VAL C C 1
ATOM 2991 O O . VAL C 1 44 ? 50.280 19.116 16.401 1.00 115.50 44 VAL C O 1
ATOM 2995 N N . SER C 1 45 ? 51.250 20.767 17.602 1.00 132.41 45 SER C N 1
ATOM 2996 C CA . SER C 1 45 ? 51.476 21.674 16.480 1.00 126.60 45 SER C CA 1
ATOM 2997 C C . SER C 1 45 ? 52.976 21.850 16.280 1.00 138.87 45 SER C C 1
ATOM 2998 O O . SER C 1 45 ? 53.584 22.763 16.863 1.00 136.11 45 SER C O 1
ATOM 3001 N N . PRO C 1 46 ? 53.622 21.001 15.477 1.00 144.15 46 PRO C N 1
ATOM 3002 C CA . PRO C 1 46 ? 55.039 21.206 15.155 1.00 141.79 46 PRO C CA 1
ATOM 3003 C C . PRO C 1 46 ? 55.260 22.504 14.394 1.00 138.18 46 PRO C C 1
ATOM 3004 O O . PRO C 1 46 ? 54.327 23.194 13.971 1.00 128.75 46 PRO C O 1
ATOM 3008 N N . ASP C 1 47 ? 56.537 22.828 14.210 1.00 130.37 47 ASP C N 1
ATOM 3009 C CA . ASP C 1 47 ? 56.925 24.125 13.668 1.00 128.11 47 ASP C CA 1
ATOM 3010 C C . ASP C 1 47 ? 56.741 24.132 12.154 1.00 128.54 47 ASP C C 1
ATOM 3011 O O . ASP C 1 47 ? 57.461 23.440 11.425 1.00 121.75 47 ASP C O 1
ATOM 3016 N N . ARG C 1 48 ? 55.753 24.892 11.689 1.00 117.75 48 ARG C N 1
ATOM 3017 C CA . ARG C 1 48 ? 55.777 25.420 10.336 1.00 96.51 48 ARG C CA 1
ATOM 3018 C C . ARG C 1 48 ? 56.980 26.353 10.209 1.00 84.35 48 ARG C C 1
ATOM 3019 O O . ARG C 1 48 ? 57.527 26.824 11.209 1.00 85.67 48 ARG C O 1
ATOM 3027 N N . TYR C 1 49 ? 57.434 26.594 8.978 1.00 99.50 49 TYR C N 1
ATOM 3028 C CA . TYR C 1 49 ? 58.636 27.410 8.834 1.00 104.56 49 TYR C CA 1
ATOM 3029 C C . TYR C 1 49 ? 58.628 28.211 7.537 1.00 96.38 49 TYR C C 1
ATOM 3030 O O . TYR C 1 49 ? 57.813 27.992 6.638 1.00 86.46 49 TYR C O 1
ATOM 3039 N N . VAL C 1 50 ? 59.560 29.164 7.474 1.00 92.65 50 VAL C N 1
ATOM 3040 C CA . VAL C 1 50 ? 59.777 30.037 6.329 1.00 91.83 50 VAL C CA 1
ATOM 3041 C C . VAL C 1 50 ? 61.155 29.743 5.756 1.00 95.98 50 VAL C C 1
ATOM 3042 O O . VAL C 1 50 ? 62.128 29.596 6.504 1.00 84.12 50 VAL C O 1
ATOM 3046 N N . LEU C 1 51 ? 61.235 29.667 4.427 1.00 109.00 51 LEU C N 1
ATOM 3047 C CA . LEU C 1 51 ? 62.502 29.628 3.701 1.00 111.46 51 LEU C CA 1
ATOM 3048 C C . LEU C 1 51 ? 62.649 30.914 2.895 1.00 119.34 51 LEU C C 1
ATOM 3049 O O . LEU C 1 51 ? 61.925 31.131 1.917 1.00 115.56 51 LEU C O 1
ATOM 3054 N N . GLY C 1 52 ? 63.581 31.767 3.310 1.00 121.29 52 GLY C N 1
ATOM 3055 C CA . GLY C 1 52 ? 64.038 32.846 2.472 1.00 123.48 52 GLY C CA 1
ATOM 3056 C C . GLY C 1 52 ? 65.043 32.316 1.470 1.00 136.00 52 GLY C C 1
ATOM 3057 O O . GLY C 1 52 ? 65.217 31.101 1.324 1.00 128.88 52 GLY C O 1
ATOM 3058 N N . PRO C 1 53 ? 65.722 33.209 0.752 1.00 144.91 53 PRO C N 1
ATOM 3059 C CA . PRO C 1 53 ? 66.811 32.762 -0.124 1.00 144.10 53 PRO C CA 1
ATOM 3060 C C . PRO C 1 53 ? 67.900 32.045 0.668 1.00 144.57 53 PRO C C 1
ATOM 3061 O O . PRO C 1 53 ? 68.063 32.241 1.876 1.00 136.84 53 PRO C O 1
ATOM 3065 N N . ASP C 1 54 ? 68.637 31.182 -0.038 1.00 149.06 54 ASP C N 1
ATOM 3066 C CA . ASP C 1 54 ? 69.698 30.341 0.527 1.00 150.17 54 ASP C CA 1
ATOM 3067 C C . ASP C 1 54 ? 69.168 29.321 1.536 1.00 140.89 54 ASP C C 1
ATOM 3068 O O . ASP C 1 54 ? 69.928 28.823 2.374 1.00 124.15 54 ASP C O 1
ATOM 3073 N N . SER C 1 55 ? 67.874 29.002 1.459 1.00 152.06 55 SER C N 1
ATOM 3074 C CA . SER C 1 55 ? 67.229 27.943 2.238 1.00 138.55 55 SER C CA 1
ATOM 3075 C C . SER C 1 55 ? 67.403 28.115 3.749 1.00 140.83 55 SER C C 1
ATOM 3076 O O . SER C 1 55 ? 67.317 27.136 4.501 1.00 126.12 55 SER C O 1
ATOM 3079 N N . ARG C 1 56 ? 67.631 29.346 4.210 1.00 139.34 56 ARG C N 1
ATOM 3080 C CA . ARG C 1 56 ? 67.704 29.626 5.641 1.00 119.67 56 ARG C CA 1
ATOM 3081 C C . ARG C 1 56 ? 66.320 29.462 6.271 1.00 119.80 56 ARG C C 1
ATOM 3082 O O . ARG C 1 56 ? 65.374 30.174 5.912 1.00 107.75 56 ARG C O 1
ATOM 3090 N N . ARG C 1 57 ? 66.208 28.524 7.214 1.00 120.45 57 ARG C N 1
ATOM 3091 C CA . ARG C 1 57 ? 64.921 28.110 7.763 1.00 107.64 57 ARG C CA 1
ATOM 3092 C C . ARG C 1 57 ? 64.467 29.066 8.864 1.00 111.42 57 ARG C C 1
ATOM 3093 O O . ARG C 1 57 ? 65.264 29.486 9.711 1.00 83.94 57 ARG C O 1
ATOM 3101 N N . TYR C 1 58 ? 63.175 29.404 8.850 1.00 109.53 58 TYR C N 1
ATOM 3102 C CA . TYR C 1 58 ? 62.561 30.281 9.851 1.00 104.45 58 TYR C CA 1
ATOM 3103 C C . TYR C 1 58 ? 61.297 29.624 10.392 1.00 100.62 58 TYR C C 1
ATOM 3104 O O . TYR C 1 58 ? 60.196 29.868 9.878 1.00 94.14 58 TYR C O 1
ATOM 3113 N N . PRO C 1 59 ? 61.408 28.802 11.438 1.00 107.21 59 PRO C N 1
ATOM 3114 C CA . PRO C 1 59 ? 60.213 28.150 12.001 1.00 98.32 59 PRO C CA 1
ATOM 3115 C C . PRO C 1 59 ? 59.325 29.133 12.760 1.00 83.19 59 PRO C C 1
ATOM 3116 O O . PRO C 1 59 ? 59.776 30.176 13.240 1.00 81.45 59 PRO C O 1
ATOM 3120 N N . TYR C 1 60 ? 58.036 28.791 12.866 1.00 67.56 60 TYR C N 1
ATOM 3121 C CA . TYR C 1 60 ? 57.104 29.675 13.556 1.00 57.65 60 TYR C CA 1
ATOM 3122 C C . TYR C 1 60 ? 55.989 28.899 14.255 1.00 57.48 60 TYR C C 1
ATOM 3123 O O . TYR C 1 60 ? 55.454 27.928 13.717 1.00 56.78 60 TYR C O 1
ATOM 3132 N N . ASN C 1 61 ? 55.626 29.369 15.449 1.00 39.02 61 ASN C N 1
ATOM 3133 C CA . ASN C 1 61 ? 54.541 28.796 16.240 1.00 35.60 61 ASN C CA 1
ATOM 3134 C C . ASN C 1 61 ? 54.140 29.839 17.274 1.00 33.71 61 ASN C C 1
ATOM 3135 O O . ASN C 1 61 ? 54.728 30.924 17.330 1.00 32.97 61 ASN C O 1
ATOM 3140 N N . ASN C 1 62 ? 53.167 29.484 18.124 1.00 33.29 62 ASN C N 1
ATOM 3141 C CA . ASN C 1 62 ? 52.601 30.464 19.059 1.00 31.64 62 ASN C CA 1
ATOM 3142 C C . ASN C 1 62 ? 53.559 30.843 20.160 1.00 28.14 62 ASN C C 1
ATOM 3143 O O . ASN C 1 62 ? 53.279 31.817 20.872 1.00 30.14 62 ASN C O 1
ATOM 3148 N N . ASP C 1 63 ? 54.632 30.082 20.341 1.00 29.27 63 ASP C N 1
ATOM 3149 C CA . ASP C 1 63 ? 55.530 30.353 21.431 1.00 30.89 63 ASP C CA 1
ATOM 3150 C C . ASP C 1 63 ? 56.667 31.238 20.970 1.00 28.64 63 ASP C C 1
ATOM 3151 O O . ASP C 1 63 ? 57.601 31.447 21.746 1.00 32.09 63 ASP C O 1
ATOM 3156 N N . MET C 1 64 ? 56.631 31.747 19.704 1.00 29.26 64 MET C N 1
ATOM 3157 C CA . MET C 1 64 ? 57.810 32.487 19.298 1.00 31.51 64 MET C CA 1
ATOM 3158 C C . MET C 1 64 ? 57.770 33.870 19.956 1.00 26.98 64 MET C C 1
ATOM 3159 O O . MET C 1 64 ? 56.708 34.368 20.335 1.00 27.37 64 MET C O 1
ATOM 3164 N N . PRO C 1 65 ? 58.921 34.516 20.056 1.00 26.87 65 PRO C N 1
ATOM 3165 C CA . PRO C 1 65 ? 59.019 35.806 20.730 1.00 27.51 65 PRO C CA 1
ATOM 3166 C C . PRO C 1 65 ? 58.605 36.955 19.812 1.00 27.64 65 PRO C C 1
ATOM 3167 O O . PRO C 1 65 ? 59.463 37.688 19.312 1.00 26.96 65 PRO C O 1
ATOM 3171 N N . LEU C 1 66 ? 57.303 37.067 19.572 1.00 24.55 66 LEU C N 1
ATOM 3172 C CA . LEU C 1 66 ? 56.740 38.128 18.734 1.00 23.03 66 LEU C CA 1
ATOM 3173 C C . LEU C 1 66 ? 56.880 39.466 19.437 1.00 25.21 66 LEU C C 1
ATOM 3174 O O . LEU C 1 66 ? 56.961 39.535 20.672 1.00 25.69 66 LEU C O 1
ATOM 3179 N N . ILE C 1 67 ? 56.775 40.544 18.661 1.00 21.54 67 ILE C N 1
ATOM 3180 C CA . ILE C 1 67 ? 56.746 41.905 19.208 1.00 20.77 67 ILE C CA 1
ATOM 3181 C C . ILE C 1 67 ? 55.479 42.570 18.708 1.00 22.25 67 ILE C C 1
ATOM 3182 O O . ILE C 1 67 ? 55.298 42.674 17.495 1.00 25.09 67 ILE C O 1
ATOM 3187 N N . PHE C 1 68 ? 54.609 43.051 19.601 1.00 20.28 68 PHE C N 1
ATOM 3188 C CA . PHE C 1 68 ? 53.412 43.782 19.210 1.00 20.00 68 PHE C CA 1
ATOM 3189 C C . PHE C 1 68 ? 53.608 45.241 19.606 1.00 25.44 68 PHE C C 1
ATOM 3190 O O . PHE C 1 68 ? 53.852 45.508 20.768 1.00 24.10 68 PHE C O 1
ATOM 3198 N N . ILE C 1 69 ? 53.414 46.166 18.678 1.00 19.02 69 ILE C N 1
ATOM 3199 C CA . ILE C 1 69 ? 53.529 47.602 18.941 1.00 18.94 69 ILE C CA 1
ATOM 3200 C C . ILE C 1 69 ? 52.149 48.214 18.768 1.00 23.28 69 ILE C C 1
ATOM 3201 O O . ILE C 1 69 ? 51.430 47.881 17.805 1.00 21.66 69 ILE C O 1
ATOM 3206 N N . GLY C 1 70 ? 51.758 49.095 19.672 1.00 20.22 70 GLY C N 1
ATOM 3207 C CA . GLY C 1 70 ? 50.488 49.762 19.497 1.00 20.24 70 GLY C CA 1
ATOM 3208 C C . GLY C 1 70 ? 50.401 50.984 20.342 1.00 22.90 70 GLY C C 1
ATOM 3209 O O . GLY C 1 70 ? 51.423 51.517 20.788 1.00 21.79 70 GLY C O 1
ATOM 3210 N N . GLY C 1 71 ? 49.180 51.457 20.540 1.00 20.44 71 GLY C N 1
ATOM 3211 C CA . GLY C 1 71 ? 48.883 52.720 21.201 1.00 21.15 71 GLY C CA 1
ATOM 3212 C C . GLY C 1 71 ? 47.842 53.472 20.381 1.00 22.74 71 GLY C C 1
ATOM 3213 O O . GLY C 1 71 ? 47.287 52.943 19.410 1.00 23.27 71 GLY C O 1
ATOM 3214 N N A MET C 1 72 ? 47.611 54.724 20.725 0.89 21.68 72 MET C N 1
ATOM 3215 N N B MET C 1 72 ? 47.617 54.731 20.730 0.11 21.89 72 MET C N 1
ATOM 3216 C CA A MET C 1 72 ? 46.694 55.548 19.904 0.89 21.90 72 MET C CA 1
ATOM 3217 C CA B MET C 1 72 ? 46.756 55.562 19.904 0.11 21.92 72 MET C CA 1
ATOM 3218 C C A MET C 1 72 ? 47.300 55.792 18.530 0.89 24.86 72 MET C C 1
ATOM 3219 C C B MET C 1 72 ? 47.347 55.684 18.500 0.11 24.38 72 MET C C 1
ATOM 3220 O O A MET C 1 72 ? 48.511 55.999 18.394 0.89 22.69 72 MET C O 1
ATOM 3221 O O B MET C 1 72 ? 48.570 55.660 18.325 0.11 21.03 72 MET C O 1
ATOM 3230 N N . PRO C 1 73 ? 46.503 55.760 17.473 1.00 23.46 73 PRO C N 1
ATOM 3231 C CA . PRO C 1 73 ? 46.965 56.316 16.199 1.00 23.52 73 PRO C CA 1
ATOM 3232 C C . PRO C 1 73 ? 47.492 57.737 16.440 1.00 23.71 73 PRO C C 1
ATOM 3233 O O . PRO C 1 73 ? 47.021 58.440 17.308 1.00 23.53 73 PRO C O 1
ATOM 3237 N N . ARG C 1 74 ? 48.501 58.132 15.669 1.00 22.21 74 ARG C N 1
ATOM 3238 C CA . ARG C 1 74 ? 49.132 59.476 15.728 1.00 20.92 74 ARG C CA 1
ATOM 3239 C C . ARG C 1 74 ? 49.940 59.651 17.033 1.00 19.21 74 ARG C C 1
ATOM 3240 O O . ARG C 1 74 ? 50.050 60.762 17.515 1.00 22.62 74 ARG C O 1
ATOM 3248 N N . SER C 1 75 ? 50.549 58.556 17.529 1.00 21.56 75 SER C N 1
ATOM 3249 C CA A SER C 1 75 ? 51.367 58.679 18.743 0.56 21.66 75 SER C CA 1
ATOM 3250 C CA B SER C 1 75 ? 51.357 58.619 18.751 0.44 21.84 75 SER C CA 1
ATOM 3251 C C . SER C 1 75 ? 52.808 58.244 18.498 1.00 22.31 75 SER C C 1
ATOM 3252 O O . SER C 1 75 ? 53.509 57.921 19.440 1.00 21.66 75 SER C O 1
ATOM 3257 N N . GLY C 1 76 ? 53.240 58.169 17.239 1.00 18.98 76 GLY C N 1
ATOM 3258 C CA . GLY C 1 76 ? 54.596 57.685 16.972 1.00 20.39 76 GLY C CA 1
ATOM 3259 C C . GLY C 1 76 ? 54.727 56.193 16.766 1.00 20.21 76 GLY C C 1
ATOM 3260 O O . GLY C 1 76 ? 55.853 55.652 16.773 1.00 20.85 76 GLY C O 1
ATOM 3261 N N . THR C 1 77 ? 53.612 55.477 16.553 1.00 18.69 77 THR C N 1
ATOM 3262 C CA . THR C 1 77 ? 53.673 54.032 16.339 1.00 19.85 77 THR C CA 1
ATOM 3263 C C . THR C 1 77 ? 54.382 53.637 15.031 1.00 15.62 77 THR C C 1
ATOM 3264 O O . THR C 1 77 ? 55.118 52.678 15.021 1.00 18.72 77 THR C O 1
ATOM 3268 N N . THR C 1 78 ? 54.196 54.401 13.939 1.00 19.41 78 THR C N 1
ATOM 3269 C CA . THR C 1 78 ? 54.918 54.025 12.738 1.00 18.91 78 THR C CA 1
ATOM 3270 C C . THR C 1 78 ? 56.409 54.324 12.882 1.00 18.46 78 THR C C 1
ATOM 3271 O O . THR C 1 78 ? 57.248 53.530 12.441 1.00 19.79 78 THR C O 1
ATOM 3275 N N . LEU C 1 79 ? 56.727 55.467 13.493 1.00 19.35 79 LEU C N 1
ATOM 3276 C CA . LEU C 1 79 ? 58.151 55.765 13.741 1.00 19.53 79 LEU C CA 1
ATOM 3277 C C . LEU C 1 79 ? 58.807 54.607 14.484 1.00 18.38 79 LEU C C 1
ATOM 3278 O O . LEU C 1 79 ? 59.867 54.118 14.073 1.00 19.02 79 LEU C O 1
ATOM 3283 N N . VAL C 1 80 ? 58.209 54.159 15.619 1.00 18.25 80 VAL C N 1
ATOM 3284 C CA . VAL C 1 80 ? 58.967 53.176 16.379 1.00 20.05 80 VAL C CA 1
ATOM 3285 C C . VAL C 1 80 ? 59.050 51.864 15.644 1.00 19.40 80 VAL C C 1
ATOM 3286 O O . VAL C 1 80 ? 60.082 51.170 15.695 1.00 20.09 80 VAL C O 1
ATOM 3290 N N . ARG C 1 81 ? 58.001 51.486 14.879 1.00 19.17 81 ARG C N 1
ATOM 3291 C CA . ARG C 1 81 ? 58.116 50.216 14.169 1.00 21.18 81 ARG C CA 1
ATOM 3292 C C . ARG C 1 81 ? 59.131 50.312 13.026 1.00 18.85 81 ARG C C 1
ATOM 3293 O O . ARG C 1 81 ? 59.798 49.333 12.748 1.00 20.08 81 ARG C O 1
ATOM 3301 N N . VAL C 1 82 ? 59.276 51.477 12.402 1.00 19.67 82 VAL C N 1
ATOM 3302 C CA . VAL C 1 82 ? 60.269 51.694 11.349 1.00 20.62 82 VAL C CA 1
ATOM 3303 C C . VAL C 1 82 ? 61.685 51.683 11.927 1.00 21.50 82 VAL C C 1
ATOM 3304 O O . VAL C 1 82 ? 62.600 51.118 11.327 1.00 20.74 82 VAL C O 1
ATOM 3308 N N . LEU C 1 83 ? 61.860 52.230 13.136 1.00 20.00 83 LEU C N 1
ATOM 3309 C CA . LEU C 1 83 ? 63.187 52.148 13.766 1.00 19.88 83 LEU C CA 1
ATOM 3310 C C . LEU C 1 83 ? 63.562 50.705 14.086 1.00 19.02 83 LEU C C 1
ATOM 3311 O O . LEU C 1 83 ? 64.735 50.304 13.986 1.00 19.89 83 LEU C O 1
ATOM 3316 N N . LEU C 1 84 ? 62.586 49.862 14.485 1.00 19.58 84 LEU C N 1
ATOM 3317 C CA . LEU C 1 84 ? 62.858 48.441 14.700 1.00 19.31 84 LEU C CA 1
ATOM 3318 C C . LEU C 1 84 ? 63.088 47.701 13.375 1.00 19.06 84 LEU C C 1
ATOM 3319 O O . LEU C 1 84 ? 63.998 46.875 13.276 1.00 22.79 84 LEU C O 1
ATOM 3324 N N . ASP C 1 85 ? 62.337 48.067 12.324 1.00 19.64 85 ASP C N 1
ATOM 3325 C CA . ASP C 1 85 ? 62.579 47.478 11.023 1.00 22.17 85 ASP C CA 1
ATOM 3326 C C . ASP C 1 85 ? 64.000 47.792 10.567 1.00 23.48 85 ASP C C 1
ATOM 3327 O O . ASP C 1 85 ? 64.573 47.060 9.774 1.00 23.13 85 ASP C O 1
ATOM 3332 N N . ALA C 1 86 ? 64.524 48.928 10.972 1.00 20.89 86 ALA C N 1
ATOM 3333 C CA . ALA C 1 86 ? 65.886 49.251 10.572 1.00 19.36 86 ALA C CA 1
ATOM 3334 C C . ALA C 1 86 ? 66.910 48.317 11.214 1.00 22.63 86 ALA C C 1
ATOM 3335 O O . ALA C 1 86 ? 68.094 48.338 10.812 1.00 25.36 86 ALA C O 1
ATOM 3337 N N . HIS C 1 87 ? 66.545 47.574 12.256 1.00 20.54 87 HIS C N 1
ATOM 3338 C CA . HIS C 1 87 ? 67.454 46.622 12.849 1.00 21.76 87 HIS C CA 1
ATOM 3339 C C . HIS C 1 87 ? 67.511 45.378 11.957 1.00 23.09 87 HIS C C 1
ATOM 3340 O O . HIS C 1 87 ? 66.465 44.878 11.523 1.00 22.76 87 HIS C O 1
ATOM 3347 N N . PRO C 1 88 ? 68.692 44.795 11.741 1.00 22.18 88 PRO C N 1
ATOM 3348 C CA . PRO C 1 88 ? 68.774 43.639 10.829 1.00 24.32 88 PRO C CA 1
ATOM 3349 C C . PRO C 1 88 ? 68.028 42.433 11.351 1.00 27.21 88 PRO C C 1
ATOM 3350 O O . PRO C 1 88 ? 67.680 41.558 10.553 1.00 28.27 88 PRO C O 1
ATOM 3354 N N . ASP C 1 89 ? 67.824 42.317 12.668 1.00 21.98 89 ASP C N 1
ATOM 3355 C CA . ASP C 1 89 ? 67.222 41.107 13.210 1.00 25.61 89 ASP C CA 1
ATOM 3356 C C . ASP C 1 89 ? 65.700 41.154 13.288 1.00 24.41 89 ASP C C 1
ATOM 3357 O O . ASP C 1 89 ? 65.102 40.152 13.704 1.00 25.30 89 ASP C O 1
ATOM 3362 N N . VAL C 1 90 ? 65.069 42.298 13.042 1.00 22.07 90 VAL C N 1
ATOM 3363 C CA . VAL C 1 90 ? 63.645 42.492 13.315 1.00 22.23 90 VAL C CA 1
ATOM 3364 C C . VAL C 1 90 ? 62.930 42.918 12.033 1.00 25.02 90 VAL C C 1
ATOM 3365 O O . VAL C 1 90 ? 63.383 43.832 11.332 1.00 23.91 90 VAL C O 1
ATOM 3369 N N . ARG C 1 91 ? 61.753 42.334 11.750 1.00 21.95 91 ARG C N 1
ATOM 3370 C CA . ARG C 1 91 ? 60.921 42.873 10.677 1.00 23.14 91 ARG C CA 1
ATOM 3371 C C . ARG C 1 91 ? 59.515 43.101 11.232 1.00 22.83 91 ARG C C 1
ATOM 3372 O O . ARG C 1 91 ? 58.945 42.197 11.878 1.00 22.46 91 ARG C O 1
ATOM 3380 N N . CYS C 1 92 ? 58.993 44.300 11.022 1.00 21.96 92 CYS C N 1
ATOM 3381 C CA A CYS C 1 92 ? 57.628 44.645 11.393 0.55 21.73 92 CYS C CA 1
ATOM 3382 C CA B CYS C 1 92 ? 57.633 44.682 11.399 0.45 21.63 92 CYS C CA 1
ATOM 3383 C C . CYS C 1 92 ? 56.753 44.788 10.157 1.00 25.71 92 CYS C C 1
ATOM 3384 O O . CYS C 1 92 ? 55.787 44.013 9.982 1.00 27.33 92 CYS C O 1
ATOM 3389 N N . GLY C 1 93 ? 57.065 45.717 9.290 1.00 24.14 93 GLY C N 1
ATOM 3390 C CA . GLY C 1 93 ? 56.267 45.926 8.075 1.00 23.71 93 GLY C CA 1
ATOM 3391 C C . GLY C 1 93 ? 55.034 46.783 8.333 1.00 25.02 93 GLY C C 1
ATOM 3392 O O . GLY C 1 93 ? 54.860 47.409 9.380 1.00 23.00 93 GLY C O 1
ATOM 3393 N N . GLU C 1 94 ? 54.163 46.839 7.311 1.00 21.76 94 GLU C N 1
ATOM 3394 C CA . GLU C 1 94 ? 52.998 47.736 7.310 1.00 22.32 94 GLU C CA 1
ATOM 3395 C C . GLU C 1 94 ? 51.887 47.285 8.278 1.00 21.10 94 GLU C C 1
ATOM 3396 O O . GLU C 1 94 ? 51.908 46.173 8.804 1.00 24.59 94 GLU C O 1
ATOM 3402 N N . GLU C 1 95 ? 50.935 48.187 8.511 1.00 22.53 95 GLU C N 1
ATOM 3403 C CA . GLU C 1 95 ? 49.732 47.830 9.294 1.00 22.01 95 GLU C CA 1
ATOM 3404 C C . GLU C 1 95 ? 48.960 46.771 8.541 1.00 27.16 95 GLU C C 1
ATOM 3405 O O . GLU C 1 95 ? 48.783 46.881 7.323 1.00 25.67 95 GLU C O 1
ATOM 3411 N N . THR C 1 96 ? 48.470 45.773 9.278 1.00 23.41 96 THR C N 1
ATOM 3412 C CA . THR C 1 96 ? 47.774 44.676 8.601 1.00 23.94 96 THR C CA 1
ATOM 3413 C C . THR C 1 96 ? 46.279 44.922 8.460 1.00 27.28 96 THR C C 1
ATOM 3414 O O . THR C 1 96 ? 45.686 44.372 7.513 1.00 27.06 96 THR C O 1
ATOM 3418 N N . ARG C 1 97 ? 45.675 45.738 9.343 1.00 25.33 97 ARG C N 1
ATOM 3419 C CA . ARG C 1 97 ? 44.270 46.122 9.367 1.00 24.94 97 ARG C CA 1
ATOM 3420 C C . ARG C 1 97 ? 43.399 44.925 9.760 1.00 26.05 97 ARG C C 1
ATOM 3421 O O . ARG C 1 97 ? 42.537 45.105 10.626 1.00 26.66 97 ARG C O 1
ATOM 3429 N N . VAL C 1 98 ? 43.702 43.727 9.236 1.00 26.16 98 VAL C N 1
ATOM 3430 C CA . VAL C 1 98 ? 42.830 42.568 9.541 1.00 27.42 98 VAL C CA 1
ATOM 3431 C C . VAL C 1 98 ? 43.021 42.076 10.972 1.00 32.19 98 VAL C C 1
ATOM 3432 O O . VAL C 1 98 ? 42.102 41.512 11.586 1.00 31.13 98 VAL C O 1
ATOM 3436 N N . ILE C 1 99 ? 44.201 42.244 11.544 1.00 24.38 99 ILE C N 1
ATOM 3437 C CA . ILE C 1 99 ? 44.400 41.727 12.892 1.00 22.16 99 ILE C CA 1
ATOM 3438 C C . ILE C 1 99 ? 43.525 42.507 13.866 1.00 26.58 99 ILE C C 1
ATOM 3439 O O . ILE C 1 99 ? 42.791 41.868 14.643 1.00 26.20 99 ILE C O 1
ATOM 3444 N N . PRO C 1 100 ? 43.530 43.846 13.901 1.00 24.85 100 PRO C N 1
ATOM 3445 C CA . PRO C 1 100 ? 42.643 44.536 14.847 1.00 26.42 100 PRO C CA 1
ATOM 3446 C C . PRO C 1 100 ? 41.182 44.265 14.538 1.00 28.72 100 PRO C C 1
ATOM 3447 O O . PRO C 1 100 ? 40.347 44.235 15.444 1.00 32.67 100 PRO C O 1
ATOM 3451 N N . ARG C 1 101 ? 40.867 44.092 13.267 1.00 26.97 101 ARG C N 1
ATOM 3452 C CA . ARG C 1 101 ? 39.467 43.850 12.933 1.00 29.62 101 ARG C CA 1
ATOM 3453 C C . ARG C 1 101 ? 39.011 42.495 13.421 1.00 33.23 101 ARG C C 1
ATOM 3454 O O . ARG C 1 101 ? 37.884 42.373 13.905 1.00 31.87 101 ARG C O 1
ATOM 3462 N N A LEU C 1 102 ? 39.857 41.466 13.303 0.71 26.65 102 LEU C N 1
ATOM 3463 N N B LEU C 1 102 ? 39.874 41.478 13.337 0.29 26.89 102 LEU C N 1
ATOM 3464 C CA A LEU C 1 102 ? 39.493 40.152 13.845 0.71 25.41 102 LEU C CA 1
ATOM 3465 C CA B LEU C 1 102 ? 39.519 40.148 13.835 0.29 26.13 102 LEU C CA 1
ATOM 3466 C C A LEU C 1 102 ? 39.350 40.234 15.358 0.71 35.89 102 LEU C C 1
ATOM 3467 C C B LEU C 1 102 ? 39.438 40.130 15.358 0.29 35.03 102 LEU C C 1
ATOM 3468 O O A LEU C 1 102 ? 38.390 39.707 15.936 0.71 27.17 102 LEU C O 1
ATOM 3469 O O B LEU C 1 102 ? 38.637 39.384 15.940 0.29 26.22 102 LEU C O 1
ATOM 3478 N N . LEU C 1 103 ? 40.270 40.930 16.026 1.00 29.59 103 LEU C N 1
ATOM 3479 C CA . LEU C 1 103 ? 40.196 41.005 17.476 1.00 26.35 103 LEU C CA 1
ATOM 3480 C C . LEU C 1 103 ? 38.910 41.696 17.905 1.00 30.31 103 LEU C C 1
ATOM 3481 O O . LEU C 1 103 ? 38.274 41.297 18.885 1.00 30.54 103 LEU C O 1
ATOM 3486 N N . SER C 1 104 ? 38.468 42.681 17.139 1.00 30.57 104 SER C N 1
ATOM 3487 C CA . SER C 1 104 ? 37.253 43.393 17.510 1.00 41.34 104 SER C CA 1
ATOM 3488 C C . SER C 1 104 ? 36.035 42.495 17.323 1.00 39.98 104 SER C C 1
ATOM 3489 O O . SER C 1 104 ? 35.142 42.456 18.178 1.00 40.42 104 SER C O 1
ATOM 3492 N N . LEU C 1 105 ? 36.010 41.732 16.231 1.00 34.95 105 LEU C N 1
ATOM 3493 C CA . LEU C 1 105 ? 34.882 40.841 15.996 1.00 40.86 105 LEU C CA 1
ATOM 3494 C C . LEU C 1 105 ? 34.805 39.780 17.078 1.00 38.92 105 LEU C C 1
ATOM 3495 O O . LEU C 1 105 ? 33.716 39.493 17.594 1.00 38.59 105 LEU C O 1
ATOM 3500 N N . LYS C 1 106 ? 35.954 39.237 17.478 1.00 31.08 106 LYS C N 1
ATOM 3501 C CA . LYS C 1 106 ? 35.997 38.238 18.545 1.00 27.87 106 LYS C CA 1
ATOM 3502 C C . LYS C 1 106 ? 35.452 38.792 19.866 1.00 53.50 106 LYS C C 1
ATOM 3503 O O . LYS C 1 106 ? 34.737 38.094 20.606 1.00 36.47 106 LYS C O 1
ATOM 3509 N N . GLN C 1 107 ? 35.775 40.050 20.179 1.00 36.90 107 GLN C N 1
ATOM 3510 C CA . GLN C 1 107 ? 35.200 40.693 21.355 1.00 40.46 107 GLN C CA 1
ATOM 3511 C C . GLN C 1 107 ? 33.680 40.759 21.260 1.00 38.27 107 GLN C C 1
ATOM 3512 O O . GLN C 1 107 ? 32.983 40.548 22.257 1.00 42.48 107 GLN C O 1
ATOM 3518 N N . GLN C 1 108 ? 33.146 41.086 20.076 1.00 38.21 108 GLN C N 1
ATOM 3519 C CA . GLN C 1 108 ? 31.697 41.148 19.926 1.00 40.26 108 GLN C CA 1
ATOM 3520 C C . GLN C 1 108 ? 31.057 39.803 20.251 1.00 51.22 108 GLN C C 1
ATOM 3521 O O . GLN C 1 108 ? 29.975 39.754 20.852 1.00 45.84 108 GLN C O 1
ATOM 3527 N N . TRP C 1 109 ? 31.707 38.700 19.870 1.00 39.37 109 TRP C N 1
ATOM 3528 C CA . TRP C 1 109 ? 31.121 37.386 20.130 1.00 48.70 109 TRP C CA 1
ATOM 3529 C C . TRP C 1 109 ? 31.056 37.084 21.615 1.00 54.63 109 TRP C C 1
ATOM 3530 O O . TRP C 1 109 ? 29.977 36.807 22.155 1.00 50.33 109 TRP C O 1
ATOM 3541 N N . VAL C 1 110 ? 32.219 37.044 22.273 1.00 40.56 110 VAL C N 1
ATOM 3542 C CA . VAL C 1 110 ? 32.299 36.591 23.654 1.00 48.05 110 VAL C CA 1
ATOM 3543 C C . VAL C 1 110 ? 31.742 37.601 24.649 1.00 63.41 110 VAL C C 1
ATOM 3544 O O . VAL C 1 110 ? 31.509 37.248 25.813 1.00 66.95 110 VAL C O 1
ATOM 3548 N N . LYS C 1 111 ? 31.506 38.841 24.220 1.00 52.05 111 LYS C N 1
ATOM 3549 C CA . LYS C 1 111 ? 30.877 39.850 25.067 1.00 48.82 111 LYS C CA 1
ATOM 3550 C C . LYS C 1 111 ? 29.368 39.644 25.182 1.00 55.86 111 LYS C C 1
ATOM 3551 O O . LYS C 1 111 ? 28.756 40.077 26.169 1.00 49.89 111 LYS C O 1
ATOM 3557 N N . ASN C 1 112 ? 28.750 38.988 24.197 1.00 41.70 112 ASN C N 1
ATOM 3558 C CA . ASN C 1 112 ? 27.306 38.912 24.152 1.00 39.41 112 ASN C CA 1
ATOM 3559 C C . ASN C 1 112 ? 26.884 37.616 24.830 1.00 47.08 112 ASN C C 1
ATOM 3560 O O . ASN C 1 112 ? 27.362 36.536 24.431 1.00 40.32 112 ASN C O 1
ATOM 3565 N N . PRO C 1 113 ? 26.105 37.676 25.921 1.00 41.65 113 PRO C N 1
ATOM 3566 C CA . PRO C 1 113 ? 25.854 36.449 26.700 1.00 44.86 113 PRO C CA 1
ATOM 3567 C C . PRO C 1 113 ? 25.179 35.354 25.900 1.00 40.25 113 PRO C C 1
ATOM 3568 O O . PRO C 1 113 ? 25.577 34.191 26.025 1.00 41.94 113 PRO C O 1
ATOM 3572 N N . THR C 1 114 ? 24.176 35.692 25.091 1.00 44.14 114 THR C N 1
ATOM 3573 C CA . THR C 1 114 ? 23.505 34.667 24.299 1.00 45.56 114 THR C CA 1
ATOM 3574 C C . THR C 1 114 ? 24.485 34.009 23.340 1.00 42.73 114 THR C C 1
ATOM 3575 O O . THR C 1 114 ? 24.576 32.776 23.277 1.00 40.16 114 THR C O 1
ATOM 3579 N N . GLU C 1 115 ? 25.254 34.815 22.607 1.00 41.93 115 GLU C N 1
ATOM 3580 C CA . GLU C 1 115 ? 26.196 34.224 21.657 1.00 39.44 115 GLU C CA 1
ATOM 3581 C C . GLU C 1 115 ? 27.288 33.428 22.356 1.00 38.63 115 GLU C C 1
ATOM 3582 O O . GLU C 1 115 ? 27.718 32.386 21.849 1.00 34.48 115 GLU C O 1
ATOM 3588 N N A MET C 1 116 ? 27.769 33.914 23.510 0.57 33.04 116 MET C N 1
ATOM 3589 N N B MET C 1 116 ? 27.763 33.888 23.522 0.43 32.96 116 MET C N 1
ATOM 3590 C CA A MET C 1 116 ? 28.716 33.160 24.316 0.57 30.54 116 MET C CA 1
ATOM 3591 C CA B MET C 1 116 ? 28.759 33.101 24.239 0.43 30.59 116 MET C CA 1
ATOM 3592 C C A MET C 1 116 ? 28.183 31.762 24.641 0.57 34.24 116 MET C C 1
ATOM 3593 C C B MET C 1 116 ? 28.195 31.739 24.654 0.43 34.10 116 MET C C 1
ATOM 3594 O O A MET C 1 116 ? 28.919 30.772 24.574 0.57 35.20 116 MET C O 1
ATOM 3595 O O B MET C 1 116 ? 28.923 30.741 24.651 0.43 35.23 116 MET C O 1
ATOM 3604 N N . HIS C 1 117 ? 26.903 31.669 24.992 1.00 38.68 117 HIS C N 1
ATOM 3605 C CA . HIS C 1 117 ? 26.322 30.377 25.352 1.00 38.38 117 HIS C CA 1
ATOM 3606 C C . HIS C 1 117 ? 26.158 29.492 24.119 1.00 33.63 117 HIS C C 1
ATOM 3607 O O . HIS C 1 117 ? 26.426 28.279 24.172 1.00 32.28 117 HIS C O 1
ATOM 3614 N N . ARG C 1 118 ? 25.732 30.085 23.005 1.00 33.65 118 ARG C N 1
ATOM 3615 C CA . ARG C 1 118 ? 25.624 29.309 21.771 1.00 35.01 118 ARG C CA 1
ATOM 3616 C C . ARG C 1 118 ? 26.988 28.764 21.375 1.00 34.67 118 ARG C C 1
ATOM 3617 O O . ARG C 1 118 ? 27.120 27.611 20.961 1.00 30.74 118 ARG C O 1
ATOM 3625 N N . LEU C 1 119 ? 28.045 29.580 21.504 1.00 29.48 119 LEU C N 1
ATOM 3626 C CA . LEU C 1 119 ? 29.359 29.074 21.143 1.00 27.61 119 LEU C CA 1
ATOM 3627 C C . LEU C 1 119 ? 29.790 27.914 22.035 1.00 29.78 119 LEU C C 1
ATOM 3628 O O . LEU C 1 119 ? 30.313 26.910 21.541 1.00 30.26 119 LEU C O 1
ATOM 3633 N N . LEU C 1 120 ? 29.581 28.019 23.361 1.00 28.72 120 LEU C N 1
ATOM 3634 C CA . LEU C 1 120 ? 30.018 26.948 24.244 1.00 29.19 120 LEU C CA 1
ATOM 3635 C C . LEU C 1 120 ? 29.267 25.648 23.938 1.00 27.86 120 LEU C C 1
ATOM 3636 O O . LEU C 1 120 ? 29.871 24.567 23.923 1.00 32.29 120 LEU C O 1
ATOM 3641 N N . GLU C 1 121 ? 27.972 25.764 23.660 1.00 30.50 121 GLU C N 1
ATOM 3642 C CA . GLU C 1 121 ? 27.145 24.589 23.296 1.00 30.84 121 GLU C CA 1
ATOM 3643 C C . GLU C 1 121 ? 27.489 24.040 21.920 1.00 34.42 121 GLU C C 1
ATOM 3644 O O . GLU C 1 121 ? 27.196 22.865 21.645 1.00 33.23 121 GLU C O 1
ATOM 3650 N N . GLY C 1 122 ? 28.100 24.839 21.049 1.00 30.86 122 GLY C N 1
ATOM 3651 C CA . GLY C 1 122 ? 28.703 24.295 19.844 1.00 30.92 122 GLY C CA 1
ATOM 3652 C C . GLY C 1 122 ? 30.095 23.738 19.969 1.00 29.65 122 GLY C C 1
ATOM 3653 O O . GLY C 1 122 ? 30.682 23.404 18.947 1.00 31.64 122 GLY C O 1
ATOM 3654 N N . GLY C 1 123 ? 30.670 23.614 21.180 1.00 30.77 123 GLY C N 1
ATOM 3655 C CA . GLY C 1 123 ? 32.019 23.165 21.316 1.00 26.76 123 GLY C CA 1
ATOM 3656 C C . GLY C 1 123 ? 33.089 24.251 21.143 1.00 26.50 123 GLY C C 1
ATOM 3657 O O . GLY C 1 123 ? 34.274 23.914 21.107 1.00 29.22 123 GLY C O 1
ATOM 3658 N N . ILE C 1 124 ? 32.688 25.510 20.987 1.00 27.76 124 ILE C N 1
ATOM 3659 C CA . ILE C 1 124 ? 33.649 26.594 20.701 1.00 26.62 124 ILE C CA 1
ATOM 3660 C C . ILE C 1 124 ? 34.006 27.179 22.059 1.00 27.99 124 ILE C C 1
ATOM 3661 O O . ILE C 1 124 ? 33.411 28.152 22.534 1.00 33.91 124 ILE C O 1
ATOM 3666 N N . THR C 1 125 ? 34.910 26.491 22.734 1.00 29.70 125 THR C N 1
ATOM 3667 C CA . THR C 1 125 ? 35.444 26.900 24.018 1.00 29.27 125 THR C CA 1
ATOM 3668 C C . THR C 1 125 ? 36.470 27.996 23.805 1.00 30.15 125 THR C C 1
ATOM 3669 O O . THR C 1 125 ? 36.900 28.233 22.686 1.00 34.23 125 THR C O 1
ATOM 3673 N N . ASP C 1 126 ? 36.897 28.615 24.909 1.00 34.82 126 ASP C N 1
ATOM 3674 C CA . ASP C 1 126 ? 38.048 29.530 24.812 1.00 35.34 126 ASP C CA 1
ATOM 3675 C C . ASP C 1 126 ? 39.268 28.867 24.194 1.00 30.72 126 ASP C C 1
ATOM 3676 O O . ASP C 1 126 ? 40.006 29.500 23.413 1.00 37.17 126 ASP C O 1
ATOM 3681 N N A GLU C 1 127 ? 39.512 27.598 24.536 0.52 30.67 127 GLU C N 1
ATOM 3682 N N B GLU C 1 127 ? 39.559 27.616 24.581 0.48 30.49 127 GLU C N 1
ATOM 3683 C CA A GLU C 1 127 ? 40.678 26.904 24.038 0.52 30.76 127 GLU C CA 1
ATOM 3684 C CA B GLU C 1 127 ? 40.691 26.909 24.009 0.48 30.86 127 GLU C CA 1
ATOM 3685 C C A GLU C 1 127 ? 40.610 26.734 22.518 0.52 32.36 127 GLU C C 1
ATOM 3686 C C B GLU C 1 127 ? 40.581 26.855 22.488 0.48 31.66 127 GLU C C 1
ATOM 3687 O O A GLU C 1 127 ? 41.640 26.775 21.829 0.52 32.64 127 GLU C O 1
ATOM 3688 O O B GLU C 1 127 ? 41.546 27.121 21.763 0.48 30.16 127 GLU C O 1
ATOM 3699 N N . VAL C 1 128 ? 39.402 26.500 21.982 1.00 29.38 128 VAL C N 1
ATOM 3700 C CA . VAL C 1 128 ? 39.232 26.373 20.539 1.00 27.96 128 VAL C CA 1
ATOM 3701 C C . VAL C 1 128 ? 39.376 27.726 19.862 1.00 25.88 128 VAL C C 1
ATOM 3702 O O . VAL C 1 128 ? 40.078 27.842 18.852 1.00 30.63 128 VAL C O 1
ATOM 3706 N N . LEU C 1 129 ? 38.657 28.724 20.370 1.00 27.12 129 LEU C N 1
ATOM 3707 C CA . LEU C 1 129 ? 38.688 30.047 19.780 1.00 26.47 129 LEU C CA 1
ATOM 3708 C C . LEU C 1 129 ? 40.099 30.625 19.863 1.00 29.44 129 LEU C C 1
ATOM 3709 O O . LEU C 1 129 ? 40.572 31.231 18.894 1.00 28.94 129 LEU C O 1
ATOM 3714 N N . ASP C 1 130 ? 40.832 30.348 20.957 1.00 28.50 130 ASP C N 1
ATOM 3715 C CA . ASP C 1 130 ? 42.201 30.899 21.030 1.00 32.98 130 ASP C CA 1
ATOM 3716 C C . ASP C 1 130 ? 43.110 30.262 19.980 1.00 30.15 130 ASP C C 1
ATOM 3717 O O . ASP C 1 130 ? 43.961 30.932 19.366 1.00 29.12 130 ASP C O 1
ATOM 3722 N N . ALA C 1 131 ? 42.954 28.955 19.765 1.00 26.66 131 ALA C N 1
ATOM 3723 C CA . ALA C 1 131 ? 43.754 28.250 18.787 1.00 25.59 131 ALA C CA 1
ATOM 3724 C C . ALA C 1 131 ? 43.485 28.832 17.409 1.00 27.94 131 ALA C C 1
ATOM 3725 O O . ALA C 1 131 ? 44.431 29.037 16.627 1.00 27.91 131 ALA C O 1
ATOM 3727 N N . ALA C 1 132 ? 42.215 29.122 17.105 1.00 26.45 132 ALA C N 1
ATOM 3728 C CA . ALA C 1 132 ? 41.859 29.660 15.787 1.00 24.11 132 ALA C CA 1
ATOM 3729 C C . ALA C 1 132 ? 42.372 31.089 15.620 1.00 25.41 132 ALA C C 1
ATOM 3730 O O . ALA C 1 132 ? 42.893 31.455 14.554 1.00 25.68 132 ALA C O 1
ATOM 3732 N N . MET C 1 133 ? 42.129 31.919 16.626 1.00 26.72 133 MET C N 1
ATOM 3733 C CA . MET C 1 133 ? 42.586 33.304 16.528 1.00 24.85 133 MET C CA 1
ATOM 3734 C C . MET C 1 133 ? 44.090 33.416 16.430 1.00 25.14 133 MET C C 1
ATOM 3735 O O . MET C 1 133 ? 44.588 34.217 15.621 1.00 25.49 133 MET C O 1
ATOM 3740 N N . SER C 1 134 ? 44.823 32.665 17.265 1.00 25.66 134 SER C N 1
ATOM 3741 C CA . SER C 1 134 ? 46.275 32.688 17.217 1.00 26.39 134 SER C CA 1
ATOM 3742 C C . SER C 1 134 ? 46.780 32.218 15.871 1.00 27.33 134 SER C C 1
ATOM 3743 O O . SER C 1 134 ? 47.696 32.814 15.296 1.00 25.77 134 SER C O 1
ATOM 3746 N N . ALA C 1 135 ? 46.109 31.208 15.271 1.00 26.61 135 ALA C N 1
ATOM 3747 C CA . ALA C 1 135 ? 46.618 30.734 13.987 1.00 23.11 135 ALA C CA 1
ATOM 3748 C C . ALA C 1 135 ? 46.459 31.802 12.916 1.00 22.77 135 ALA C C 1
ATOM 3749 O O . ALA C 1 135 ? 47.327 31.927 12.033 1.00 26.85 135 ALA C O 1
ATOM 3751 N N . PHE C 1 136 ? 45.323 32.467 12.900 1.00 21.90 136 PHE C N 1
ATOM 3752 C CA . PHE C 1 136 ? 45.027 33.495 11.916 1.00 20.41 136 PHE C CA 1
ATOM 3753 C C . PHE C 1 136 ? 46.070 34.604 12.037 1.00 28.52 136 PHE C C 1
ATOM 3754 O O . PHE C 1 136 ? 46.725 34.985 11.064 1.00 25.01 136 PHE C O 1
ATOM 3762 N N . ILE C 1 137 ? 46.217 35.094 13.256 1.00 24.12 137 ILE C N 1
ATOM 3763 C CA . ILE C 1 137 ? 47.111 36.260 13.497 1.00 24.80 137 ILE C CA 1
ATOM 3764 C C . ILE C 1 137 ? 48.558 35.922 13.139 1.00 26.69 137 ILE C C 1
ATOM 3765 O O . ILE C 1 137 ? 49.275 36.725 12.492 1.00 24.87 137 ILE C O 1
ATOM 3770 N N . LEU C 1 138 ? 49.026 34.770 13.553 1.00 24.21 138 LEU C N 1
ATOM 3771 C CA . LEU C 1 138 ? 50.374 34.335 13.262 1.00 26.64 138 LEU C CA 1
ATOM 3772 C C . LEU C 1 138 ? 50.626 34.192 11.772 1.00 30.58 138 LEU C C 1
ATOM 3773 O O . LEU C 1 138 ? 51.668 34.632 11.267 1.00 26.82 138 LEU C O 1
ATOM 3778 N N . GLU C 1 139 ? 49.666 33.632 11.013 1.00 24.89 139 GLU C N 1
ATOM 3779 C CA . GLU C 1 139 ? 49.871 33.563 9.567 1.00 26.71 139 GLU C CA 1
ATOM 3780 C C . GLU C 1 139 ? 50.026 34.942 8.945 1.00 26.41 139 GLU C C 1
ATOM 3781 O O . GLU C 1 139 ? 50.834 35.107 8.015 1.00 29.55 139 GLU C O 1
ATOM 3787 N N . VAL C 1 140 ? 49.200 35.920 9.359 1.00 23.61 140 VAL C N 1
ATOM 3788 C CA . VAL C 1 140 ? 49.302 37.259 8.781 1.00 23.14 140 VAL C CA 1
ATOM 3789 C C . VAL C 1 140 ? 50.688 37.820 9.089 1.00 26.15 140 VAL C C 1
ATOM 3790 O O . VAL C 1 140 ? 51.386 38.307 8.197 1.00 27.15 140 VAL C O 1
ATOM 3794 N N . ILE C 1 141 ? 51.091 37.744 10.362 1.00 23.38 141 ILE C N 1
ATOM 3795 C CA . ILE C 1 141 ? 52.387 38.356 10.767 1.00 22.76 141 ILE C CA 1
ATOM 3796 C C . ILE C 1 141 ? 53.536 37.717 9.986 1.00 26.83 141 ILE C C 1
ATOM 3797 O O . ILE C 1 141 ? 54.411 38.400 9.438 1.00 27.24 141 ILE C O 1
ATOM 3802 N N . VAL C 1 142 ? 53.544 36.398 9.901 1.00 24.46 142 VAL C N 1
ATOM 3803 C CA . VAL C 1 142 ? 54.606 35.679 9.216 1.00 24.91 142 VAL C CA 1
ATOM 3804 C C . VAL C 1 142 ? 54.622 36.013 7.730 1.00 27.43 142 VAL C C 1
ATOM 3805 O O . VAL C 1 142 ? 55.688 36.283 7.157 1.00 30.86 142 VAL C O 1
ATOM 3809 N N . ARG C 1 143 ? 53.449 35.966 7.055 1.00 27.59 143 ARG C N 1
ATOM 3810 C CA . ARG C 1 143 ? 53.478 35.984 5.587 1.00 28.81 143 ARG C CA 1
ATOM 3811 C C . ARG C 1 143 ? 53.414 37.336 4.922 1.00 29.92 143 ARG C C 1
ATOM 3812 O O . ARG C 1 143 ? 53.689 37.404 3.714 1.00 28.90 143 ARG C O 1
ATOM 3820 N N . HIS C 1 144 ? 53.047 38.429 5.624 1.00 27.24 144 HIS C N 1
ATOM 3821 C CA . HIS C 1 144 ? 52.839 39.679 4.909 1.00 25.80 144 HIS C CA 1
ATOM 3822 C C . HIS C 1 144 ? 54.134 40.464 4.736 1.00 26.62 144 HIS C C 1
ATOM 3823 O O . HIS C 1 144 ? 54.085 41.578 4.197 1.00 29.34 144 HIS C O 1
ATOM 3830 N N . GLY C 1 145 ? 55.246 39.873 5.132 1.00 27.40 145 GLY C N 1
ATOM 3831 C CA . GLY C 1 145 ? 56.524 40.540 4.968 1.00 34.39 145 GLY C CA 1
ATOM 3832 C C . GLY C 1 145 ? 57.677 39.571 4.858 1.00 30.72 145 GLY C C 1
ATOM 3833 O O . GLY C 1 145 ? 57.528 38.349 4.896 1.00 30.69 145 GLY C O 1
ATOM 3834 N N . LYS C 1 146 ? 58.882 40.145 4.723 1.00 28.15 146 LYS C N 1
ATOM 3835 C CA . LYS C 1 146 ? 60.047 39.323 4.612 1.00 25.07 146 LYS C CA 1
ATOM 3836 C C . LYS C 1 146 ? 60.385 38.651 5.953 1.00 31.38 146 LYS C C 1
ATOM 3837 O O . LYS C 1 146 ? 60.055 39.172 7.018 1.00 32.00 146 LYS C O 1
ATOM 3843 N N . PRO C 1 147 ? 61.052 37.502 5.938 1.00 28.75 147 PRO C N 1
ATOM 3844 C CA . PRO C 1 147 ? 61.366 36.817 7.196 1.00 27.21 147 PRO C CA 1
ATOM 3845 C C . PRO C 1 147 ? 62.512 37.503 7.948 1.00 33.99 147 PRO C C 1
ATOM 3846 O O . PRO C 1 147 ? 63.324 38.244 7.380 1.00 33.57 147 PRO C O 1
ATOM 3850 N N . ALA C 1 148 ? 62.547 37.279 9.257 1.00 27.60 148 ALA C N 1
ATOM 3851 C CA . ALA C 1 148 ? 63.585 37.853 10.102 1.00 28.66 148 ALA C CA 1
ATOM 3852 C C . ALA C 1 148 ? 63.642 37.035 11.368 1.00 28.88 148 ALA C C 1
ATOM 3853 O O . ALA C 1 148 ? 62.666 36.346 11.702 1.00 29.89 148 ALA C O 1
ATOM 3855 N N . PRO C 1 149 ? 64.746 37.105 12.101 1.00 26.80 149 PRO C N 1
ATOM 3856 C CA . PRO C 1 149 ? 64.848 36.351 13.349 1.00 26.59 149 PRO C CA 1
ATOM 3857 C C . PRO C 1 149 ? 63.818 36.718 14.370 1.00 28.75 149 PRO C C 1
ATOM 3858 O O . PRO C 1 149 ? 63.401 35.840 15.141 1.00 30.81 149 PRO C O 1
ATOM 3862 N N . ARG C 1 150 ? 63.377 37.985 14.398 1.00 24.31 150 ARG C N 1
ATOM 3863 C CA . ARG C 1 150 ? 62.299 38.413 15.286 1.00 22.02 150 ARG C CA 1
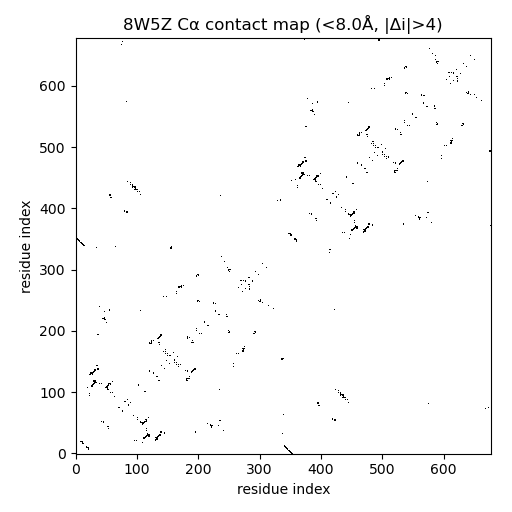ATOM 3864 C C . ARG C 1 150 ? 61.228 39.067 14.439 1.00 22.91 150 ARG C C 1
ATOM 3865 O O . ARG C 1 150 ? 61.522 39.950 13.631 1.00 24.88 150 ARG C O 1
ATOM 3873 N N . LEU C 1 151 ? 59.971 38.658 14.640 1.00 21.47 151 LEU C N 1
ATOM 3874 C CA . LEU C 1 151 ? 58.860 39.240 13.896 1.00 21.65 151 LEU C CA 1
ATOM 3875 C C . LEU C 1 151 ? 58.081 40.169 14.800 1.00 22.96 151 LEU C C 1
ATOM 3876 O O . LEU C 1 151 ? 57.888 39.902 15.990 1.00 24.44 151 LEU C O 1
ATOM 3881 N N . CYS C 1 152 ? 57.548 41.203 14.192 1.00 22.03 152 CYS C N 1
ATOM 3882 C CA A CYS C 1 152 ? 56.873 42.280 14.848 0.81 20.74 152 CYS C CA 1
ATOM 3883 C CA B CYS C 1 152 ? 56.724 42.139 14.939 0.19 20.26 152 CYS C CA 1
ATOM 3884 C C . CYS C 1 152 ? 55.573 42.592 14.102 1.00 23.42 152 CYS C C 1
ATOM 3885 O O . CYS C 1 152 ? 55.522 42.414 12.892 1.00 24.94 152 CYS C O 1
ATOM 3890 N N . ASN C 1 153 ? 54.598 43.155 14.798 1.00 20.53 153 ASN C N 1
ATOM 3891 C CA . ASN C 1 153 ? 53.402 43.699 14.194 1.00 20.09 153 ASN C CA 1
ATOM 3892 C C . ASN C 1 153 ? 53.096 45.045 14.804 1.00 23.21 153 ASN C C 1
ATOM 3893 O O . ASN C 1 153 ? 53.176 45.183 16.027 1.00 24.15 153 ASN C O 1
ATOM 3898 N N . LYS C 1 154 ? 52.686 46.020 13.990 1.00 19.75 154 LYS C N 1
ATOM 3899 C CA . LYS C 1 154 ? 52.141 47.247 14.507 1.00 19.93 154 LYS C CA 1
ATOM 3900 C C . LYS C 1 154 ? 50.791 47.504 13.879 1.00 22.59 154 LYS C C 1
ATOM 3901 O O . LYS C 1 154 ? 50.697 47.739 12.665 1.00 22.01 154 LYS C O 1
ATOM 3907 N N . ASP C 1 155 ? 49.771 47.511 14.711 1.00 21.74 155 ASP C N 1
ATOM 3908 C CA . ASP C 1 155 ? 48.428 47.943 14.380 1.00 21.09 155 ASP C CA 1
ATOM 3909 C C . ASP C 1 155 ? 47.953 48.640 15.648 1.00 19.74 155 ASP C C 1
ATOM 3910 O O . ASP C 1 155 ? 47.850 47.985 16.672 1.00 24.78 155 ASP C O 1
ATOM 3915 N N . PRO C 1 156 ? 47.845 49.963 15.673 1.00 24.42 156 PRO C N 1
ATOM 3916 C CA . PRO C 1 156 ? 47.650 50.705 16.939 1.00 25.36 156 PRO C CA 1
ATOM 3917 C C . PRO C 1 156 ? 46.712 50.092 17.980 1.00 25.27 156 PRO C C 1
ATOM 3918 O O . PRO C 1 156 ? 47.103 49.841 19.150 1.00 21.59 156 PRO C O 1
ATOM 3922 N N . PHE C 1 157 ? 45.460 49.761 17.575 1.00 23.97 157 PHE C N 1
ATOM 3923 C CA . PHE C 1 157 ? 44.527 49.383 18.635 1.00 25.38 157 PHE C CA 1
ATOM 3924 C C . PHE C 1 157 ? 44.645 47.938 19.097 1.00 26.04 157 PHE C C 1
ATOM 3925 O O . PHE C 1 157 ? 43.921 47.551 20.035 1.00 28.18 157 PHE C O 1
ATOM 3933 N N . THR C 1 158 ? 45.611 47.156 18.587 1.00 23.62 158 THR C N 1
ATOM 3934 C CA . THR C 1 158 ? 45.851 45.847 19.166 1.00 22.81 158 THR C CA 1
ATOM 3935 C C . THR C 1 158 ? 46.240 45.952 20.635 1.00 27.35 158 THR C C 1
ATOM 3936 O O . THR C 1 158 ? 46.039 44.986 21.383 1.00 26.18 158 THR C O 1
ATOM 3940 N N . LEU C 1 159 ? 46.796 47.093 21.079 1.00 24.94 159 LEU C N 1
ATOM 3941 C CA . LEU C 1 159 ? 47.187 47.149 22.491 1.00 23.85 159 LEU C CA 1
ATOM 3942 C C . LEU C 1 159 ? 45.983 47.233 23.427 1.00 27.24 159 LEU C C 1
ATOM 3943 O O . LEU C 1 159 ? 46.136 47.012 24.643 1.00 26.41 159 LEU C O 1
ATOM 3948 N N . ARG C 1 160 ? 44.782 47.505 22.904 1.00 24.99 160 ARG C N 1
ATOM 3949 C CA . ARG C 1 160 ? 43.577 47.351 23.716 1.00 26.51 160 ARG C CA 1
ATOM 3950 C C . ARG C 1 160 ? 43.330 45.900 24.092 1.00 30.41 160 ARG C C 1
ATOM 3951 O O . ARG C 1 160 ? 42.517 45.631 24.996 1.00 29.98 160 ARG C O 1
ATOM 3959 N N . ALA C 1 161 ? 43.941 44.970 23.374 1.00 25.75 161 ALA C N 1
ATOM 3960 C CA . ALA C 1 161 ? 43.759 43.545 23.571 1.00 26.61 161 ALA C CA 1
ATOM 3961 C C . ALA C 1 161 ? 45.051 42.879 24.039 1.00 24.50 161 ALA C C 1
ATOM 3962 O O . ALA C 1 161 ? 45.301 41.703 23.780 1.00 24.29 161 ALA C O 1
ATOM 3964 N N . ALA C 1 162 ? 45.953 43.634 24.716 1.00 23.73 162 ALA C N 1
ATOM 3965 C CA . ALA C 1 162 ? 47.252 43.078 25.016 1.00 22.09 162 ALA C CA 1
ATOM 3966 C C . ALA C 1 162 ? 47.191 41.890 25.976 1.00 21.77 162 ALA C C 1
ATOM 3967 O O . ALA C 1 162 ? 47.963 40.945 25.838 1.00 23.11 162 ALA C O 1
ATOM 3969 N N . VAL C 1 163 ? 46.295 41.931 26.973 1.00 24.86 163 VAL C N 1
ATOM 3970 C CA . VAL C 1 163 ? 46.223 40.799 27.894 1.00 25.40 163 VAL C CA 1
ATOM 3971 C C . VAL C 1 163 ? 45.763 39.538 27.143 1.00 21.96 163 VAL C C 1
ATOM 3972 O O . VAL C 1 163 ? 46.339 38.463 27.304 1.00 23.96 163 VAL C O 1
ATOM 3976 N N . TYR C 1 164 ? 44.802 39.692 26.245 1.00 25.07 164 TYR C N 1
ATOM 3977 C CA . TYR C 1 164 ? 44.377 38.544 25.421 1.00 24.88 164 TYR C CA 1
ATOM 3978 C C . TYR C 1 164 ? 45.491 38.082 24.480 1.00 29.81 164 TYR C C 1
ATOM 3979 O O . TYR C 1 164 ? 45.760 36.884 24.344 1.00 24.68 164 TYR C O 1
ATOM 3988 N N . LEU C 1 165 ? 46.208 39.016 23.833 1.00 23.91 165 LEU C N 1
ATOM 3989 C CA . LEU C 1 165 ? 47.302 38.553 22.994 1.00 22.12 165 LEU C CA 1
ATOM 3990 C C . LEU C 1 165 ? 48.396 37.843 23.786 1.00 21.70 165 LEU C C 1
ATOM 3991 O O . LEU C 1 165 ? 49.078 36.962 23.251 1.00 24.52 165 LEU C O 1
ATOM 3996 N N . HIS C 1 166 ? 48.605 38.197 25.076 1.00 23.09 166 HIS C N 1
ATOM 3997 C CA . HIS C 1 166 ? 49.575 37.485 25.865 1.00 21.74 166 HIS C CA 1
ATOM 3998 C C . HIS C 1 166 ? 49.101 36.045 26.159 1.00 21.23 166 HIS C C 1
ATOM 3999 O O . HIS C 1 166 ? 49.943 35.139 26.222 1.00 24.38 166 HIS C O 1
ATOM 4006 N N . ARG C 1 167 ? 47.788 35.863 26.261 1.00 26.99 167 ARG C N 1
ATOM 4007 C CA . ARG C 1 167 ? 47.243 34.493 26.405 1.00 27.05 167 ARG C CA 1
ATOM 4008 C C . ARG C 1 167 ? 47.492 33.675 25.137 1.00 29.47 167 ARG C C 1
ATOM 4009 O O . ARG C 1 167 ? 47.864 32.493 25.210 1.00 29.02 167 ARG C O 1
ATOM 4017 N N . LEU C 1 168 ? 47.356 34.298 23.964 1.00 26.24 168 LEU C N 1
ATOM 4018 C CA . LEU C 1 168 ? 47.631 33.581 22.707 1.00 24.49 168 LEU C CA 1
ATOM 4019 C C . LEU C 1 168 ? 49.093 33.328 22.484 1.00 30.75 168 LEU C C 1
ATOM 4020 O O . LEU C 1 168 ? 49.479 32.263 21.972 1.00 28.90 168 LEU C O 1
ATOM 4025 N N . PHE C 1 169 ? 49.937 34.336 22.789 1.00 24.06 169 PHE C N 1
ATOM 4026 C CA . PHE C 1 169 ? 51.339 34.308 22.443 1.00 25.37 169 PHE C CA 1
ATOM 4027 C C . PHE C 1 169 ? 52.137 34.550 23.708 1.00 27.64 169 PHE C C 1
ATOM 4028 O O . PHE C 1 169 ? 52.565 35.699 23.968 1.00 26.78 169 PHE C O 1
ATOM 4036 N N . PRO C 1 170 ? 52.438 33.503 24.470 1.00 27.52 170 PRO C N 1
ATOM 4037 C CA . PRO C 1 170 ? 52.942 33.707 25.846 1.00 26.01 170 PRO C CA 1
ATOM 4038 C C . PRO C 1 170 ? 54.299 34.352 25.925 1.00 31.33 170 PRO C C 1
ATOM 4039 O O . PRO C 1 170 ? 54.627 34.904 26.987 1.00 31.30 170 PRO C O 1
ATOM 4043 N N . ARG C 1 171 ? 55.118 34.250 24.890 1.00 25.24 171 ARG C N 1
ATOM 4044 C CA . ARG C 1 171 ? 56.449 34.847 24.892 1.00 25.57 171 ARG C CA 1
ATOM 4045 C C . ARG C 1 171 ? 56.501 36.166 24.099 1.00 26.30 171 ARG C C 1
ATOM 4046 O O . ARG C 1 171 ? 57.614 36.706 23.900 1.00 27.74 171 ARG C O 1
ATOM 4054 N N . ALA C 1 172 ? 55.355 36.686 23.668 1.00 23.24 172 ALA C N 1
ATOM 4055 C CA . ALA C 1 172 ? 55.377 37.959 22.965 1.00 21.47 172 ALA C CA 1
ATOM 4056 C C . ALA C 1 172 ? 55.678 39.068 23.959 1.00 25.21 172 ALA C C 1
ATOM 4057 O O . ALA C 1 172 ? 55.420 38.942 25.151 1.00 27.45 172 ALA C O 1
ATOM 4059 N N . LYS C 1 173 ? 56.226 40.170 23.450 1.00 23.27 173 LYS C N 1
ATOM 4060 C CA . LYS C 1 173 ? 56.417 41.375 24.254 1.00 21.20 173 LYS C CA 1
ATOM 4061 C C . LYS C 1 173 ? 55.692 42.507 23.539 1.00 20.26 173 LYS C C 1
ATOM 4062 O O . LYS C 1 173 ? 55.409 42.433 22.320 1.00 23.87 173 LYS C O 1
ATOM 4068 N N . PHE C 1 174 ? 55.388 43.582 24.275 1.00 20.20 174 PHE C N 1
ATOM 4069 C CA . PHE C 1 174 ? 54.495 44.623 23.819 1.00 18.09 174 PHE C CA 1
ATOM 4070 C C . PHE C 1 174 ? 55.193 45.961 24.022 1.00 20.55 174 PHE C C 1
ATOM 4071 O O . PHE C 1 174 ? 55.810 46.175 25.069 1.00 21.52 174 PHE C O 1
ATOM 4079 N N . LEU C 1 175 ? 55.071 46.839 23.045 1.00 17.78 175 LEU C N 1
ATOM 4080 C CA . LEU C 1 175 ? 55.542 48.228 23.158 1.00 18.96 175 LEU C CA 1
ATOM 4081 C C . LEU C 1 175 ? 54.300 49.082 23.074 1.00 23.26 175 LEU C C 1
ATOM 4082 O O . LEU C 1 175 ? 53.600 49.039 22.049 1.00 22.20 175 LEU C O 1
ATOM 4087 N N . LEU C 1 176 ? 54.032 49.873 24.094 1.00 18.69 176 LEU C N 1
ATOM 4088 C CA . LEU C 1 176 ? 52.870 50.764 24.095 1.00 17.89 176 LEU C CA 1
ATOM 4089 C C . LEU C 1 176 ? 53.401 52.185 23.875 1.00 21.27 176 LEU C C 1
ATOM 4090 O O . LEU C 1 176 ? 54.020 52.779 24.781 1.00 19.20 176 LEU C O 1
ATOM 4095 N N . MET C 1 177 ? 53.129 52.768 22.712 1.00 18.62 177 MET C N 1
ATOM 4096 C CA . MET C 1 177 ? 53.481 54.194 22.521 1.00 19.98 177 MET C CA 1
ATOM 4097 C C . MET C 1 177 ? 52.621 55.105 23.358 1.00 18.20 177 MET C C 1
ATOM 4098 O O . MET C 1 177 ? 51.395 54.915 23.495 1.00 21.82 177 MET C O 1
ATOM 4103 N N A ILE C 1 178 ? 53.280 56.068 23.986 0.57 18.16 178 ILE C N 1
ATOM 4104 N N B ILE C 1 178 ? 53.243 56.129 23.919 0.43 18.50 178 ILE C N 1
ATOM 4105 C CA A ILE C 1 178 ? 52.649 57.141 24.759 0.57 18.98 178 ILE C CA 1
ATOM 4106 C CA B ILE C 1 178 ? 52.529 57.133 24.705 0.43 18.32 178 ILE C CA 1
ATOM 4107 C C A ILE C 1 178 ? 53.006 58.463 24.070 0.57 19.20 178 ILE C C 1
ATOM 4108 C C B ILE C 1 178 ? 52.978 58.515 24.243 0.43 18.46 178 ILE C C 1
ATOM 4109 O O A ILE C 1 178 ? 54.171 58.644 23.690 0.57 19.49 178 ILE C O 1
ATOM 4110 O O B ILE C 1 178 ? 54.180 58.806 24.230 0.43 18.44 178 ILE C O 1
ATOM 4119 N N . ARG C 1 179 ? 52.025 59.360 23.885 1.00 17.89 179 ARG C N 1
ATOM 4120 C CA . ARG C 1 179 ? 52.315 60.692 23.368 1.00 17.57 179 ARG C CA 1
ATOM 4121 C C . ARG C 1 179 ? 51.321 61.633 24.034 1.00 18.01 179 ARG C C 1
ATOM 4122 O O . ARG C 1 179 ? 50.178 61.208 24.358 1.00 20.36 179 ARG C O 1
ATOM 4130 N N . ASP C 1 180 ? 51.749 62.872 24.264 1.00 17.07 180 ASP C N 1
ATOM 4131 C CA . ASP C 1 180 ? 50.831 63.891 24.816 1.00 17.21 180 ASP C CA 1
ATOM 4132 C C . ASP C 1 180 ? 49.517 63.854 24.059 1.00 19.97 180 ASP C C 1
ATOM 4133 O O . ASP C 1 180 ? 49.497 64.000 22.837 1.00 19.04 180 ASP C O 1
ATOM 4138 N N . GLY C 1 181 ? 48.433 63.607 24.792 1.00 19.26 181 GLY C N 1
ATOM 4139 C CA . GLY C 1 181 ? 47.107 63.523 24.130 1.00 20.21 181 GLY C CA 1
ATOM 4140 C C . GLY C 1 181 ? 46.736 64.751 23.329 1.00 21.33 181 GLY C C 1
ATOM 4141 O O . GLY C 1 181 ? 46.025 64.634 22.311 1.00 23.14 181 GLY C O 1
ATOM 4142 N N . ARG C 1 182 ? 47.280 65.921 23.692 1.00 19.64 182 ARG C N 1
ATOM 4143 C CA . ARG C 1 182 ? 46.973 67.144 22.945 1.00 19.54 182 ARG C CA 1
ATOM 4144 C C . ARG C 1 182 ? 47.634 67.104 21.584 1.00 24.52 182 ARG C C 1
ATOM 4145 O O . ARG C 1 182 ? 47.061 67.586 20.582 1.00 22.86 182 ARG C O 1
ATOM 4153 N N . ALA C 1 183 ? 48.836 66.528 21.512 1.00 19.97 183 ALA C N 1
ATOM 4154 C CA . ALA C 1 183 ? 49.491 66.353 20.217 1.00 19.63 183 ALA C CA 1
ATOM 4155 C C . ALA C 1 183 ? 48.774 65.326 19.382 1.00 20.25 183 ALA C C 1
ATOM 4156 O O . ALA C 1 183 ? 48.638 65.501 18.165 1.00 22.32 183 ALA C O 1
ATOM 4158 N N . VAL C 1 184 ? 48.337 64.236 20.010 1.00 20.29 184 VAL C N 1
ATOM 4159 C CA . VAL C 1 184 ? 47.631 63.154 19.307 1.00 19.24 184 VAL C CA 1
ATOM 4160 C C . VAL C 1 184 ? 46.340 63.689 18.687 1.00 20.96 184 VAL C C 1
ATOM 4161 O O . VAL C 1 184 ? 46.092 63.501 17.496 1.00 22.76 184 VAL C O 1
ATOM 4165 N N . VAL C 1 185 ? 45.563 64.411 19.467 1.00 21.57 185 VAL C N 1
ATOM 4166 C CA . VAL C 1 185 ? 44.254 64.909 18.969 1.00 22.64 185 VAL C CA 1
ATOM 4167 C C . VAL C 1 185 ? 44.458 66.014 17.932 1.00 25.41 185 VAL C C 1
ATOM 4168 O O . VAL C 1 185 ? 43.795 66.028 16.865 1.00 25.45 185 VAL C O 1
ATOM 4172 N N . HIS C 1 186 ? 45.449 66.882 18.140 1.00 21.92 186 HIS C N 1
ATOM 4173 C CA . HIS C 1 186 ? 45.761 67.880 17.111 1.00 22.83 186 HIS C CA 1
ATOM 4174 C C . HIS C 1 186 ? 46.095 67.209 15.780 1.00 26.84 186 HIS C C 1
ATOM 4175 O O . HIS C 1 186 ? 45.723 67.704 14.700 1.00 26.56 186 HIS C O 1
ATOM 4182 N N . SER C 1 187 ? 46.845 66.109 15.825 1.00 22.50 187 SER C N 1
ATOM 4183 C CA . SER C 1 187 ? 47.204 65.400 14.612 1.00 22.66 187 SER C CA 1
ATOM 4184 C C . SER C 1 187 ? 45.970 64.814 13.942 1.00 25.60 187 SER C C 1
ATOM 4185 O O . SER C 1 187 ? 45.778 64.957 12.720 1.00 27.06 187 SER C O 1
ATOM 4188 N N . ILE C 1 188 ? 45.179 64.092 14.720 1.00 24.28 188 ILE C N 1
ATOM 4189 C CA . ILE C 1 188 ? 43.946 63.491 14.217 1.00 27.08 188 ILE C CA 1
ATOM 4190 C C . ILE C 1 188 ? 43.099 64.542 13.505 1.00 30.61 188 ILE C C 1
ATOM 4191 O O . ILE C 1 188 ? 42.648 64.334 12.363 1.00 32.98 188 ILE C O 1
ATOM 4196 N N . ILE C 1 189 ? 42.899 65.692 14.152 1.00 28.55 189 ILE C N 1
ATOM 4197 C CA . ILE C 1 189 ? 42.001 66.726 13.617 1.00 29.96 189 ILE C CA 1
ATOM 4198 C C . ILE C 1 189 ? 42.624 67.471 12.440 1.00 37.89 189 ILE C C 1
ATOM 4199 O O . ILE C 1 189 ? 41.963 67.678 11.415 1.00 36.09 189 ILE C O 1
ATOM 4204 N N . THR C 1 190 ? 43.902 67.876 12.524 1.00 27.33 190 THR C N 1
ATOM 4205 C CA . THR C 1 190 ? 44.441 68.678 11.430 1.00 26.61 190 THR C CA 1
ATOM 4206 C C . THR C 1 190 ? 44.699 67.837 10.196 1.00 38.62 190 THR C C 1
ATOM 4207 O O . THR C 1 190 ? 44.548 68.338 9.076 1.00 37.98 190 THR C O 1
ATOM 4211 N N . ARG C 1 191 ? 45.034 66.560 10.367 1.00 31.82 191 ARG C N 1
ATOM 4212 C CA . ARG C 1 191 ? 45.283 65.667 9.237 1.00 31.95 191 ARG C CA 1
ATOM 4213 C C . ARG C 1 191 ? 44.021 64.925 8.811 1.00 30.67 191 ARG C C 1
ATOM 4214 O O . ARG C 1 191 ? 44.080 64.152 7.845 1.00 39.28 191 ARG C O 1
ATOM 4222 N N . LYS C 1 192 ? 42.913 65.167 9.497 1.00 33.17 192 LYS C N 1
ATOM 4223 C CA . LYS C 1 192 ? 41.641 64.488 9.240 1.00 38.41 192 LYS C CA 1
ATOM 4224 C C . LYS C 1 192 ? 41.831 62.972 9.123 1.00 51.99 192 LYS C C 1
ATOM 4225 O O . LYS C 1 192 ? 41.480 62.333 8.125 1.00 41.89 192 LYS C O 1
ATOM 4231 N N . VAL C 1 193 ? 42.402 62.394 10.176 1.00 34.29 193 VAL C N 1
ATOM 4232 C CA . VAL C 1 193 ? 42.510 60.939 10.285 1.00 31.14 193 VAL C CA 1
ATOM 4233 C C . VAL C 1 193 ? 41.167 60.377 10.741 1.00 40.90 193 VAL C C 1
ATOM 4234 O O . VAL C 1 193 ? 40.664 60.729 11.811 1.00 43.48 193 VAL C O 1
ATOM 4238 N N . THR C 1 194 ? 40.573 59.488 9.946 1.00 36.81 194 THR C N 1
ATOM 4239 C CA . THR C 1 194 ? 39.273 58.968 10.348 1.00 31.57 194 THR C CA 1
ATOM 4240 C C . THR C 1 194 ? 39.431 57.793 11.295 1.00 34.61 194 THR C C 1
ATOM 4241 O O . THR C 1 194 ? 40.070 56.796 10.959 1.00 38.14 194 THR C O 1
ATOM 4245 N N . ILE C 1 195 ? 38.809 57.905 12.464 1.00 31.41 195 ILE C N 1
ATOM 4246 C CA . ILE C 1 195 ? 38.775 56.862 13.468 1.00 28.39 195 ILE C CA 1
ATOM 4247 C C . ILE C 1 195 ? 37.331 56.767 13.916 1.00 31.62 195 ILE C C 1
ATOM 4248 O O . ILE C 1 195 ? 36.717 57.793 14.224 1.00 35.55 195 ILE C O 1
ATOM 4253 N N . THR C 1 196 ? 36.798 55.562 13.935 1.00 36.27 196 THR C N 1
ATOM 4254 C CA . THR C 1 196 ? 35.391 55.381 14.270 1.00 37.16 196 THR C CA 1
ATOM 4255 C C . THR C 1 196 ? 35.091 55.986 15.634 1.00 40.45 196 THR C C 1
ATOM 4256 O O . THR C 1 196 ? 35.753 55.665 16.623 1.00 42.19 196 THR C O 1
ATOM 4260 N N . GLY C 1 197 ? 34.126 56.908 15.676 1.00 41.09 197 GLY C N 1
ATOM 4261 C CA . GLY C 1 197 ? 33.720 57.506 16.931 1.00 40.91 197 GLY C CA 1
ATOM 4262 C C . GLY C 1 197 ? 34.428 58.789 17.304 1.00 47.56 197 GLY C C 1
ATOM 4263 O O . GLY C 1 197 ? 34.083 59.382 18.333 1.00 47.07 197 GLY C O 1
ATOM 4264 N N . TYR C 1 198 ? 35.399 59.239 16.504 1.00 37.60 198 TYR C N 1
ATOM 4265 C CA . TYR C 1 198 ? 36.070 60.517 16.714 1.00 39.05 198 TYR C CA 1
ATOM 4266 C C . TYR C 1 198 ? 35.412 61.588 15.851 1.00 36.89 198 TYR C C 1
ATOM 4267 O O . TYR C 1 198 ? 35.356 61.452 14.625 1.00 39.17 198 TYR C O 1
ATOM 4276 N N . ASP C 1 199 ? 34.923 62.649 16.496 1.00 39.96 199 ASP C N 1
ATOM 4277 C CA . ASP C 1 199 ? 34.300 63.781 15.809 1.00 33.50 199 ASP C CA 1
ATOM 4278 C C . ASP C 1 199 ? 35.371 64.799 15.478 1.00 31.37 199 ASP C C 1
ATOM 4279 O O . ASP C 1 199 ? 35.830 65.539 16.354 1.00 42.58 199 ASP C O 1
ATOM 4284 N N . LEU C 1 200 ? 35.761 64.856 14.203 1.00 34.83 200 LEU C N 1
ATOM 4285 C CA . LEU C 1 200 ? 36.866 65.705 13.779 1.00 30.15 200 LEU C CA 1
ATOM 4286 C C . LEU C 1 200 ? 36.564 67.190 13.883 1.00 42.17 200 LEU C C 1
ATOM 4287 O O . LEU C 1 200 ? 37.484 67.998 13.747 1.00 41.65 200 LEU C O 1
ATOM 4292 N N . SER C 1 201 ? 35.325 67.588 14.153 1.00 40.56 201 SER C N 1
ATOM 4293 C CA . SER C 1 201 ? 35.056 69.002 14.390 1.00 38.80 201 SER C CA 1
ATOM 4294 C C . SER C 1 201 ? 35.184 69.402 15.862 1.00 50.29 201 SER C C 1
ATOM 4295 O O . SER C 1 201 ? 35.002 70.580 16.186 1.00 44.85 201 SER C O 1
ATOM 4298 N N . ASP C 1 202 ? 35.552 68.474 16.755 1.00 45.04 202 ASP C N 1
ATOM 4299 C CA . ASP C 1 202 ? 35.358 68.669 18.196 1.00 35.16 202 ASP C CA 1
ATOM 4300 C C . ASP C 1 202 ? 36.607 68.237 18.984 1.00 31.52 202 ASP C C 1
ATOM 4301 O O . ASP C 1 202 ? 36.773 67.045 19.248 1.00 35.84 202 ASP C O 1
ATOM 4306 N N . TYR C 1 203 ? 37.462 69.203 19.381 1.00 33.94 203 TYR C N 1
ATOM 4307 C CA . TYR C 1 203 ? 38.674 68.856 20.150 1.00 29.63 203 TYR C CA 1
ATOM 4308 C C . TYR C 1 203 ? 38.327 68.196 21.477 1.00 28.99 203 TYR C C 1
ATOM 4309 O O . TYR C 1 203 ? 38.995 67.246 21.900 1.00 28.90 203 TYR C O 1
ATOM 4318 N N . ARG C 1 204 ? 37.320 68.723 22.184 1.00 30.78 204 ARG C N 1
ATOM 4319 C CA . ARG C 1 204 ? 36.970 68.182 23.490 1.00 28.06 204 ARG C CA 1
ATOM 4320 C C . ARG C 1 204 ? 36.520 66.743 23.400 1.00 30.66 204 ARG C C 1
ATOM 4321 O O . ARG C 1 204 ? 36.964 65.881 24.191 1.00 28.24 204 ARG C O 1
ATOM 4329 N N . GLN C 1 205 ? 35.676 66.429 22.406 1.00 29.62 205 GLN C N 1
ATOM 4330 C CA . GLN C 1 205 ? 35.217 65.055 22.284 1.00 32.41 205 GLN C CA 1
ATOM 4331 C C . GLN C 1 205 ? 36.367 64.120 21.945 1.00 26.99 205 GLN C C 1
ATOM 4332 O O . GLN C 1 205 ? 36.416 62.993 22.442 1.00 28.48 205 GLN C O 1
ATOM 4338 N N . CYS C 1 206 ? 37.263 64.564 21.061 1.00 27.43 206 CYS C N 1
ATOM 4339 C CA . CYS C 1 206 ? 38.389 63.708 20.680 1.00 28.73 206 CYS C CA 1
ATOM 4340 C C . CYS C 1 206 ? 39.335 63.505 21.857 1.00 25.98 206 CYS C C 1
ATOM 4341 O O . CYS C 1 206 ? 39.869 62.408 22.010 1.00 27.81 206 CYS C O 1
ATOM 4344 N N . LEU C 1 207 ? 39.541 64.534 22.690 1.00 28.13 207 LEU C N 1
ATOM 4345 C CA . LEU C 1 207 ? 40.405 64.331 23.864 1.00 25.36 207 LEU C CA 1
ATOM 4346 C C . LEU C 1 207 ? 39.763 63.403 24.897 1.00 28.72 207 LEU C C 1
ATOM 4347 O O . LEU C 1 207 ? 40.441 62.584 25.518 1.00 26.24 207 LEU C O 1
ATOM 4352 N N . LYS C 1 208 ? 38.434 63.462 25.088 1.00 25.52 208 LYS C N 1
ATOM 4353 C CA . LYS C 1 208 ? 37.809 62.447 25.929 1.00 24.15 208 LYS C CA 1
ATOM 4354 C C . LYS C 1 208 ? 37.957 61.039 25.387 1.00 25.13 208 LYS C C 1
ATOM 4355 O O . LYS C 1 208 ? 38.183 60.103 26.168 1.00 27.41 208 LYS C O 1
ATOM 4361 N N . ARG C 1 209 ? 37.860 60.857 24.062 1.00 27.02 209 ARG C N 1
ATOM 4362 C CA . ARG C 1 209 ? 38.072 59.539 23.468 1.00 27.66 209 ARG C CA 1
ATOM 4363 C C . ARG C 1 209 ? 39.509 59.081 23.639 1.00 25.83 209 ARG C C 1
ATOM 4364 O O . ARG C 1 209 ? 39.751 57.924 23.989 1.00 28.37 209 ARG C O 1
ATOM 4372 N N . TRP C 1 210 ? 40.470 59.986 23.363 1.00 27.84 210 TRP C N 1
ATOM 4373 C CA . TRP C 1 210 ? 41.873 59.685 23.605 1.00 25.54 210 TRP C CA 1
ATOM 4374 C C . TRP C 1 210 ? 42.059 59.241 25.051 1.00 24.23 210 TRP C C 1
ATOM 4375 O O . TRP C 1 210 ? 42.728 58.241 25.328 1.00 25.55 210 TRP C O 1
ATOM 4386 N N . ASN C 1 211 ? 41.501 60.010 25.985 1.00 25.52 211 ASN C N 1
ATOM 4387 C CA . ASN C 1 211 ? 41.662 59.703 27.412 1.00 25.46 211 ASN C CA 1
ATOM 4388 C C . ASN C 1 211 ? 41.152 58.301 27.757 1.00 26.16 211 ASN C C 1
ATOM 4389 O O . ASN C 1 211 ? 41.822 57.522 28.445 1.00 26.43 211 ASN C O 1
ATOM 4394 N N . ALA C 1 212 ? 39.944 57.957 27.289 1.00 28.57 212 ALA C N 1
ATOM 4395 C CA . ALA C 1 212 ? 39.412 56.624 27.573 1.00 27.72 212 ALA C CA 1
ATOM 4396 C C . ALA C 1 212 ? 40.241 55.515 26.936 1.00 24.39 212 ALA C C 1
ATOM 4397 O O . ALA C 1 212 ? 40.508 54.491 27.585 1.00 26.59 212 ALA C O 1
ATOM 4399 N N . ALA C 1 213 ? 40.695 55.714 25.675 1.00 26.01 213 ALA C N 1
ATOM 4400 C CA . ALA C 1 213 ? 41.516 54.711 25.031 1.00 28.58 213 ALA C CA 1
ATOM 4401 C C . ALA C 1 213 ? 42.820 54.497 25.771 1.00 25.94 213 ALA C C 1
ATOM 4402 O O . ALA C 1 213 ? 43.273 53.355 25.932 1.00 24.50 213 ALA C O 1
ATOM 4404 N N A MET C 1 214 ? 43.462 55.591 26.199 0.75 25.60 214 MET C N 1
ATOM 4405 N N B MET C 1 214 ? 43.430 55.586 26.246 0.25 25.88 214 MET C N 1
ATOM 4406 C CA A MET C 1 214 ? 44.755 55.424 26.844 0.75 23.89 214 MET C CA 1
ATOM 4407 C CA B MET C 1 214 ? 44.724 55.478 26.903 0.25 24.45 214 MET C CA 1
ATOM 4408 C C A MET C 1 214 ? 44.590 54.860 28.241 0.75 22.48 214 MET C C 1
ATOM 4409 C C B MET C 1 214 ? 44.590 54.849 28.285 0.25 22.93 214 MET C C 1
ATOM 4410 O O A MET C 1 214 ? 45.456 54.110 28.703 0.75 23.91 214 MET C O 1
ATOM 4411 O O B MET C 1 214 ? 45.456 54.070 28.696 0.25 23.93 214 MET C O 1
ATOM 4420 N N A THR C 1 215 ? 43.492 55.192 28.937 0.75 24.11 215 THR C N 1
ATOM 4421 N N B THR C 1 215 ? 43.513 55.168 29.018 0.25 24.42 215 THR C N 1
ATOM 4422 C CA A THR C 1 215 ? 43.291 54.566 30.244 0.75 24.04 215 THR C CA 1
ATOM 4423 C CA B THR C 1 215 ? 43.264 54.467 30.277 0.25 24.42 215 THR C CA 1
ATOM 4424 C C A THR C 1 215 ? 43.224 53.044 30.084 0.75 24.27 215 THR C C 1
ATOM 4425 C C B THR C 1 215 ? 43.193 52.962 30.046 0.25 24.37 215 THR C C 1
ATOM 4426 O O A THR C 1 215 ? 43.875 52.284 30.801 0.75 25.71 215 THR C O 1
ATOM 4427 O O B THR C 1 215 ? 43.732 52.173 30.828 0.25 24.36 215 THR C O 1
ATOM 4434 N N A SER C 1 216 ? 42.463 52.579 29.093 0.75 24.88 216 SER C N 1
ATOM 4435 N N B SER C 1 216 ? 42.531 52.547 28.966 0.25 25.29 216 SER C N 1
ATOM 4436 C CA A SER C 1 216 ? 42.358 51.147 28.852 0.75 24.31 216 SER C CA 1
ATOM 4437 C CA B SER C 1 216 ? 42.410 51.125 28.671 0.25 24.65 216 SER C CA 1
ATOM 4438 C C A SER C 1 216 ? 43.688 50.529 28.428 0.75 22.37 216 SER C C 1
ATOM 4439 C C B SER C 1 216 ? 43.760 50.486 28.366 0.25 22.14 216 SER C C 1
ATOM 4440 O O A SER C 1 216 ? 44.068 49.457 28.912 0.75 24.56 216 SER C O 1
ATOM 4441 O O B SER C 1 216 ? 44.133 49.482 28.983 0.25 24.65 216 SER C O 1
ATOM 4446 N N A MET C 1 217 ? 44.404 51.190 27.489 0.75 23.28 217 MET C N 1
ATOM 4447 N N B MET C 1 217 ? 44.495 51.027 27.377 0.25 24.01 217 MET C N 1
ATOM 4448 C CA A MET C 1 217 ? 45.630 50.585 26.979 0.75 23.59 217 MET C CA 1
ATOM 4449 C CA B MET C 1 217 ? 45.738 50.354 27.004 0.25 21.72 217 MET C CA 1
ATOM 4450 C C A MET C 1 217 ? 46.714 50.554 28.040 0.75 21.16 217 MET C C 1
ATOM 4451 C C B MET C 1 217 ? 46.814 50.519 28.071 0.25 21.19 217 MET C C 1
ATOM 4452 O O A MET C 1 217 ? 47.453 49.575 28.143 0.75 22.13 217 MET C O 1
ATOM 4453 O O B MET C 1 217 ? 47.623 49.600 28.252 0.25 23.35 217 MET C O 1
ATOM 4462 N N . TYR C 1 218 ? 46.851 51.652 28.805 1.00 21.43 218 TYR C N 1
ATOM 4463 C CA . TYR C 1 218 ? 47.835 51.718 29.887 1.00 22.83 218 TYR C CA 1
ATOM 4464 C C . TYR C 1 218 ? 47.525 50.664 30.957 1.00 22.84 218 TYR C C 1
ATOM 4465 O O . TYR C 1 218 ? 48.425 49.996 31.475 1.00 22.46 218 TYR C O 1
ATOM 4474 N N . ALA C 1 219 ? 46.251 50.454 31.245 1.00 22.86 219 ALA C N 1
ATOM 4475 C CA . ALA C 1 219 ? 45.886 49.422 32.225 1.00 23.57 219 ALA C CA 1
ATOM 4476 C C . ALA C 1 219 ? 46.233 48.013 31.737 1.00 23.82 219 ALA C C 1
ATOM 4477 O O . ALA C 1 219 ? 46.735 47.188 32.508 1.00 25.29 219 ALA C O 1
ATOM 4479 N N A GLN C 1 220 ? 45.989 47.734 30.446 0.87 22.65 220 GLN C N 1
ATOM 4480 N N B GLN C 1 220 ? 46.031 47.718 30.457 0.13 22.63 220 GLN C N 1
ATOM 4481 C CA A GLN C 1 220 ? 46.387 46.446 29.870 0.87 22.76 220 GLN C CA 1
ATOM 4482 C CA B GLN C 1 220 ? 46.403 46.381 30.003 0.13 23.17 220 GLN C CA 1
ATOM 4483 C C A GLN C 1 220 ? 47.882 46.250 30.012 0.87 22.77 220 GLN C C 1
ATOM 4484 C C B GLN C 1 220 ? 47.912 46.215 29.918 0.13 22.77 220 GLN C C 1
ATOM 4485 O O A GLN C 1 220 ? 48.375 45.173 30.375 0.87 24.61 220 GLN C O 1
ATOM 4486 O O B GLN C 1 220 ? 48.424 45.095 30.055 0.13 24.82 220 GLN C O 1
ATOM 4497 N N . CYS C 1 221 ? 48.641 47.309 29.691 1.00 22.88 221 CYS C N 1
ATOM 4498 C CA . CYS C 1 221 ? 50.090 47.243 29.747 1.00 23.08 221 CYS C CA 1
ATOM 4499 C C . CYS C 1 221 ? 50.545 46.905 31.162 1.00 20.94 221 CYS C C 1
ATOM 4500 O O . CYS C 1 221 ? 51.408 46.054 31.353 1.00 22.70 221 CYS C O 1
ATOM 4503 N N . GLN C 1 222 ? 49.969 47.592 32.175 1.00 22.42 222 GLN C N 1
ATOM 4504 C CA . GLN C 1 222 ? 50.419 47.350 33.535 1.00 23.54 222 GLN C CA 1
ATOM 4505 C C . GLN C 1 222 ? 49.908 46.034 34.116 1.00 24.57 222 GLN C C 1
ATOM 4506 O O . GLN C 1 222 ? 50.556 45.470 35.007 1.00 24.82 222 GLN C O 1
ATOM 4512 N N A GLN C 1 223 ? 48.760 45.543 33.644 0.37 23.96 223 GLN C N 1
ATOM 4513 N N B GLN C 1 223 ? 48.759 45.544 33.637 0.63 24.08 223 GLN C N 1
ATOM 4514 C CA A GLN C 1 223 ? 48.359 44.194 34.017 0.37 24.60 223 GLN C CA 1
ATOM 4515 C CA B GLN C 1 223 ? 48.323 44.196 33.997 0.63 24.71 223 GLN C CA 1
ATOM 4516 C C A GLN C 1 223 ? 49.430 43.205 33.610 0.37 25.57 223 GLN C C 1
ATOM 4517 C C B GLN C 1 223 ? 49.352 43.166 33.572 0.63 25.97 223 GLN C C 1
ATOM 4518 O O A GLN C 1 223 ? 49.813 42.332 34.393 0.37 27.16 223 GLN C O 1
ATOM 4519 O O B GLN C 1 223 ? 49.592 42.187 34.282 0.63 28.49 223 GLN C O 1
ATOM 4530 N N . LEU C 1 224 ? 49.958 43.348 32.391 1.00 21.04 224 LEU C N 1
ATOM 4531 C CA . LEU C 1 224 ? 50.985 42.439 31.933 1.00 20.99 224 LEU C CA 1
ATOM 4532 C C . LEU C 1 224 ? 52.285 42.611 32.705 1.00 24.79 224 LEU C C 1
ATOM 4533 O O . LEU C 1 224 ? 52.981 41.629 32.985 1.00 26.45 224 LEU C O 1
ATOM 4538 N N . GLY C 1 225 ? 52.635 43.872 33.015 1.00 22.58 225 GLY C N 1
ATOM 4539 C CA . GLY C 1 225 ? 53.817 44.169 33.811 1.00 23.77 225 GLY C CA 1
ATOM 4540 C C . GLY C 1 225 ? 55.066 44.353 32.981 1.00 24.07 225 GLY C C 1
ATOM 4541 O O . GLY C 1 225 ? 55.086 44.143 31.774 1.00 23.28 225 GLY C O 1
ATOM 4542 N N . PRO C 1 226 ? 56.136 44.786 33.638 1.00 23.71 226 PRO C N 1
ATOM 4543 C CA . PRO C 1 226 ? 57.307 45.270 32.913 1.00 22.40 226 PRO C CA 1
ATOM 4544 C C . PRO C 1 226 ? 58.110 44.196 32.232 1.00 22.48 226 PRO C C 1
ATOM 4545 O O . PRO C 1 226 ? 58.962 44.515 31.380 1.00 26.11 226 PRO C O 1
ATOM 4549 N N . GLY C 1 227 ? 57.921 42.924 32.607 1.00 24.76 227 GLY C N 1
ATOM 4550 C CA . GLY C 1 227 ? 58.581 41.873 31.850 1.00 26.95 227 GLY C CA 1
ATOM 4551 C C . GLY C 1 227 ? 57.972 41.673 30.478 1.00 27.75 227 GLY C C 1
ATOM 4552 O O . GLY C 1 227 ? 58.625 41.098 29.592 1.00 30.90 227 GLY C O 1
ATOM 4553 N N . LEU C 1 228 ? 56.765 42.169 30.270 1.00 21.51 228 LEU C N 1
ATOM 4554 C CA . LEU C 1 228 ? 56.025 41.898 29.041 1.00 20.47 228 LEU C CA 1
ATOM 4555 C C . LEU C 1 228 ? 55.643 43.159 28.281 1.00 20.31 228 LEU C C 1
ATOM 4556 O O . LEU C 1 228 ? 55.415 43.041 27.071 1.00 22.60 228 LEU C O 1
ATOM 4561 N N . CYS C 1 229 ? 55.528 44.324 28.937 1.00 19.71 229 CYS C N 1
ATOM 4562 C CA . CYS C 1 229 ? 55.050 45.510 28.248 1.00 19.46 229 CYS C CA 1
ATOM 4563 C C . CYS C 1 229 ? 55.892 46.699 28.665 1.00 21.45 229 CYS C C 1
ATOM 4564 O O . CYS C 1 229 ? 55.987 46.982 29.863 1.00 23.08 229 CYS C O 1
ATOM 4567 N N . LEU C 1 230 ? 56.439 47.411 27.668 1.00 19.48 230 LEU C N 1
ATOM 4568 C CA . LEU C 1 230 ? 57.233 48.631 27.891 1.00 19.53 230 LEU C CA 1
ATOM 4569 C C . LEU C 1 230 ? 56.505 49.842 27.345 1.00 20.26 230 LEU C C 1
ATOM 4570 O O . LEU C 1 230 ? 56.309 49.920 26.113 1.00 19.78 230 LEU C O 1
ATOM 4575 N N . PRO C 1 231 ? 56.093 50.816 28.177 1.00 18.65 231 PRO C N 1
ATOM 4576 C CA . PRO C 1 231 ? 55.615 52.127 27.675 1.00 17.36 231 PRO C CA 1
ATOM 4577 C C . PRO C 1 231 ? 56.772 52.871 27.056 1.00 19.73 231 PRO C C 1
ATOM 4578 O O . PRO C 1 231 ? 57.835 53.005 27.674 1.00 22.38 231 PRO C O 1
ATOM 4582 N N . VAL C 1 232 ? 56.582 53.346 25.824 1.00 18.14 232 VAL C N 1
ATOM 4583 C CA . VAL C 1 232 ? 57.633 54.094 25.115 1.00 19.12 232 VAL C CA 1
ATOM 4584 C C . VAL C 1 232 ? 57.080 55.499 24.915 1.00 19.78 232 VAL C C 1
ATOM 4585 O O . VAL C 1 232 ? 56.052 55.676 24.244 1.00 19.31 232 VAL C O 1
ATOM 4589 N N . TYR C 1 233 ? 57.750 56.506 25.483 1.00 18.00 233 TYR C N 1
ATOM 4590 C CA . TYR C 1 233 ? 57.245 57.868 25.404 1.00 18.56 233 TYR C CA 1
ATOM 4591 C C . TYR C 1 233 ? 57.770 58.510 24.129 1.00 19.93 233 TYR C C 1
ATOM 4592 O O . TYR C 1 233 ? 58.993 58.695 23.959 1.00 20.16 233 TYR C O 1
ATOM 4601 N N . TYR C 1 234 ? 56.836 58.904 23.269 1.00 18.32 234 TYR C N 1
ATOM 4602 C CA . TYR C 1 234 ? 57.188 59.494 21.979 1.00 18.44 234 TYR C CA 1
ATOM 4603 C C . TYR C 1 234 ? 58.159 60.666 22.088 1.00 19.44 234 TYR C C 1
ATOM 4604 O O . TYR C 1 234 ? 59.151 60.718 21.341 1.00 19.01 234 TYR C O 1
ATOM 4613 N N . GLU C 1 235 ? 57.851 61.656 22.958 1.00 17.60 235 GLU C N 1
ATOM 4614 C CA . GLU C 1 235 ? 58.695 62.845 22.959 1.00 16.95 235 GLU C CA 1
ATOM 4615 C C . GLU C 1 235 ? 60.081 62.472 23.453 1.00 19.04 235 GLU C C 1
ATOM 4616 O O . GLU C 1 235 ? 61.055 63.064 23.006 1.00 20.47 235 GLU C O 1
ATOM 4622 N N . GLN C 1 236 ? 60.176 61.539 24.412 1.00 20.17 236 GLN C N 1
ATOM 4623 C CA . GLN C 1 236 ? 61.513 61.107 24.905 1.00 20.46 236 GLN C CA 1
ATOM 4624 C C . GLN C 1 236 ? 62.292 60.372 23.836 1.00 20.16 236 GLN C C 1
ATOM 4625 O O . GLN C 1 236 ? 63.521 60.543 23.723 1.00 21.31 236 GLN C O 1
ATOM 4631 N N . LEU C 1 237 ? 61.617 59.523 23.060 1.00 19.41 237 LEU C N 1
ATOM 4632 C CA . LEU C 1 237 ? 62.274 58.787 21.971 1.00 20.31 237 LEU C CA 1
ATOM 4633 C C . LEU C 1 237 ? 62.838 59.739 20.935 1.00 20.29 237 LEU C C 1
ATOM 4634 O O . LEU C 1 237 ? 63.982 59.582 20.486 1.00 21.10 237 LEU C O 1
ATOM 4639 N N . VAL C 1 238 ? 62.082 60.782 20.598 1.00 18.94 238 VAL C N 1
ATOM 4640 C CA . VAL C 1 238 ? 62.519 61.808 19.658 1.00 17.20 238 VAL C CA 1
ATOM 4641 C C . VAL C 1 238 ? 63.659 62.616 20.236 1.00 20.87 238 VAL C C 1
ATOM 4642 O O . VAL C 1 238 ? 64.622 62.883 19.518 1.00 21.73 238 VAL C O 1
ATOM 4646 N N . LEU C 1 239 ? 63.568 62.999 21.520 1.00 19.27 239 LEU C N 1
ATOM 4647 C CA . LEU C 1 239 ? 64.640 63.824 22.137 1.00 18.92 239 LEU C CA 1
ATOM 4648 C C . LEU C 1 239 ? 65.909 63.019 22.348 1.00 19.91 239 LEU C C 1
ATOM 4649 O O . LEU C 1 239 ? 67.002 63.602 22.288 1.00 21.47 239 LEU C O 1
ATOM 4654 N N . HIS C 1 240 ? 65.791 61.722 22.616 1.00 19.71 240 HIS C N 1
ATOM 4655 C CA . HIS C 1 240 ? 66.935 60.891 23.041 1.00 19.43 240 HIS C CA 1
ATOM 4656 C C . HIS C 1 240 ? 66.876 59.549 22.294 1.00 17.19 240 HIS C C 1
ATOM 4657 O O . HIS C 1 240 ? 66.769 58.496 22.899 1.00 19.24 240 HIS C O 1
ATOM 4664 N N . PRO C 1 241 ? 67.081 59.561 20.984 1.00 20.41 241 PRO C N 1
ATOM 4665 C CA . PRO C 1 241 ? 66.855 58.307 20.241 1.00 23.13 241 PRO C CA 1
ATOM 4666 C C . PRO C 1 241 ? 67.863 57.216 20.570 1.00 19.71 241 PRO C C 1
ATOM 4667 O O . PRO C 1 241 ? 67.481 56.051 20.665 1.00 19.73 241 PRO C O 1
ATOM 4671 N N . ARG C 1 242 ? 69.147 57.533 20.795 1.00 19.93 242 ARG C N 1
ATOM 4672 C CA A ARG C 1 242 ? 70.072 56.443 21.098 0.75 19.20 242 ARG C CA 1
ATOM 4673 C CA B ARG C 1 242 ? 70.087 56.458 21.114 0.25 19.36 242 ARG C CA 1
ATOM 4674 C C . ARG C 1 242 ? 69.734 55.794 22.441 1.00 20.37 242 ARG C C 1
ATOM 4675 O O . ARG C 1 242 ? 69.657 54.585 22.538 1.00 19.15 242 ARG C O 1
ATOM 4690 N N . ALA C 1 243 ? 69.500 56.592 23.499 1.00 19.05 243 ALA C N 1
ATOM 4691 C CA . ALA C 1 243 ? 69.189 55.991 24.785 1.00 19.85 243 ALA C CA 1
ATOM 4692 C C . ALA C 1 243 ? 67.851 55.221 24.757 1.00 17.55 243 ALA C C 1
ATOM 4693 O O . ALA C 1 243 ? 67.745 54.158 25.355 1.00 18.83 243 ALA C O 1
ATOM 4695 N N . TRP C 1 244 ? 66.831 55.769 24.080 1.00 19.88 244 TRP C N 1
ATOM 4696 C CA . TRP C 1 244 ? 65.544 55.070 24.077 1.00 19.59 244 TRP C CA 1
ATOM 4697 C C . TRP C 1 244 ? 65.583 53.824 23.193 1.00 20.92 244 TRP C C 1
ATOM 4698 O O . TRP C 1 244 ? 65.002 52.784 23.539 1.00 18.86 244 TRP C O 1
ATOM 4709 N N . MET C 1 245 ? 66.256 53.891 22.045 1.00 20.25 245 MET C N 1
ATOM 4710 C CA . MET C 1 245 ? 66.388 52.666 21.249 1.00 21.29 245 MET C CA 1
ATOM 4711 C C . MET C 1 245 ? 67.218 51.610 22.001 1.00 22.27 245 MET C C 1
ATOM 4712 O O . MET C 1 245 ? 66.938 50.420 21.928 1.00 21.85 245 MET C O 1
ATOM 4717 N N A GLN C 1 246 ? 68.241 52.031 22.750 0.46 19.73 246 GLN C N 1
ATOM 4718 N N B GLN C 1 246 ? 68.255 52.023 22.758 0.54 19.52 246 GLN C N 1
ATOM 4719 C CA A GLN C 1 246 ? 68.955 51.077 23.579 0.46 22.70 246 GLN C CA 1
ATOM 4720 C CA B GLN C 1 246 ? 68.955 51.082 23.628 0.54 22.87 246 GLN C CA 1
ATOM 4721 C C A GLN C 1 246 ? 68.030 50.438 24.631 0.46 23.62 246 GLN C C 1
ATOM 4722 C C B GLN C 1 246 ? 67.998 50.424 24.618 0.54 23.54 246 GLN C C 1
ATOM 4723 O O A GLN C 1 246 ? 68.117 49.230 24.901 0.46 23.88 246 GLN C O 1
ATOM 4724 O O B GLN C 1 246 ? 68.072 49.213 24.876 0.54 24.09 246 GLN C O 1
ATOM 4735 N N . ARG C 1 247 ? 67.143 51.236 25.241 1.00 20.30 247 ARG C N 1
ATOM 4736 C CA . ARG C 1 247 ? 66.210 50.715 26.225 1.00 20.66 247 ARG C CA 1
ATOM 4737 C C . ARG C 1 247 ? 65.228 49.737 25.580 1.00 21.12 247 ARG C C 1
ATOM 4738 O O . ARG C 1 247 ? 64.932 48.672 26.143 1.00 21.10 247 ARG C O 1
ATOM 4746 N N . ILE C 1 248 ? 64.697 50.114 24.413 1.00 20.11 248 ILE C N 1
ATOM 4747 C CA . ILE C 1 248 ? 63.742 49.233 23.701 1.00 18.19 248 ILE C CA 1
ATOM 4748 C C . ILE C 1 248 ? 64.429 47.931 23.321 1.00 19.55 248 ILE C C 1
ATOM 4749 O O . ILE C 1 248 ? 63.897 46.823 23.539 1.00 21.36 248 ILE C O 1
ATOM 4754 N N . LEU C 1 249 ? 65.614 48.027 22.684 1.00 19.98 249 LEU C N 1
ATOM 4755 C CA . LEU C 1 249 ? 66.300 46.804 22.266 1.00 21.59 249 LEU C CA 1
ATOM 4756 C C . LEU C 1 249 ? 66.687 45.913 23.452 1.00 23.12 249 LEU C C 1
ATOM 4757 O O . LEU C 1 249 ? 66.548 44.691 23.379 1.00 24.28 249 LEU C O 1
ATOM 4762 N N . ALA C 1 250 ? 67.130 46.492 24.576 1.00 22.38 250 ALA C N 1
ATOM 4763 C CA . ALA C 1 250 ? 67.364 45.689 25.784 1.00 23.46 250 ALA C CA 1
ATOM 4764 C C . ALA C 1 250 ? 66.106 44.959 26.243 1.00 25.93 250 ALA C C 1
ATOM 4765 O O . ALA C 1 250 ? 66.156 43.779 26.623 1.00 25.39 250 ALA C O 1
ATOM 4767 N N . PHE C 1 251 ? 64.989 45.666 26.300 1.00 22.17 251 PHE C N 1
ATOM 4768 C CA . PHE C 1 251 ? 63.746 45.048 26.720 1.00 21.80 251 PHE C CA 1
ATOM 4769 C C . PHE C 1 251 ? 63.397 43.870 25.816 1.00 22.05 251 PHE C C 1
ATOM 4770 O O . PHE C 1 251 ? 62.916 42.816 26.290 1.00 24.61 251 PHE C O 1
ATOM 4778 N N . LEU C 1 252 ? 63.561 44.051 24.504 1.00 21.30 252 LEU C N 1
ATOM 4779 C CA . LEU C 1 252 ? 63.289 42.978 23.545 1.00 22.43 252 LEU C CA 1
ATOM 4780 C C . LEU C 1 252 ? 64.368 41.899 23.467 1.00 27.19 252 LEU C C 1
ATOM 4781 O O . LEU C 1 252 ? 64.136 40.879 22.807 1.00 29.80 252 LEU C O 1
ATOM 4786 N N . GLU C 1 253 ? 65.511 42.087 24.093 1.00 23.22 253 GLU C N 1
ATOM 4787 C CA . GLU C 1 253 ? 66.656 41.163 24.056 1.00 27.01 253 GLU C CA 1
ATOM 4788 C C . GLU C 1 253 ? 67.194 41.038 22.639 1.00 28.84 253 GLU C C 1
ATOM 4789 O O . GLU C 1 253 ? 67.407 39.934 22.124 1.00 28.73 253 GLU C O 1
ATOM 4795 N N . VAL C 1 254 ? 67.483 42.195 22.050 1.00 23.82 254 VAL C N 1
ATOM 4796 C CA . VAL C 1 254 ? 68.032 42.317 20.706 1.00 22.74 254 VAL C CA 1
ATOM 4797 C C . VAL C 1 254 ? 69.320 43.124 20.853 1.00 25.35 254 VAL C C 1
ATOM 4798 O O . VAL C 1 254 ? 69.324 44.126 21.566 1.00 25.42 254 VAL C O 1
ATOM 4802 N N . PRO C 1 255 ? 70.430 42.740 20.236 1.00 25.26 255 PRO C N 1
ATOM 4803 C CA . PRO C 1 255 ? 71.664 43.521 20.417 1.00 25.70 255 PRO C CA 1
ATOM 4804 C C . PRO C 1 255 ? 71.561 44.890 19.757 1.00 24.55 255 PRO C C 1
ATOM 4805 O O . PRO C 1 255 ? 70.826 45.132 18.792 1.00 24.74 255 PRO C O 1
ATOM 4809 N N . TRP C 1 256 ? 72.345 45.833 20.289 1.00 24.04 256 TRP C N 1
ATOM 4810 C CA . TRP C 1 256 ? 72.426 47.141 19.671 1.00 23.68 256 TRP C CA 1
ATOM 4811 C C . TRP C 1 256 ? 72.902 47.068 18.222 1.00 21.49 256 TRP C C 1
ATOM 4812 O O . TRP C 1 256 ? 73.754 46.258 17.859 1.00 25.30 256 TRP C O 1
ATOM 4823 N N . ASN C 1 257 ? 72.362 47.978 17.396 1.00 24.59 257 ASN C N 1
ATOM 4824 C CA . ASN C 1 257 ? 72.932 48.218 16.066 1.00 24.91 257 ASN C CA 1
ATOM 4825 C C . ASN C 1 257 ? 72.682 49.648 15.691 1.00 21.76 257 ASN C C 1
ATOM 4826 O O . ASN C 1 257 ? 71.540 50.128 15.779 1.00 22.27 257 ASN C O 1
ATOM 4831 N N . ASP C 1 258 ? 73.753 50.377 15.290 1.00 21.00 258 ASP C N 1
ATOM 4832 C CA . ASP C 1 258 ? 73.613 51.753 14.866 1.00 23.21 258 ASP C CA 1
ATOM 4833 C C . ASP C 1 258 ? 72.705 51.898 13.648 1.00 19.77 258 ASP C C 1
ATOM 4834 O O . ASP C 1 258 ? 72.324 53.010 13.327 1.00 20.79 258 ASP C O 1
ATOM 4839 N N . SER C 1 259 ? 72.341 50.798 12.997 1.00 21.62 259 SER C N 1
ATOM 4840 C CA . SER C 1 259 ? 71.456 50.938 11.832 1.00 22.63 259 SER C CA 1
ATOM 4841 C C . SER C 1 259 ? 70.111 51.574 12.183 1.00 19.65 259 SER C C 1
ATOM 4842 O O . SER C 1 259 ? 69.508 52.243 11.320 1.00 21.15 259 SER C O 1
ATOM 4845 N N . VAL C 1 260 ? 69.678 51.452 13.451 1.00 21.12 260 VAL C N 1
ATOM 4846 C CA . VAL C 1 260 ? 68.406 52.051 13.834 1.00 20.67 260 VAL C CA 1
ATOM 4847 C C . VAL C 1 260 ? 68.453 53.568 13.851 1.00 21.69 260 VAL C C 1
ATOM 4848 O O . VAL C 1 260 ? 67.411 54.216 13.924 1.00 21.29 260 VAL C O 1
ATOM 4852 N N . LEU C 1 261 ? 69.650 54.169 13.769 1.00 21.18 261 LEU C N 1
ATOM 4853 C CA . LEU C 1 261 ? 69.786 55.608 13.714 1.00 20.86 261 LEU C CA 1
ATOM 4854 C C . LEU C 1 261 ? 69.930 56.106 12.284 1.00 19.66 261 LEU C C 1
ATOM 4855 O O . LEU C 1 261 ? 70.205 57.303 12.080 1.00 22.39 261 LEU C O 1
ATOM 4860 N N . HIS C 1 262 ? 69.692 55.227 11.284 1.00 20.14 262 HIS C N 1
ATOM 4861 C CA . HIS C 1 262 ? 69.766 55.614 9.879 1.00 21.71 262 HIS C CA 1
ATOM 4862 C C . HIS C 1 262 ? 68.581 55.094 9.109 1.00 23.33 262 HIS C C 1
ATOM 4863 O O . HIS C 1 262 ? 68.689 54.734 7.934 1.00 22.75 262 HIS C O 1
ATOM 4870 N N . HIS C 1 263 ? 67.406 55.097 9.737 1.00 20.18 263 HIS C N 1
ATOM 4871 C CA . HIS C 1 263 ? 66.290 54.397 9.078 1.00 20.84 263 HIS C CA 1
ATOM 4872 C C . HIS C 1 263 ? 65.866 55.037 7.762 1.00 22.42 263 HIS C C 1
ATOM 4873 O O . HIS C 1 263 ? 65.352 54.318 6.896 1.00 23.54 263 HIS C O 1
ATOM 4880 N N . GLU C 1 264 ? 66.044 56.352 7.608 1.00 22.18 264 GLU C N 1
ATOM 4881 C CA . GLU C 1 264 ? 65.615 57.012 6.384 1.00 21.14 264 GLU C CA 1
ATOM 4882 C C . GLU C 1 264 ? 66.373 56.468 5.194 1.00 24.88 264 GLU C C 1
ATOM 4883 O O . GLU C 1 264 ? 65.817 56.432 4.085 1.00 25.04 264 GLU C O 1
ATOM 4889 N N . GLN C 1 265 ? 67.647 56.062 5.398 1.00 23.30 265 GLN C N 1
ATOM 4890 C CA . GLN C 1 265 ? 68.411 55.527 4.277 1.00 21.42 265 GLN C CA 1
ATOM 4891 C C . GLN C 1 265 ? 67.909 54.167 3.854 1.00 26.64 265 GLN C C 1
ATOM 4892 O O . GLN C 1 265 ? 67.952 53.843 2.666 1.00 28.78 265 GLN C O 1
ATOM 4898 N N . LEU C 1 266 ? 67.438 53.359 4.805 1.00 23.38 266 LEU C N 1
ATOM 4899 C CA . LEU C 1 266 ? 66.972 52.023 4.473 1.00 23.26 266 LEU C CA 1
ATOM 4900 C C . LEU C 1 266 ? 65.608 52.081 3.816 1.00 28.63 266 LEU C C 1
ATOM 4901 O O . LEU C 1 266 ? 65.329 51.264 2.943 1.00 31.14 266 LEU C O 1
ATOM 4906 N N . ILE C 1 267 ? 64.792 53.063 4.168 1.00 25.49 267 ILE C N 1
ATOM 4907 C CA . ILE C 1 267 ? 63.550 53.287 3.410 1.00 27.01 267 ILE C CA 1
ATOM 4908 C C . ILE C 1 267 ? 63.871 53.607 1.958 1.00 37.09 267 ILE C C 1
ATOM 4909 O O . ILE C 1 267 ? 63.265 53.047 1.038 1.00 36.72 267 ILE C O 1
ATOM 4914 N N . ASN C 1 268 ? 64.860 54.491 1.742 1.00 29.97 268 ASN C N 1
ATOM 4915 C CA . ASN C 1 268 ? 65.222 54.950 0.400 1.00 34.50 268 ASN C CA 1
ATOM 4916 C C . ASN C 1 268 ? 65.594 53.821 -0.542 1.00 40.77 268 ASN C C 1
ATOM 4917 O O . ASN C 1 268 ? 65.488 53.971 -1.762 1.00 47.91 268 ASN C O 1
ATOM 4922 N N . GLN C 1 269 ? 66.081 52.719 -0.020 1.00 35.70 269 GLN C N 1
ATOM 4923 C CA . GLN C 1 269 ? 66.449 51.593 -0.866 1.00 36.14 269 GLN C CA 1
ATOM 4924 C C . GLN C 1 269 ? 65.535 50.392 -0.631 1.00 38.51 269 GLN C C 1
ATOM 4925 O O . GLN C 1 269 ? 65.934 49.231 -0.810 1.00 40.92 269 GLN C O 1
ATOM 4931 N N . SER C 1 270 ? 64.291 50.669 -0.212 1.00 45.55 270 SER C N 1
ATOM 4932 C CA . SER C 1 270 ? 63.253 49.639 -0.047 1.00 40.65 270 SER C CA 1
ATOM 4933 C C . SER C 1 270 ? 63.664 48.532 0.916 1.00 44.98 270 SER C C 1
ATOM 4934 O O . SER C 1 270 ? 63.256 47.378 0.752 1.00 46.49 270 SER C O 1
ATOM 4937 N N . GLY C 1 271 ? 64.456 48.854 1.949 1.00 33.92 271 GLY C N 1
ATOM 4938 C CA . GLY C 1 271 ? 64.780 47.879 2.965 1.00 31.06 271 GLY C CA 1
ATOM 4939 C C . GLY C 1 271 ? 63.819 47.883 4.154 1.0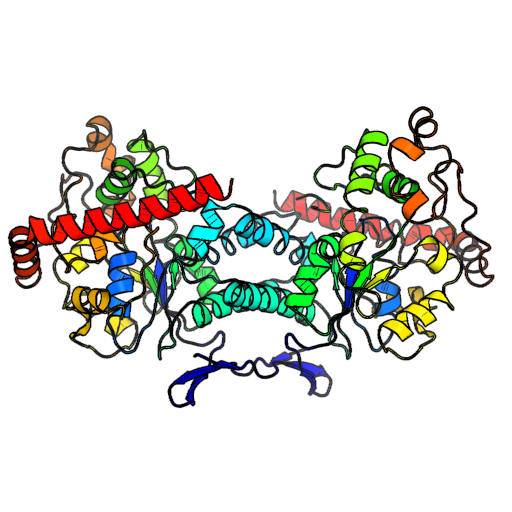0 29.96 271 GLY C C 1
ATOM 4940 O O . GLY C 1 271 ? 63.947 47.114 5.113 1.00 35.04 271 GLY C O 1
ATOM 4941 N N . ILE C 1 272 ? 62.864 48.772 4.118 1.00 27.26 272 ILE C N 1
ATOM 4942 C CA . ILE C 1 272 ? 61.812 48.848 5.140 1.00 29.51 272 ILE C CA 1
ATOM 4943 C C . ILE C 1 272 ? 60.506 49.034 4.384 1.00 30.97 272 ILE C C 1
ATOM 4944 O O . ILE C 1 272 ? 60.425 49.898 3.513 1.00 30.87 272 ILE C O 1
ATOM 4949 N N . ALA C 1 273 ? 59.492 48.183 4.661 1.00 25.32 273 ALA C N 1
ATOM 4950 C CA . ALA C 1 273 ? 58.277 48.213 3.847 1.00 26.93 273 ALA C CA 1
ATOM 4951 C C . ALA C 1 273 ? 57.317 49.294 4.330 1.00 28.09 273 ALA C C 1
ATOM 4952 O O . ALA C 1 273 ? 57.047 49.386 5.521 1.00 27.49 273 ALA C O 1
ATOM 4954 N N . LEU C 1 274 ? 56.791 50.099 3.414 1.00 26.84 274 LEU C N 1
ATOM 4955 C CA . LEU C 1 274 ? 55.823 51.138 3.762 1.00 24.67 274 LEU C CA 1
ATOM 4956 C C . LEU C 1 274 ? 54.604 51.024 2.861 1.00 31.72 274 LEU C C 1
ATOM 4957 O O . LEU C 1 274 ? 54.737 50.741 1.662 1.00 32.65 274 LEU C O 1
ATOM 4962 N N . SER C 1 275 ? 53.439 51.330 3.421 1.00 25.89 275 SER C N 1
ATOM 4963 C CA . SER C 1 275 ? 52.240 51.512 2.615 1.00 28.69 275 SER C CA 1
ATOM 4964 C C . SER C 1 275 ? 52.091 52.973 2.198 1.00 28.87 275 SER C C 1
ATOM 4965 O O . SER C 1 275 ? 52.083 53.874 3.056 1.00 28.99 275 SER C O 1
ATOM 4968 N N . LYS C 1 276 ? 51.939 53.207 0.883 1.00 34.88 276 LYS C N 1
ATOM 4969 C CA . LYS C 1 276 ? 51.726 54.582 0.435 1.00 34.92 276 LYS C CA 1
ATOM 4970 C C . LYS C 1 276 ? 50.337 55.096 0.784 1.00 32.26 276 LYS C C 1
ATOM 4971 O O . LYS C 1 276 ? 50.082 56.290 0.631 1.00 43.01 276 LYS C O 1
ATOM 4977 N N . LEU C 1 277 ? 49.439 54.238 1.280 1.00 33.29 277 LEU C N 1
ATOM 4978 C CA . LEU C 1 277 ? 48.146 54.700 1.746 1.00 32.05 277 LEU C CA 1
ATOM 4979 C C . LEU C 1 277 ? 48.094 55.006 3.243 1.00 33.94 277 LEU C C 1
ATOM 4980 O O . LEU C 1 277 ? 47.116 55.624 3.685 1.00 35.41 277 LEU C O 1
ATOM 4985 N N . GLU C 1 278 ? 49.094 54.598 4.052 1.00 27.91 278 GLU C N 1
ATOM 4986 C CA . GLU C 1 278 ? 49.070 55.008 5.456 1.00 25.99 278 GLU C CA 1
ATOM 4987 C C . GLU C 1 278 ? 49.420 56.491 5.593 1.00 30.22 278 GLU C C 1
ATOM 4988 O O . GLU C 1 278 ? 50.282 57.012 4.894 1.00 34.08 278 GLU C O 1
ATOM 4994 N N . ARG C 1 279 ? 48.794 57.146 6.564 1.00 29.45 279 ARG C N 1
ATOM 4995 C CA . ARG C 1 279 ? 48.939 58.581 6.775 1.00 35.03 279 ARG C CA 1
ATOM 4996 C C . ARG C 1 279 ? 50.269 58.987 7.400 1.00 30.26 279 ARG C C 1
ATOM 4997 O O . ARG C 1 279 ? 50.585 60.169 7.397 1.00 39.09 279 ARG C O 1
ATOM 5005 N N . SER C 1 280 ? 51.031 58.054 7.922 1.00 25.30 280 SER C N 1
ATOM 5006 C CA A SER C 1 280 ? 52.305 58.465 8.509 0.57 23.75 280 SER C CA 1
ATOM 5007 C CA B SER C 1 280 ? 52.313 58.320 8.550 0.43 24.59 280 SER C CA 1
ATOM 5008 C C . SER C 1 280 ? 53.473 58.305 7.573 1.00 24.76 280 SER C C 1
ATOM 5009 O O . SER C 1 280 ? 54.604 58.673 7.951 1.00 25.41 280 SER C O 1
ATOM 5014 N N . THR C 1 281 ? 53.252 57.810 6.362 1.00 26.60 281 THR C N 1
ATOM 5015 C CA . THR C 1 281 ? 54.380 57.569 5.485 1.00 24.62 281 THR C CA 1
ATOM 5016 C C . THR C 1 281 ? 55.162 58.830 5.177 1.00 26.19 281 THR C C 1
ATOM 5017 O O . THR C 1 281 ? 56.405 58.786 5.149 1.00 27.00 281 THR C O 1
ATOM 5021 N N . ASP C 1 282 ? 54.485 59.965 4.951 1.00 27.89 282 ASP C N 1
ATOM 5022 C CA . ASP C 1 282 ? 55.266 61.140 4.557 1.00 31.35 282 ASP C CA 1
ATOM 5023 C C . ASP C 1 282 ? 56.068 61.755 5.707 1.00 29.09 282 ASP C C 1
ATOM 5024 O O . ASP C 1 282 ? 56.927 62.602 5.463 1.00 28.94 282 ASP C O 1
ATOM 5029 N N . GLN C 1 283 ? 55.831 61.342 6.961 1.00 26.16 283 GLN C N 1
ATOM 5030 C CA . GLN C 1 283 ? 56.667 61.789 8.073 1.00 23.88 283 GLN C CA 1
ATOM 5031 C C . GLN C 1 283 ? 57.781 60.804 8.400 1.00 22.49 283 GLN C C 1
ATOM 5032 O O . GLN C 1 283 ? 58.898 61.234 8.772 1.00 25.02 283 GLN C O 1
ATOM 5038 N N . VAL C 1 284 ? 57.532 59.483 8.303 1.00 21.58 284 VAL C N 1
ATOM 5039 C CA . VAL C 1 284 ? 58.554 58.518 8.703 1.00 21.76 284 VAL C CA 1
ATOM 5040 C C . VAL C 1 284 ? 59.656 58.383 7.664 1.00 21.92 284 VAL C C 1
ATOM 5041 O O . VAL C 1 284 ? 60.707 57.808 7.972 1.00 23.95 284 VAL C O 1
ATOM 5045 N N . ILE C 1 285 ? 59.454 58.886 6.442 1.00 24.39 285 ILE C N 1
ATOM 5046 C CA . ILE C 1 285 ? 60.576 58.874 5.501 1.00 24.64 285 ILE C CA 1
ATOM 5047 C C . ILE C 1 285 ? 61.714 59.792 5.924 1.00 25.72 285 ILE C C 1
ATOM 5048 O O . ILE C 1 285 ? 62.823 59.630 5.421 1.00 25.69 285 ILE C O 1
ATOM 5053 N N . LYS C 1 286 ? 61.471 60.762 6.891 1.00 21.99 286 LYS C N 1
ATOM 5054 C CA . LYS C 1 286 ? 62.539 61.675 7.348 1.00 21.96 286 LYS C CA 1
ATOM 5055 C C . LYS C 1 286 ? 63.284 61.076 8.532 1.00 26.37 286 LYS C C 1
ATOM 5056 O O . LYS C 1 286 ? 62.725 60.274 9.287 1.00 21.74 286 LYS C O 1
ATOM 5062 N N . PRO C 1 287 ? 64.542 61.458 8.745 1.00 22.44 287 PRO C N 1
ATOM 5063 C CA . PRO C 1 287 ? 65.245 61.122 9.997 1.00 21.24 287 PRO C CA 1
ATOM 5064 C C . PRO C 1 287 ? 64.448 61.547 11.215 1.00 19.89 287 PRO C C 1
ATOM 5065 O O . PRO C 1 287 ? 63.590 62.435 11.114 1.00 21.78 287 PRO C O 1
ATOM 5069 N N . ILE C 1 288 ? 64.720 60.918 12.365 1.00 20.16 288 ILE C N 1
ATOM 5070 C CA . ILE C 1 288 ? 64.080 61.361 13.603 1.00 19.85 288 ILE C CA 1
ATOM 5071 C C . ILE C 1 288 ? 64.302 62.861 13.779 1.00 22.87 288 ILE C C 1
ATOM 5072 O O . ILE C 1 288 ? 65.437 63.347 13.693 1.00 22.09 288 ILE C O 1
ATOM 5077 N N . ASN C 1 289 ? 63.231 63.607 14.030 1.00 21.23 289 ASN C N 1
ATOM 5078 C CA . ASN C 1 289 ? 63.403 65.068 14.105 1.00 22.24 289 ASN C CA 1
ATOM 5079 C C . ASN C 1 289 ? 62.391 65.667 15.072 1.00 21.97 289 ASN C C 1
ATOM 5080 O O . ASN C 1 289 ? 61.477 64.997 15.551 1.00 23.40 289 ASN C O 1
ATOM 5085 N N . LEU C 1 290 ? 62.609 66.941 15.402 1.00 19.74 290 LEU C N 1
ATOM 5086 C CA . LEU C 1 290 ? 61.877 67.635 16.486 1.00 20.89 290 LEU C CA 1
ATOM 5087 C C . LEU C 1 290 ? 60.602 68.327 16.057 1.00 21.66 290 LEU C C 1
ATOM 5088 O O . LEU C 1 290 ? 59.923 68.938 16.900 1.00 23.76 290 LEU C O 1
ATOM 5093 N N . GLY C 1 291 ? 60.242 68.245 14.780 1.00 22.67 291 GLY C N 1
ATOM 5094 C CA . GLY C 1 291 ? 59.204 69.157 14.289 1.00 24.79 291 GLY C CA 1
ATOM 5095 C C . GLY C 1 291 ? 57.814 68.934 14.844 1.00 25.44 291 GLY C C 1
ATOM 5096 O O . GLY C 1 291 ? 56.988 69.850 14.753 1.00 27.24 291 GLY C O 1
ATOM 5097 N N . ALA C 1 292 ? 57.509 67.748 15.385 1.00 20.74 292 ALA C N 1
ATOM 5098 C CA . ALA C 1 292 ? 56.113 67.441 15.758 1.00 21.65 292 ALA C CA 1
ATOM 5099 C C . ALA C 1 292 ? 55.880 67.429 17.270 1.00 22.55 292 ALA C C 1
ATOM 5100 O O . ALA C 1 292 ? 54.781 67.091 17.715 1.00 23.07 292 ALA C O 1
ATOM 5102 N N . LEU C 1 293 ? 56.873 67.845 18.071 1.00 21.61 293 LEU C N 1
ATOM 5103 C CA . LEU C 1 293 ? 56.688 67.734 19.525 1.00 20.66 293 LEU C CA 1
ATOM 5104 C C . LEU C 1 293 ? 55.548 68.601 20.028 1.00 23.51 293 LEU C C 1
ATOM 5105 O O . LEU C 1 293 ? 54.711 68.136 20.829 1.00 23.80 293 LEU C O 1
ATOM 5110 N N A SER C 1 294 ? 55.464 69.848 19.534 0.70 24.08 294 SER C N 1
ATOM 5111 N N B SER C 1 294 ? 55.491 69.862 19.561 0.30 24.31 294 SER C N 1
ATOM 5112 C CA A SER C 1 294 ? 54.591 70.834 20.175 0.70 23.27 294 SER C CA 1
ATOM 5113 C CA B SER C 1 294 ? 54.644 70.881 20.175 0.30 23.40 294 SER C CA 1
ATOM 5114 C C A SER C 1 294 ? 53.888 71.715 19.145 0.70 25.27 294 SER C C 1
ATOM 5115 C C B SER C 1 294 ? 53.881 71.714 19.144 0.30 24.94 294 SER C C 1
ATOM 5116 O O A SER C 1 294 ? 53.504 72.859 19.449 0.70 26.81 294 SER C O 1
ATOM 5117 O O B SER C 1 294 ? 53.476 72.847 19.453 0.30 26.53 294 SER C O 1
ATOM 5122 N N . LYS C 1 295 ? 53.644 71.173 17.941 1.00 25.66 295 LYS C N 1
ATOM 5123 C CA . LYS C 1 295 ? 52.852 71.871 16.923 1.00 27.79 295 LYS C CA 1
ATOM 5124 C C . LYS C 1 295 ? 51.459 72.192 17.407 1.00 28.03 295 LYS C C 1
ATOM 5125 O O . LYS C 1 295 ? 50.787 73.075 16.841 1.00 28.99 295 LYS C O 1
ATOM 5131 N N . TRP C 1 296 ? 50.944 71.404 18.349 1.00 23.40 296 TRP C N 1
ATOM 5132 C CA . TRP C 1 296 ? 49.595 71.568 18.826 1.00 21.88 296 TRP C CA 1
ATOM 5133 C C . TRP C 1 296 ? 49.408 72.850 19.607 1.00 25.12 296 TRP C C 1
ATOM 5134 O O . TRP C 1 296 ? 48.259 73.279 19.786 1.00 26.40 296 TRP C O 1
ATOM 5145 N N . VAL C 1 297 ? 50.492 73.425 20.145 1.00 25.18 297 VAL C N 1
ATOM 5146 C CA . VAL C 1 297 ? 50.363 74.555 21.079 1.00 25.22 297 VAL C CA 1
ATOM 5147 C C . VAL C 1 297 ? 49.699 75.729 20.371 1.00 26.43 297 VAL C C 1
ATOM 5148 O O . VAL C 1 297 ? 50.093 76.093 19.260 1.00 27.91 297 VAL C O 1
ATOM 5152 N N . GLY C 1 298 ? 48.707 76.304 21.024 1.00 28.46 298 GLY C N 1
ATOM 5153 C CA . GLY C 1 298 ? 47.936 77.440 20.488 1.00 29.97 298 GLY C CA 1
ATOM 5154 C C . GLY C 1 298 ? 46.825 77.057 19.528 1.00 36.56 298 GLY C C 1
ATOM 5155 O O . GLY C 1 298 ? 46.089 77.956 19.079 1.00 35.50 298 GLY C O 1
ATOM 5156 N N . HIS C 1 299 ? 46.621 75.765 19.243 1.00 31.19 299 HIS C N 1
ATOM 5157 C CA . HIS C 1 299 ? 45.539 75.315 18.373 1.00 27.88 299 HIS C CA 1
ATOM 5158 C C . HIS C 1 299 ? 44.432 74.592 19.108 1.00 37.16 299 HIS C C 1
ATOM 5159 O O . HIS C 1 299 ? 43.547 74.017 18.470 1.00 40.31 299 HIS C O 1
ATOM 5166 N N A ILE C 1 300 ? 44.446 74.613 20.429 0.62 31.60 300 ILE C N 1
ATOM 5167 N N B ILE C 1 300 ? 44.467 74.584 20.435 0.38 31.93 300 ILE C N 1
ATOM 5168 C CA A ILE C 1 300 ? 43.399 74.006 21.239 0.62 32.07 300 ILE C CA 1
ATOM 5169 C CA B ILE C 1 300 ? 43.393 74.004 21.231 0.38 31.72 300 ILE C CA 1
ATOM 5170 C C A ILE C 1 300 ? 42.434 75.113 21.653 0.62 33.53 300 ILE C C 1
ATOM 5171 C C B ILE C 1 300 ? 42.441 75.132 21.595 0.38 33.45 300 ILE C C 1
ATOM 5172 O O A ILE C 1 300 ? 42.883 76.142 22.164 0.62 31.29 300 ILE C O 1
ATOM 5173 O O B ILE C 1 300 ? 42.893 76.205 22.011 0.38 32.20 300 ILE C O 1
ATOM 5182 N N . PRO C 1 301 ? 41.137 74.938 21.481 1.00 34.12 301 PRO C N 1
ATOM 5183 C CA . PRO C 1 301 ? 40.201 76.012 21.880 1.00 35.45 301 PRO C CA 1
ATOM 5184 C C . PRO C 1 301 ? 40.350 76.339 23.370 1.00 39.13 301 PRO C C 1
ATOM 5185 O O . PRO C 1 301 ? 40.576 75.450 24.201 1.00 36.08 301 PRO C O 1
ATOM 5189 N N . GLU C 1 302 ? 40.205 77.626 23.708 1.00 34.80 302 GLU C N 1
ATOM 5190 C CA . GLU C 1 302 ? 40.504 78.103 25.068 1.00 34.97 302 GLU C CA 1
ATOM 5191 C C . GLU C 1 302 ? 39.694 77.400 26.143 1.00 38.48 302 GLU C C 1
ATOM 5192 O O . GLU C 1 302 ? 40.206 77.197 27.249 1.00 33.45 302 GLU C O 1
ATOM 5198 N N . ASP C 1 303 ? 38.437 77.024 25.873 1.00 33.97 303 ASP C N 1
ATOM 5199 C CA . ASP C 1 303 ? 37.660 76.368 26.921 1.00 33.51 303 ASP C CA 1
ATOM 5200 C C . ASP C 1 303 ? 38.222 74.978 27.225 1.00 31.55 303 ASP C C 1
ATOM 5201 O O . ASP C 1 303 ? 38.105 74.496 28.351 1.00 29.35 303 ASP C O 1
ATOM 5206 N N . VAL C 1 304 ? 38.797 74.326 26.222 1.00 31.65 304 VAL C N 1
ATOM 5207 C CA . VAL C 1 304 ? 39.401 73.008 26.418 1.00 29.23 304 VAL C CA 1
ATOM 5208 C C . VAL C 1 304 ? 40.743 73.150 27.130 1.00 28.17 304 VAL C C 1
ATOM 5209 O O . VAL C 1 304 ? 41.042 72.370 28.051 1.00 29.24 304 VAL C O 1
ATOM 5213 N N . VAL C 1 305 ? 41.532 74.165 26.769 1.00 29.37 305 VAL C N 1
ATOM 5214 C CA . VAL C 1 305 ? 42.758 74.437 27.533 1.00 27.73 305 VAL C CA 1
ATOM 5215 C C . VAL C 1 305 ? 42.419 74.652 29.003 1.00 31.63 305 VAL C C 1
ATOM 5216 O O . VAL C 1 305 ? 43.049 74.081 29.900 1.00 28.79 305 VAL C O 1
ATOM 5220 N N . ARG C 1 306 ? 41.359 75.435 29.285 1.00 28.86 306 ARG C N 1
ATOM 5221 C CA . ARG C 1 306 ? 40.940 75.636 30.675 1.00 29.32 306 ARG C CA 1
ATOM 5222 C C . ARG C 1 306 ? 40.585 74.333 31.378 1.00 28.25 306 ARG C C 1
ATOM 5223 O O . ARG C 1 306 ? 40.908 74.149 32.566 1.00 30.30 306 ARG C O 1
ATOM 5231 N N . ASP C 1 307 ? 39.847 73.459 30.707 1.00 26.28 307 ASP C N 1
ATOM 5232 C CA . ASP C 1 307 ? 39.296 72.254 31.294 1.00 27.18 307 ASP C CA 1
ATOM 5233 C C . ASP C 1 307 ? 40.218 71.058 31.153 1.00 24.08 307 ASP C C 1
ATOM 5234 O O . ASP C 1 307 ? 39.784 69.935 31.433 1.00 27.91 307 ASP C O 1
ATOM 5239 N N . MET C 1 308 ? 41.459 71.285 30.690 1.00 29.74 308 MET C N 1
ATOM 5240 C CA . MET C 1 308 ? 42.336 70.174 30.278 1.00 26.66 308 MET C CA 1
ATOM 5241 C C . MET C 1 308 ? 42.454 69.079 31.310 1.00 25.05 308 MET C C 1
ATOM 5242 O O . MET C 1 308 ? 42.481 67.890 30.972 1.00 26.09 308 MET C O 1
ATOM 5247 N N . ALA C 1 309 ? 42.658 69.455 32.566 1.00 24.60 309 ALA C N 1
ATOM 5248 C CA . ALA C 1 309 ? 42.903 68.430 33.581 1.00 22.77 309 ALA C CA 1
ATOM 5249 C C . ALA C 1 309 ? 41.693 67.539 33.845 1.00 28.50 309 ALA C C 1
ATOM 5250 O O . ALA C 1 309 ? 41.850 66.362 34.234 1.00 30.27 309 ALA C O 1
ATOM 5252 N N . LYS C 1 310 ? 40.472 68.063 33.615 1.00 28.49 310 LYS C N 1
ATOM 5253 C CA . LYS C 1 310 ? 39.273 67.279 33.810 1.00 32.56 310 LYS C CA 1
ATOM 5254 C C . LYS C 1 310 ? 38.892 66.509 32.569 1.00 24.44 310 LYS C C 1
ATOM 5255 O O . LYS C 1 310 ? 38.392 65.386 32.678 1.00 29.00 310 LYS C O 1
ATOM 5261 N N . VAL C 1 311 ? 39.150 67.089 31.391 1.00 27.14 311 VAL C N 1
ATOM 5262 C CA . VAL C 1 311 ? 38.859 66.441 30.116 1.00 26.10 311 VAL C CA 1
ATOM 5263 C C . VAL C 1 311 ? 39.765 65.240 29.907 1.00 26.32 311 VAL C C 1
ATOM 5264 O O . VAL C 1 311 ? 39.336 64.190 29.403 1.00 27.71 311 VAL C O 1
ATOM 5268 N N . ALA C 1 312 ? 41.066 65.404 30.233 1.00 25.47 312 ALA C N 1
ATOM 5269 C CA . ALA C 1 312 ? 42.078 64.394 29.913 1.00 24.00 312 ALA C CA 1
ATOM 5270 C C . ALA C 1 312 ? 42.936 64.103 31.147 1.00 26.14 312 ALA C C 1
ATOM 5271 O O . ALA C 1 312 ? 44.126 64.451 31.194 1.00 23.94 312 ALA C O 1
ATOM 5273 N N . PRO C 1 313 ? 42.373 63.454 32.171 1.00 23.40 313 PRO C N 1
ATOM 5274 C CA . PRO C 1 313 ? 43.158 63.178 33.387 1.00 22.79 313 PRO C CA 1
ATOM 5275 C C . PRO C 1 313 ? 44.322 62.215 33.143 1.00 24.29 313 PRO C C 1
ATOM 5276 O O . PRO C 1 313 ? 45.217 62.119 33.989 1.00 22.88 313 PRO C O 1
ATOM 5280 N N . MET C 1 314 ? 44.308 61.445 32.040 1.00 22.84 314 MET C N 1
ATOM 5281 C CA . MET C 1 314 ? 45.447 60.578 31.724 1.00 21.60 314 MET C CA 1
ATOM 5282 C C . MET C 1 314 ? 46.713 61.416 31.457 1.00 24.53 314 MET C C 1
ATOM 5283 O O . MET C 1 314 ? 47.809 60.871 31.573 1.00 22.35 314 MET C O 1
ATOM 5288 N N . LEU C 1 315 ? 46.578 62.707 31.081 1.00 20.60 315 LEU C N 1
ATOM 5289 C CA . LEU C 1 315 ? 47.797 63.507 30.846 1.00 19.23 315 LEU C CA 1
ATOM 5290 C C . LEU C 1 315 ? 48.665 63.529 32.101 1.00 23.12 315 LEU C C 1
ATOM 5291 O O . LEU C 1 315 ? 49.823 63.058 32.100 1.00 21.29 315 LEU C O 1
ATOM 5296 N N . ALA C 1 316 ? 48.099 63.973 33.222 1.00 22.19 316 ALA C N 1
ATOM 5297 C CA . ALA C 1 316 ? 48.940 64.037 34.416 1.00 20.78 316 ALA C CA 1
ATOM 5298 C C . ALA C 1 316 ? 49.349 62.644 34.890 1.00 22.39 316 ALA C C 1
ATOM 5299 O O . ALA C 1 316 ? 50.459 62.490 35.452 1.00 23.33 316 ALA C O 1
ATOM 5301 N N . GLN C 1 317 ? 48.464 61.659 34.713 1.00 21.93 317 GLN C N 1
ATOM 5302 C CA . GLN C 1 317 ? 48.770 60.288 35.146 1.00 24.35 317 GLN C CA 1
ATOM 5303 C C . GLN C 1 317 ? 50.019 59.780 34.446 1.00 26.56 317 GLN C C 1
ATOM 5304 O O . GLN C 1 317 ? 50.839 59.073 35.050 1.00 26.46 317 GLN C O 1
ATOM 5310 N N . LEU C 1 318 ? 50.169 60.130 33.157 1.00 22.60 318 LEU C N 1
ATOM 5311 C CA . LEU C 1 318 ? 51.291 59.657 32.353 1.00 22.29 318 LEU C CA 1
ATOM 5312 C C . LEU C 1 318 ? 52.513 60.563 32.437 1.00 25.51 318 LEU C C 1
ATOM 5313 O O . LEU C 1 318 ? 53.559 60.189 31.891 1.00 26.02 318 LEU C O 1
ATOM 5318 N N . GLY C 1 319 ? 52.454 61.699 33.129 1.00 21.95 319 GLY C N 1
ATOM 5319 C CA . GLY C 1 319 ? 53.581 62.606 33.259 1.00 22.71 319 GLY C CA 1
ATOM 5320 C C . GLY C 1 319 ? 53.535 63.885 32.453 1.00 21.38 319 GLY C C 1
ATOM 5321 O O . GLY C 1 319 ? 54.541 64.632 32.454 1.00 23.08 319 GLY C O 1
ATOM 5322 N N . TYR C 1 320 ? 52.420 64.190 31.805 1.00 21.07 320 TYR C N 1
ATOM 5323 C CA . TYR C 1 320 ? 52.254 65.406 31.009 1.00 18.11 320 TYR C CA 1
ATOM 5324 C C . TYR C 1 320 ? 51.453 66.422 31.809 1.00 21.03 320 TYR C C 1
ATOM 5325 O O . TYR C 1 320 ? 50.292 66.145 32.155 1.00 23.78 320 TYR C O 1
ATOM 5334 N N . ASP C 1 321 ? 52.040 67.589 32.053 1.00 19.76 321 ASP C N 1
ATOM 5335 C CA . ASP C 1 321 ? 51.336 68.573 32.882 1.00 20.72 321 ASP C CA 1
ATOM 5336 C C . ASP C 1 321 ? 50.176 69.175 32.096 1.00 22.34 321 ASP C C 1
ATOM 5337 O O . ASP C 1 321 ? 50.414 69.816 31.077 1.00 21.04 321 ASP C O 1
ATOM 5342 N N . PRO C 1 322 ? 48.937 69.004 32.523 1.00 22.24 322 PRO C N 1
ATOM 5343 C CA . PRO C 1 322 ? 47.796 69.527 31.727 1.00 20.90 322 PRO C CA 1
ATOM 5344 C C . PRO C 1 322 ? 47.719 71.055 31.750 1.00 22.98 322 PRO C C 1
ATOM 5345 O O . PRO C 1 322 ? 46.951 71.643 30.944 1.00 22.72 322 PRO C O 1
ATOM 5349 N N . ALA C 1 323 ? 48.438 71.703 32.674 1.00 20.86 323 ALA C N 1
ATOM 5350 C CA . ALA C 1 323 ? 48.497 73.160 32.734 1.00 21.94 323 ALA C CA 1
ATOM 5351 C C . ALA C 1 323 ? 49.607 73.753 31.881 1.00 23.15 323 ALA C C 1
ATOM 5352 O O . ALA C 1 323 ? 49.734 75.000 31.807 1.00 23.89 323 ALA C O 1
ATOM 5354 N N . ALA C 1 324 ? 50.464 72.921 31.268 1.00 22.30 324 ALA C N 1
ATOM 5355 C CA . ALA C 1 324 ? 51.601 73.414 30.516 1.00 19.91 324 ALA C CA 1
ATOM 5356 C C . ALA C 1 324 ? 51.310 73.355 29.005 1.00 20.87 324 ALA C C 1
ATOM 5357 O O . ALA C 1 324 ? 50.823 72.334 28.513 1.00 22.07 324 ALA C O 1
ATOM 5359 N N . ASN C 1 325 ? 51.658 74.437 28.283 1.00 21.03 325 ASN C N 1
ATOM 5360 C CA . ASN C 1 325 ? 51.305 74.577 26.863 1.00 20.93 325 ASN C CA 1
ATOM 5361 C C . ASN C 1 325 ? 52.549 75.096 26.159 1.00 20.78 325 ASN C C 1
ATOM 5362 O O . ASN C 1 325 ? 52.661 76.300 25.815 1.00 22.94 325 ASN C O 1
ATOM 5367 N N . PRO C 1 326 ? 53.556 74.221 25.935 1.00 21.43 326 PRO C N 1
ATOM 5368 C CA . PRO C 1 326 ? 53.586 72.776 26.207 1.00 22.11 326 PRO C CA 1
ATOM 5369 C C . PRO C 1 326 ? 54.333 72.498 27.516 1.00 19.80 326 PRO C C 1
ATOM 5370 O O . PRO C 1 326 ? 55.027 73.383 28.004 1.00 21.13 326 PRO C O 1
ATOM 5374 N N . PRO C 1 327 ? 54.260 71.248 27.975 1.00 18.89 327 PRO C N 1
ATOM 5375 C CA . PRO C 1 327 ? 55.260 70.749 28.941 1.00 20.93 327 PRO C CA 1
ATOM 5376 C C . PRO C 1 327 ? 56.656 70.951 28.374 1.00 21.72 327 PRO C C 1
ATOM 5377 O O . PRO C 1 327 ? 56.869 71.018 27.165 1.00 23.22 327 PRO C O 1
ATOM 5381 N N . ASP C 1 328 ? 57.624 71.014 29.280 1.00 23.29 328 ASP C N 1
ATOM 5382 C CA . ASP C 1 328 ? 59.031 70.907 28.920 1.00 22.92 328 ASP C CA 1
ATOM 5383 C C . ASP C 1 328 ? 59.357 69.430 28.761 1.00 21.69 328 ASP C C 1
ATOM 5384 O O . ASP C 1 328 ? 59.572 68.713 29.734 1.00 25.10 328 ASP C O 1
ATOM 5389 N N . TYR C 1 329 ? 59.313 68.956 27.532 1.00 20.17 329 TYR C N 1
ATOM 5390 C CA . TYR C 1 329 ? 59.513 67.524 27.322 1.00 21.83 329 TYR C CA 1
ATOM 5391 C C . TYR C 1 329 ? 60.959 67.112 27.572 1.00 21.72 329 TYR C C 1
ATOM 5392 O O . TYR C 1 329 ? 61.202 65.904 27.728 1.00 24.38 329 TYR C O 1
ATOM 5401 N N . GLY C 1 330 ? 61.879 68.064 27.558 1.00 21.33 330 GLY C N 1
ATOM 5402 C CA . GLY C 1 330 ? 63.294 67.759 27.828 1.00 23.10 330 GLY C CA 1
ATOM 5403 C C . GLY C 1 330 ? 64.209 68.412 26.823 1.00 22.68 330 GLY C C 1
ATOM 5404 O O . GLY C 1 330 ? 63.793 69.112 25.905 1.00 24.66 330 GLY C O 1
ATOM 5405 N N A GLN C 1 331 ? 65.545 68.136 26.998 0.60 22.88 331 GLN C N 1
ATOM 5406 N N B GLN C 1 331 ? 65.562 68.150 27.011 0.40 22.69 331 GLN C N 1
ATOM 5407 C CA A GLN C 1 331 ? 66.484 68.801 26.117 0.60 26.47 331 GLN C CA 1
ATOM 5408 C CA B GLN C 1 331 ? 66.575 68.768 26.157 0.40 26.70 331 GLN C CA 1
ATOM 5409 C C A GLN C 1 331 ? 66.896 67.875 24.990 0.60 20.45 331 GLN C C 1
ATOM 5410 C C B GLN C 1 331 ? 66.915 67.853 24.985 0.40 20.17 331 GLN C C 1
ATOM 5411 O O A GLN C 1 331 ? 67.312 66.747 25.261 0.60 21.33 331 GLN C O 1
ATOM 5412 O O B GLN C 1 331 ? 67.295 66.705 25.210 0.40 21.43 331 GLN C O 1
ATOM 5423 N N . PRO C 1 332 ? 66.845 68.310 23.735 1.00 21.32 332 PRO C N 1
ATOM 5424 C CA . PRO C 1 332 ? 67.136 67.399 22.616 1.00 22.69 332 PRO C CA 1
ATOM 5425 C C . PRO C 1 332 ? 68.611 67.049 22.566 1.00 22.30 332 PRO C C 1
ATOM 5426 O O . PRO C 1 332 ? 69.497 67.917 22.792 1.00 23.11 332 PRO C O 1
ATOM 5430 N N . ASP C 1 333 ? 68.861 65.784 22.250 1.00 20.83 333 ASP C N 1
ATOM 5431 C CA . ASP C 1 333 ? 70.233 65.387 21.972 1.00 20.60 333 ASP C CA 1
ATOM 5432 C C . ASP C 1 333 ? 70.765 66.116 20.749 1.00 25.74 333 ASP C C 1
ATOM 5433 O O . ASP C 1 333 ? 70.038 66.483 19.828 1.00 22.71 333 ASP C O 1
ATOM 5438 N N . ASN C 1 334 ? 72.096 66.280 20.685 1.00 22.09 334 ASN C N 1
ATOM 5439 C CA . ASN C 1 334 ? 72.627 66.904 19.486 1.00 21.39 334 ASN C CA 1
ATOM 5440 C C . ASN C 1 334 ? 72.348 66.135 18.217 1.00 21.17 334 ASN C C 1
ATOM 5441 O O . ASN C 1 334 ? 72.170 66.756 17.154 1.00 22.76 334 ASN C O 1
ATOM 5446 N N . PHE C 1 335 ? 72.282 64.790 18.306 1.00 22.02 335 PHE C N 1
ATOM 5447 C CA . PHE C 1 335 ? 71.960 63.992 17.122 1.00 22.49 335 PHE C CA 1
ATOM 5448 C C . PHE C 1 335 ? 70.656 64.466 16.483 1.00 22.88 335 PHE C C 1
ATOM 5449 O O . PHE C 1 335 ? 70.571 64.634 15.267 1.00 22.78 335 PHE C O 1
ATOM 5457 N N A VAL C 1 336 ? 69.614 64.666 17.300 0.61 22.50 336 VAL C N 1
ATOM 5458 N N B VAL C 1 336 ? 69.622 64.651 17.298 0.39 22.32 336 VAL C N 1
ATOM 5459 C CA A VAL C 1 336 ? 68.292 65.004 16.732 0.61 20.61 336 VAL C CA 1
ATOM 5460 C CA B VAL C 1 336 ? 68.326 65.030 16.739 0.39 20.53 336 VAL C CA 1
ATOM 5461 C C A VAL C 1 336 ? 68.176 66.505 16.408 0.61 24.35 336 VAL C C 1
ATOM 5462 C C B VAL C 1 336 ? 68.314 66.480 16.310 0.39 24.86 336 VAL C C 1
ATOM 5463 O O A VAL C 1 336 ? 67.454 66.901 15.488 0.61 23.54 336 VAL C O 1
ATOM 5464 O O B VAL C 1 336 ? 67.756 66.817 15.263 0.39 21.38 336 VAL C O 1
ATOM 5471 N N . LEU C 1 337 ? 68.937 67.354 17.106 1.00 20.52 337 LEU C N 1
ATOM 5472 C CA . LEU C 1 337 ? 69.070 68.740 16.682 1.00 22.01 337 LEU C CA 1
ATOM 5473 C C . LEU C 1 337 ? 69.707 68.825 15.301 1.00 24.88 337 LEU C C 1
ATOM 5474 O O . LEU C 1 337 ? 69.207 69.524 14.410 1.00 26.27 337 LEU C O 1
ATOM 5479 N N . ASN C 1 338 ? 70.781 68.054 15.077 1.00 25.38 338 ASN C N 1
ATOM 5480 C CA . ASN C 1 338 ? 71.438 68.024 13.783 1.00 24.68 338 ASN C CA 1
ATOM 5481 C C . ASN C 1 338 ? 70.519 67.468 12.698 1.00 29.20 338 ASN C C 1
ATOM 5482 O O . ASN C 1 338 ? 70.513 67.961 11.555 1.00 27.00 338 ASN C O 1
ATOM 5487 N N . ASN C 1 339 ? 69.777 66.392 12.996 1.00 24.50 339 ASN C N 1
ATOM 5488 C CA . ASN C 1 339 ? 68.861 65.908 11.973 1.00 23.36 339 ASN C CA 1
ATOM 5489 C C . ASN C 1 339 ? 67.871 66.982 11.564 1.00 23.05 339 ASN C C 1
ATOM 5490 O O . ASN C 1 339 ? 67.468 67.067 10.400 1.00 26.34 339 ASN C O 1
ATOM 5495 N N . THR C 1 340 ? 67.341 67.706 12.560 1.00 21.56 340 THR C N 1
ATOM 5496 C CA . THR C 1 340 ? 66.286 68.670 12.320 1.00 24.96 340 THR C CA 1
ATOM 5497 C C . THR C 1 340 ? 66.811 69.826 11.475 1.00 29.88 340 THR C C 1
ATOM 5498 O O . THR C 1 340 ? 66.177 70.226 10.499 1.00 27.46 340 THR C O 1
ATOM 5502 N N . LEU C 1 341 ? 68.026 70.280 11.778 1.00 32.55 341 LEU C N 1
ATOM 5503 C CA . LEU C 1 341 ? 68.667 71.313 10.948 1.00 34.34 341 LEU C CA 1
ATOM 5504 C C . LEU C 1 341 ? 68.872 70.845 9.509 1.00 30.56 341 LEU C C 1
ATOM 5505 O O . LEU C 1 341 ? 68.606 71.593 8.556 1.00 35.57 341 LEU C O 1
ATOM 5510 N N . GLU C 1 342 ? 69.313 69.605 9.316 1.00 29.26 342 GLU C N 1
ATOM 5511 C CA . GLU C 1 342 ? 69.565 69.102 7.970 1.00 29.66 342 GLU C CA 1
ATOM 5512 C C . GLU C 1 342 ? 68.284 68.957 7.157 1.00 40.85 342 GLU C C 1
ATOM 5513 O O . GLU C 1 342 ? 68.287 69.199 5.943 1.00 37.57 342 GLU C O 1
ATOM 5519 N N . ILE C 1 343 ? 67.189 68.520 7.785 1.00 29.08 343 ILE C N 1
ATOM 5520 C CA . ILE C 1 343 ? 65.913 68.499 7.083 1.00 30.38 343 ILE C CA 1
ATOM 5521 C C . ILE C 1 343 ? 65.522 69.889 6.599 1.00 42.98 343 ILE C C 1
ATOM 5522 O O . ILE C 1 343 ? 65.004 70.050 5.487 1.00 38.76 343 ILE C O 1
ATOM 5527 N N . LYS C 1 344 ? 65.684 70.896 7.458 1.00 32.26 344 LYS C N 1
ATOM 5528 C CA . LYS C 1 344 ? 65.368 72.274 7.082 1.00 38.66 344 LYS C CA 1
ATOM 5529 C C . LYS C 1 344 ? 66.202 72.719 5.884 1.00 42.81 344 LYS C C 1
ATOM 5530 O O . LYS C 1 344 ? 65.677 73.344 4.956 1.00 51.02 344 LYS C O 1
ATOM 5536 N N . LYS C 1 345 ? 67.483 72.349 5.856 1.00 41.64 345 LYS C N 1
ATOM 5537 C CA . LYS C 1 345 ? 68.332 72.666 4.706 1.00 41.33 345 LYS C CA 1
ATOM 5538 C C . LYS C 1 345 ? 67.871 71.980 3.430 1.00 58.80 345 LYS C C 1
ATOM 5539 O O . LYS C 1 345 ? 68.111 72.492 2.333 1.00 51.56 345 LYS C O 1
ATOM 5545 N N . LYS C 1 346 ? 67.230 70.818 3.539 1.00 45.35 346 LYS C N 1
ATOM 5546 C CA . LYS C 1 346 ? 66.756 70.083 2.376 1.00 45.00 346 LYS C CA 1
ATOM 5547 C C . LYS C 1 346 ? 65.256 70.228 2.195 1.00 46.37 346 LYS C C 1
ATOM 5548 O O . LYS C 1 346 ? 64.613 69.305 1.695 1.00 51.32 346 LYS C O 1
ATOM 5554 N N . MET C 1 347 ? 64.678 71.356 2.621 1.00 46.90 347 MET C N 1
ATOM 5555 C CA . MET C 1 347 ? 63.224 71.483 2.603 1.00 56.35 347 MET C CA 1
ATOM 5556 C C . MET C 1 347 ? 62.638 71.189 1.227 1.00 72.28 347 MET C C 1
ATOM 5557 O O . MET C 1 347 ? 61.566 70.582 1.122 1.00 58.31 347 MET C O 1
ATOM 5562 N N . GLU C 1 348 ? 63.339 71.591 0.160 1.00 75.72 348 GLU C N 1
ATOM 5563 C CA . GLU C 1 348 ? 62.822 71.380 -1.191 1.00 77.32 348 GLU C CA 1
ATOM 5564 C C . GLU C 1 348 ? 62.883 69.905 -1.590 1.00 64.49 348 GLU C C 1
ATOM 5565 O O . GLU C 1 348 ? 61.960 69.403 -2.245 1.00 67.64 348 GLU C O 1
ATOM 5571 N N . GLU C 1 349 ? 63.967 69.203 -1.222 1.00 63.23 349 GLU C N 1
ATOM 5572 C CA . GLU C 1 349 ? 64.068 67.770 -1.500 1.00 68.43 349 GLU C CA 1
ATOM 5573 C C . GLU C 1 349 ? 62.942 67.005 -0.814 1.00 72.84 349 GLU C C 1
ATOM 5574 O O . GLU C 1 349 ? 62.332 66.112 -1.416 1.00 73.32 349 GLU C O 1
ATOM 5580 N N . TRP C 1 350 ? 62.628 67.369 0.436 1.00 56.72 350 TRP C N 1
ATOM 5581 C CA . TRP C 1 350 ? 61.590 66.660 1.176 1.00 55.31 350 TRP C CA 1
ATOM 5582 C C . TRP C 1 350 ? 60.211 66.975 0.624 1.00 65.03 350 TRP C C 1
ATOM 5583 O O . TRP C 1 350 ? 59.372 66.077 0.493 1.00 66.49 350 TRP C O 1
ATOM 5594 N N . GLN C 1 351 ? 59.951 68.243 0.293 1.00 68.47 351 GLN C N 1
ATOM 5595 C CA . GLN C 1 351 ? 58.641 68.580 -0.246 1.00 70.98 351 GLN C CA 1
ATOM 5596 C C . GLN C 1 351 ? 58.414 67.901 -1.589 1.00 74.48 351 GLN C C 1
ATOM 5597 O O . GLN C 1 351 ? 57.275 67.553 -1.924 1.00 63.16 351 GLN C O 1
ATOM 5603 N N . ALA C 1 352 ? 59.486 67.662 -2.349 1.00 58.60 352 ALA C N 1
ATOM 5604 C CA . ALA C 1 352 ? 59.358 66.866 -3.560 1.00 65.38 352 ALA C CA 1
ATOM 5605 C C . ALA C 1 352 ? 58.844 65.468 -3.232 1.00 90.57 352 ALA C C 1
ATOM 5606 O O . ALA C 1 352 ? 57.902 64.969 -3.864 1.00 79.19 352 ALA C O 1
ATOM 5608 N N . ARG C 1 353 ? 59.435 64.831 -2.217 1.00 75.52 353 ARG C N 1
ATOM 5609 C CA . ARG C 1 353 ? 59.042 63.470 -1.877 1.00 57.51 353 ARG C CA 1
ATOM 5610 C C . ARG C 1 353 ? 57.630 63.424 -1.318 1.00 65.02 353 ARG C C 1
ATOM 5611 O O . ARG C 1 353 ? 56.876 62.490 -1.614 1.00 84.65 353 ARG C O 1
ATOM 5619 N N . GLU C 1 354 ? 57.245 64.424 -0.521 1.00 58.78 354 GLU C N 1
ATOM 5620 C CA . GLU C 1 354 ? 55.901 64.441 0.044 1.00 67.26 354 GLU C CA 1
ATOM 5621 C C . GLU C 1 354 ? 54.847 64.674 -1.030 1.00 95.50 354 GLU C C 1
ATOM 5622 O O . GLU C 1 354 ? 53.694 64.252 -0.867 1.00 90.41 354 GLU C O 1
ATOM 5628 N N . ARG C 1 355 ? 55.217 65.350 -2.122 1.00 93.58 355 ARG C N 1
ATOM 5629 C CA . ARG C 1 355 ? 54.273 65.558 -3.213 1.00 99.78 355 ARG C CA 1
ATOM 5630 C C . ARG C 1 355 ? 54.212 64.336 -4.121 1.00 96.92 355 ARG C C 1
ATOM 5631 O O . ARG C 1 355 ? 53.123 63.932 -4.542 1.00 98.59 355 ARG C O 1
ATOM 5639 N N . GLU C 1 356 ? 55.366 63.728 -4.415 1.00 87.59 356 GLU C N 1
ATOM 5640 C CA . GLU C 1 356 ? 55.369 62.453 -5.125 1.00 78.55 356 GLU C CA 1
ATOM 5641 C C . GLU C 1 356 ? 54.533 61.404 -4.395 1.00 93.94 356 GLU C C 1
ATOM 5642 O O . GLU C 1 356 ? 53.916 60.545 -5.036 1.00 98.16 356 GLU C O 1
ATOM 5648 N N . LEU C 1 357 ? 54.482 61.468 -3.061 1.00 86.92 357 LEU C N 1
ATOM 5649 C CA . LEU C 1 357 ? 53.656 60.535 -2.299 1.00 84.69 357 LEU C CA 1
ATOM 5650 C C . LEU C 1 357 ? 52.176 60.807 -2.513 1.00 81.31 357 LEU C C 1
ATOM 5651 O O . LEU C 1 357 ? 51.394 59.883 -2.759 1.00 82.82 357 LEU C O 1
ATOM 5656 N N . GLU C 1 358 ? 51.767 62.070 -2.387 1.00 92.91 358 GLU C N 1
ATOM 5657 C CA . GLU C 1 358 ? 50.372 62.418 -2.630 1.00 102.49 358 GLU C CA 1
ATOM 5658 C C . GLU C 1 358 ? 49.989 62.110 -4.074 1.00 94.78 358 GLU C C 1
ATOM 5659 O O . GLU C 1 358 ? 48.841 61.742 -4.350 1.00 76.20 358 GLU C O 1
ATOM 5665 N N . GLU C 1 359 ? 50.952 62.199 -4.997 1.00 89.67 359 GLU C N 1
ATOM 5666 C CA . GLU C 1 359 ? 50.706 61.799 -6.380 1.00 98.37 359 GLU C CA 1
ATOM 5667 C C . GLU C 1 359 ? 50.398 60.310 -6.470 1.00 104.77 359 GLU C C 1
ATOM 5668 O O . GLU C 1 359 ? 49.457 59.895 -7.157 1.00 104.45 359 GLU C O 1
ATOM 5674 N N . HIS C 1 360 ? 51.192 59.487 -5.786 1.00 96.53 360 HIS C N 1
ATOM 5675 C CA . HIS C 1 360 ? 50.902 58.060 -5.746 1.00 94.26 360 HIS C CA 1
ATOM 5676 C C . HIS C 1 360 ? 49.587 57.783 -5.023 1.00 87.16 360 HIS C C 1
ATOM 5677 O O . HIS C 1 360 ? 48.886 56.825 -5.366 1.00 91.47 360 HIS C O 1
ATOM 5684 N N . ARG C 1 361 ? 49.226 58.619 -4.039 1.00 86.02 361 ARG C N 1
ATOM 5685 C CA . ARG C 1 361 ? 47.903 58.537 -3.422 1.00 66.33 361 ARG C CA 1
ATOM 5686 C C . ARG C 1 361 ? 46.812 58.891 -4.415 1.00 88.72 361 ARG C C 1
ATOM 5687 O O . ARG C 1 361 ? 45.673 58.431 -4.279 1.00 89.58 361 ARG C O 1
ATOM 5695 N N . GLU C 1 362 ? 47.139 59.730 -5.396 1.00 105.67 362 GLU C N 1
ATOM 5696 C CA . GLU C 1 362 ? 46.160 60.164 -6.382 1.00 107.55 362 GLU C CA 1
ATOM 5697 C C . GLU C 1 362 ? 45.891 59.075 -7.413 1.00 99.12 362 GLU C C 1
ATOM 5698 O O . GLU C 1 362 ? 44.730 58.813 -7.747 1.00 88.88 362 GLU C O 1
ATOM 5704 N N . LEU C 1 363 ? 46.952 58.429 -7.914 1.00 90.51 363 LEU C N 1
ATOM 5705 C CA . LEU C 1 363 ? 46.791 57.289 -8.814 1.00 94.62 363 LEU C CA 1
ATOM 5706 C C . LEU C 1 363 ? 45.831 56.256 -8.241 1.00 106.42 363 LEU C C 1
ATOM 5707 O O . LEU C 1 363 ? 45.033 55.657 -8.973 1.00 113.34 363 LEU C O 1
ATOM 5712 N N . ILE C 1 364 ? 45.896 56.033 -6.930 1.00 102.73 364 ILE C N 1
ATOM 5713 C CA . ILE C 1 364 ? 45.110 54.966 -6.330 1.00 89.83 364 ILE C CA 1
ATOM 5714 C C . ILE C 1 364 ? 43.661 55.395 -6.164 1.00 96.99 364 ILE C C 1
ATOM 5715 O O . ILE C 1 364 ? 42.740 54.611 -6.417 1.00 109.04 364 ILE C O 1
ATOM 5720 N N . LYS C 1 365 ? 43.424 56.645 -5.761 1.00 81.20 365 LYS C N 1
ATOM 5721 C CA . LYS C 1 365 ? 42.047 57.114 -5.675 1.00 93.21 365 LYS C CA 1
ATOM 5722 C C . LYS C 1 365 ? 41.406 57.251 -7.051 1.00 113.45 365 LYS C C 1
ATOM 5723 O O . LYS C 1 365 ? 40.178 57.373 -7.140 1.00 106.02 365 LYS C O 1
ATOM 5729 N N . GLN C 1 366 ? 42.215 57.248 -8.117 1.00 112.76 366 GLN C N 1
ATOM 5730 C CA . GLN C 1 366 ? 41.688 57.032 -9.462 1.00 111.73 366 GLN C CA 1
ATOM 5731 C C . GLN C 1 366 ? 41.295 55.573 -9.660 1.00 115.71 366 GLN C C 1
ATOM 5732 O O . GLN C 1 366 ? 40.172 55.272 -10.082 1.00 122.31 366 GLN C O 1
ATOM 5738 N N . SER C 1 367 ? 42.213 54.650 -9.357 1.00 108.90 367 SER C N 1
ATOM 5739 C CA . SER C 1 367 ? 41.969 53.214 -9.453 1.00 113.37 367 SER C CA 1
ATOM 5740 C C . SER C 1 367 ? 40.868 52.723 -8.507 1.00 118.34 367 SER C C 1
ATOM 5741 O O . SER C 1 367 ? 40.581 51.518 -8.495 1.00 110.39 367 SER C O 1
ATOM 5744 N N . ILE C 1 368 ? 40.257 53.612 -7.723 1.00 114.30 368 ILE C N 1
ATOM 5745 C CA . ILE C 1 368 ? 39.121 53.277 -6.876 1.00 104.94 368 ILE C CA 1
ATOM 5746 C C . ILE C 1 368 ? 37.822 53.840 -7.439 1.00 114.26 368 ILE C C 1
ATOM 5747 O O . ILE C 1 368 ? 36.774 53.194 -7.360 1.00 115.76 368 ILE C O 1
ATOM 5752 N N . ALA C 1 369 ? 37.874 55.042 -8.018 1.00 103.83 369 ALA C N 1
ATOM 5753 C CA . ALA C 1 369 ? 36.739 55.546 -8.781 1.00 104.83 369 ALA C CA 1
ATOM 5754 C C . ALA C 1 369 ? 36.563 54.805 -10.103 1.00 121.28 369 ALA C C 1
ATOM 5755 O O . ALA C 1 369 ? 35.496 54.907 -10.719 1.00 110.81 369 ALA C O 1
ATOM 5757 N N . LYS C 1 370 ? 37.588 54.073 -10.555 1.00 131.11 370 LYS C N 1
ATOM 5758 C CA . LYS C 1 370 ? 37.462 53.173 -11.698 1.00 123.76 370 LYS C CA 1
ATOM 5759 C C . LYS C 1 370 ? 36.995 51.781 -11.283 1.00 127.30 370 LYS C C 1
ATOM 5760 O O . LYS C 1 370 ? 36.288 51.118 -12.052 1.00 132.04 370 LYS C O 1
ATOM 5766 N N . LYS C 1 371 ? 37.360 51.332 -10.076 1.00 126.56 371 LYS C N 1
ATOM 5767 C CA . LYS C 1 371 ? 36.804 50.110 -9.504 1.00 120.73 371 LYS C CA 1
ATOM 5768 C C . LYS C 1 371 ? 35.314 50.240 -9.202 1.00 126.47 371 LYS C C 1
ATOM 5769 O O . LYS C 1 371 ? 34.681 49.242 -8.840 1.00 120.02 371 LYS C O 1
ATOM 5775 N N . LYS C 1 372 ? 34.749 51.440 -9.340 1.00 127.22 372 LYS C N 1
ATOM 5776 C CA . LYS C 1 372 ? 33.326 51.680 -9.126 1.00 113.30 372 LYS C CA 1
ATOM 5777 C C . LYS C 1 372 ? 32.684 52.221 -10.401 1.00 99.09 372 LYS C C 1
ATOM 5778 O O . LYS C 1 372 ? 31.998 53.242 -10.382 1.00 86.47 372 LYS C O 1
ATOM 5784 N N . PHE D 2 2 ? 35.049 51.657 5.402 1.00 70.11 1002 PHE D N 1
ATOM 5785 C CA . PHE D 2 2 ? 35.972 51.490 6.527 1.00 74.46 1002 PHE D CA 1
ATOM 5786 C C . PHE D 2 2 ? 36.762 52.775 6.791 1.00 66.56 1002 PHE D C 1
ATOM 5787 O O . PHE D 2 2 ? 37.241 53.421 5.859 1.00 46.52 1002 PHE D O 1
ATOM 5795 N N . ASP D 2 3 ? 36.891 53.142 8.063 1.00 74.32 1003 ASP D N 1
ATOM 5796 C CA . ASP D 2 3 ? 37.712 54.280 8.453 1.00 68.10 1003 ASP D CA 1
ATOM 5797 C C . ASP D 2 3 ? 39.192 53.895 8.417 1.00 54.24 1003 ASP D C 1
ATOM 5798 O O . ASP D 2 3 ? 39.547 52.724 8.276 1.00 43.79 1003 ASP D O 1
ATOM 5803 N N . GLU D 2 4 ? 40.068 54.903 8.537 1.00 45.60 1004 GLU D N 1
ATOM 5804 C CA . GLU D 2 4 ? 41.500 54.606 8.649 1.00 59.17 1004 GLU D CA 1
ATOM 5805 C C . GLU D 2 4 ? 41.789 53.691 9.840 1.00 42.88 1004 GLU D C 1
ATOM 5806 O O . GLU D 2 4 ? 42.664 52.816 9.757 1.00 40.16 1004 GLU D O 1
ATOM 5812 N N . TYR D 2 5 ? 41.026 53.843 10.933 1.00 34.55 1005 TYR D N 1
ATOM 5813 C CA . TYR D 2 5 ? 41.151 53.051 12.153 1.00 36.84 1005 TYR D CA 1
ATOM 5814 C C . TYR D 2 5 ? 39.783 52.820 12.776 1.00 54.04 1005 TYR D C 1
ATOM 5815 O O . TYR D 2 5 ? 38.884 53.651 12.645 1.00 39.62 1005 TYR D O 1
ATOM 5824 N N . GLU D 2 6 ? 39.680 51.725 13.531 1.00 69.44 1006 GLU D N 1
ATOM 5825 C CA . GLU D 2 6 ? 38.503 51.373 14.317 1.00 69.06 1006 GLU D CA 1
ATOM 5826 C C . GLU D 2 6 ? 38.968 50.841 15.669 1.00 73.65 1006 GLU D C 1
ATOM 5827 O O . GLU D 2 6 ? 39.784 49.914 15.718 1.00 75.06 1006 GLU D O 1
ATOM 5833 N N . GLU D 2 7 ? 38.452 51.421 16.755 1.00 58.59 1007 GLU D N 1
ATOM 5834 C CA . GLU D 2 7 ? 38.900 51.090 18.122 1.00 53.65 1007 GLU D CA 1
ATOM 5835 C C . GLU D 2 7 ? 38.846 49.582 18.414 1.00 72.12 1007 GLU D C 1
ATOM 5836 O O . GLU D 2 7 ? 39.371 49.097 19.425 1.00 66.58 1007 GLU D O 1
#